Protein AF-0000000083203686 (afdb_homodimer)

pLDDT: mean 88.13, std 9.76, range [31.39, 96.44]

InterPro domains:
  IPR001647 DNA-binding HTH domain, TetR-type [PF00440] (9-52)
  IPR001647 DNA-binding HTH domain, TetR-type [PR00455] (9-22)
  IPR001647 DNA-binding HTH domain, TetR-type [PR00455] (30-53)
  IPR001647 DNA-binding HTH domain, TetR-type [PS50977] (3-63)
  IPR009057 Homedomain-like superfamily [SSF46689] (5-79)
  IPR036271 Tetracyclin repressor-like, C-terminal domain superfamily [SSF48498] (74-187)
  IPR050109 HTH-type, TetR-like transcriptional regulator [PTHR30055] (3-188)

Radius of gyration: 26.85 Å; Cα contacts (8 Å, |Δi|>4): 331; chains: 2; bounding box: 52×84×51 Å

Solvent-accessible surface area (backbone atoms only — not comparable to full-atom values): 22584 Å² total; per-residue (Å²): 131,50,74,69,52,54,51,49,51,33,53,52,47,37,52,44,33,71,74,66,28,68,82,70,58,44,66,65,58,49,18,61,74,72,73,46,54,58,65,57,49,35,71,74,35,53,50,68,64,47,42,50,43,53,20,50,50,49,53,52,49,50,50,52,49,48,44,52,61,71,33,68,76,42,92,45,61,67,54,26,49,54,57,40,51,55,51,49,61,74,42,41,64,62,53,46,52,53,49,51,50,29,47,73,76,37,44,68,52,35,50,52,51,52,53,54,48,49,53,53,49,50,53,53,51,48,52,46,51,51,50,27,33,76,72,51,28,25,55,80,91,63,63,63,67,38,53,51,44,50,52,50,51,49,56,48,39,50,67,78,36,30,87,76,41,53,47,90,94,56,49,70,65,58,51,49,50,52,53,53,49,26,51,53,33,20,47,31,27,75,65,26,37,53,52,49,53,54,50,49,52,52,49,53,31,60,71,67,72,106,133,50,75,67,53,55,50,49,50,34,53,53,48,38,51,45,32,71,73,66,30,67,83,70,57,44,66,64,56,48,18,61,74,71,72,45,54,57,66,57,49,32,71,74,35,54,50,68,65,46,43,48,42,54,19,50,50,49,53,53,50,51,51,51,49,48,44,51,61,70,34,68,77,42,91,44,63,66,54,27,49,53,58,41,51,56,52,49,61,72,42,41,66,62,54,47,52,54,48,50,50,29,47,74,78,38,44,70,53,35,52,53,49,50,53,54,48,49,54,53,48,49,53,53,49,48,53,45,52,52,51,26,32,77,70,52,28,24,55,81,89,64,63,64,66,38,51,51,43,51,52,50,51,50,56,49,40,51,66,79,37,30,87,76,41,51,47,89,94,54,49,70,65,57,52,48,51,51,52,54,51,27,52,54,35,21,45,30,27,74,65,27,37,54,52,50,54,54,50,49,53,52,49,53,33,62,70,64,72,106

Secondary structure (DSSP, 8-state):
--HHHHHHHHHHHHHHHHHH-TTT--HHHHHHHHT--HHHHHHHH-SHHHHHHHHHHHHHHHHHHHHHHHTTT-SSHHHHHHHHHHHHHHHHHHHHHHHHHHHHH-HHHHHHHHHHHHHHHHHHHHHHHHHHHHTTSB-SSS-HHHHHHHHHHHHHHHHHTHHHHS-TT--HHHHHHHHHHHHHHHTB-HHHHHHHHHHHHHHHHHHTT-/--HHHHHHHHHHHHHHHHHH-TTT--HHHHHHHHT--HHHHHHHH-SHHHHHHHHHHHHHHHHHHHHHHHTTT-SSHHHHHHHHHHHHHHHHHHHHHHHHHHHHH-HHHHHHHHHHHHHHHHHHHHHHHHHHHHTTSB-SSS-HHHHHHHHHHHHHHHHHTHHHHS-TT--HHHHHHHHHHHHHHHTB-HHHHHHHHHHHHHHHHHHTT-

Nearest PDB structures (foldseek):
  4w97-assembly1_A  TM=5.399E-01  e=1.340E-07  Mycobacterium tuberculosis H37Rv
  3f0c-assembly1_A-2  TM=7.867E-01  e=8.221E-05  Cytophaga hutchinsonii ATCC 33406
  3ppb-assembly1_B  TM=5.657E-01  e=1.402E-05  Shewanella loihica PV-4
  3ccy-assembly1_A-2  TM=5.221E-01  e=2.377E-04  Bordetella parapertussis 12822
  3knw-assembly1_A  TM=7.027E-01  e=2.557E-03  Acinetobacter baylyi ADP1

Organism: NCBI:txid214856

Foldseek 3Di:
DDPVVLVVLLQVVLVCCLPVNLVPDALVNSCVVSVHDSVVVCVVQNGSLSSVLSSVVVVVVVLVVVLCVQCVPPPALLSSVLSSLVVCLVCVVSVVVNLVSCCVPPVVSSVVCVVVVLVVVLVVQLVSVVRCVVVQFFPDPDDSVVLSVVLVVVLVCCVPVVVPQPDPPDDSSNVNVVSVLVSSCVGTDPVNNVVSVVVVVVVVCVVVVD/DDPVVLVVLLQVVLVCCLPVNLVPDALVNSCVVSVHDSVVVCVVQNGSLSSVLSSVVVVVVVLVVVLCVQCVPPPALLSSVLSSLVVCLVCVVSVVVNLVSCCVPPVVSSVVCVVVVLVVVLVVQLVSVVRCVVVQFFPDPDDSVVLSVVLVVVLVCCVVVVVPQPDPPDDSSNVNVVSVLVSSCVGTDPVNNVVSVVVVVVVVCVVVVD

Structure (mmCIF, N/CA/C/O backbone):
data_AF-0000000083203686-model_v1
#
loop_
_entity.id
_entity.type
_entity.pdbx_description
1 polymer 'TetR family transcriptional regulator'
#
loop_
_atom_site.group_PDB
_atom_site.id
_atom_site.type_symbol
_atom_site.label_atom_id
_atom_site.label_alt_id
_atom_site.label_comp_id
_atom_site.label_asym_id
_atom_site.label_entity_id
_atom_site.label_seq_id
_atom_site.pdbx_PDB_ins_code
_atom_site.Cartn_x
_atom_site.Cartn_y
_atom_site.Cartn_z
_atom_site.occupancy
_atom_site.B_iso_or_equiv
_atom_site.auth_seq_id
_atom_site.auth_comp_id
_atom_site.auth_asym_id
_atom_site.auth_atom_id
_atom_site.pdbx_PDB_model_num
ATOM 1 N N . MET A 1 1 ? 10.328 38.031 25.172 1 58.03 1 MET A N 1
ATOM 2 C CA . MET A 1 1 ? 9.438 37.906 24.016 1 58.03 1 MET A CA 1
ATOM 3 C C . MET A 1 1 ? 8.234 37.031 24.359 1 58.03 1 MET A C 1
ATOM 5 O O . MET A 1 1 ? 8.383 35.969 24.953 1 58.03 1 MET A O 1
ATOM 9 N N . THR A 1 2 ? 7.137 37.5 24.156 1 63.72 2 THR A N 1
ATOM 10 C CA . THR A 1 2 ? 5.902 36.844 24.562 1 63.72 2 THR A CA 1
ATOM 11 C C . THR A 1 2 ? 5.535 35.719 23.578 1 63.72 2 THR A C 1
ATOM 13 O O . THR A 1 2 ? 5.953 35.75 22.422 1 63.72 2 THR A O 1
ATOM 16 N N . PRO A 1 3 ? 4.926 34.719 24.109 1 69.62 3 PRO A N 1
ATOM 17 C CA . PRO A 1 3 ? 4.477 33.625 23.25 1 69.62 3 PRO A CA 1
ATOM 18 C C . PRO A 1 3 ? 3.781 34.094 21.984 1 69.62 3 PRO A C 1
ATOM 20 O O . PRO A 1 3 ? 4.059 33.594 20.891 1 69.62 3 PRO A O 1
ATOM 23 N N . PRO A 1 4 ? 3.197 35.125 22.062 1 72.75 4 PRO A N 1
ATOM 24 C CA . PRO A 1 4 ? 2.568 35.625 20.844 1 72.75 4 PRO A CA 1
ATOM 25 C C . PRO A 1 4 ? 3.58 36.219 19.859 1 72.75 4 PRO A C 1
ATOM 27 O O . PRO A 1 4 ? 3.391 36.094 18.641 1 72.75 4 PRO A O 1
ATOM 30 N N . GLN A 1 5 ? 4.688 36.75 20.375 1 78.88 5 GLN A N 1
ATOM 31 C CA . GLN A 1 5 ? 5.691 37.312 19.5 1 78.88 5 GLN A CA 1
ATOM 32 C C . GLN A 1 5 ? 6.469 36.219 18.766 1 78.88 5 GLN A C 1
ATOM 34 O O . GLN A 1 5 ? 6.754 36.344 17.562 1 78.88 5 GLN A O 1
ATOM 39 N N . LYS A 1 6 ? 6.723 35.219 19.484 1 87.81 6 LYS A N 1
ATOM 40 C CA . LYS A 1 6 ? 7.422 34.062 18.891 1 87.81 6 LYS A CA 1
ATOM 41 C C . LYS A 1 6 ? 6.609 33.469 17.75 1 87.81 6 LYS A C 1
ATOM 43 O O . LYS A 1 6 ? 7.152 33.156 16.688 1 87.81 6 LYS A O 1
ATOM 48 N N . GLU A 1 7 ? 5.355 33.406 18 1 90.44 7 GLU A N 1
ATOM 49 C CA . GLU A 1 7 ? 4.469 32.812 17 1 90.44 7 GLU A CA 1
ATOM 50 C C . GLU A 1 7 ? 4.391 33.719 15.758 1 90.44 7 GLU A C 1
ATOM 52 O O . GLU A 1 7 ? 4.324 33.219 14.633 1 90.44 7 GLU A O 1
ATOM 57 N N . ARG A 1 8 ? 4.438 34.969 16.047 1 88.94 8 ARG A N 1
ATOM 58 C CA . ARG A 1 8 ? 4.406 35.906 14.938 1 88.94 8 ARG A CA 1
ATOM 59 C C . ARG A 1 8 ? 5.652 35.781 14.062 1 88.94 8 ARG A C 1
ATOM 61 O O . ARG A 1 8 ? 5.566 35.844 12.836 1 88.94 8 ARG A O 1
ATOM 68 N N . ILE A 1 9 ? 6.77 35.656 14.703 1 92.06 9 ILE A N 1
ATOM 69 C CA . ILE A 1 9 ? 8.031 35.469 13.984 1 92.06 9 ILE A CA 1
ATOM 70 C C . ILE A 1 9 ? 7.98 34.219 13.141 1 92.06 9 ILE A C 1
ATOM 72 O O . ILE A 1 9 ? 8.352 34.219 11.961 1 92.06 9 ILE A O 1
ATOM 76 N N . ILE A 1 10 ? 7.445 33.188 13.734 1 94.88 10 ILE A N 1
ATOM 77 C CA . ILE A 1 10 ? 7.367 31.891 13.062 1 94.88 10 ILE A CA 1
ATOM 78 C C . ILE A 1 10 ? 6.453 31.984 11.844 1 94.88 10 ILE A C 1
ATOM 80 O O . ILE A 1 10 ? 6.801 31.516 10.758 1 94.88 10 ILE A O 1
ATOM 84 N N . ASP A 1 11 ? 5.363 32.688 11.984 1 93.19 11 ASP A N 1
ATOM 85 C CA . ASP A 1 11 ? 4.398 32.812 10.898 1 93.19 11 ASP A CA 1
ATOM 86 C C . ASP A 1 11 ? 4.98 33.625 9.75 1 93.19 11 ASP A C 1
ATOM 88 O O . ASP A 1 11 ? 4.797 33.281 8.578 1 93.19 11 ASP A O 1
ATOM 92 N N . GLN A 1 12 ? 5.633 34.625 10.086 1 93.06 12 GLN A N 1
ATOM 93 C CA . GLN A 1 12 ? 6.223 35.5 9.062 1 93.06 12 GLN A CA 1
ATOM 94 C C . GLN A 1 12 ? 7.383 34.781 8.367 1 93.06 12 GLN A C 1
ATOM 96 O O . GLN A 1 12 ? 7.559 34.938 7.152 1 93.06 12 GLN A O 1
ATOM 101 N N . ALA A 1 13 ? 8.164 34.125 9.164 1 94.81 13 ALA A N 1
ATOM 102 C CA . ALA A 1 13 ? 9.234 33.344 8.562 1 94.81 13 ALA A CA 1
ATOM 103 C C . ALA A 1 13 ? 8.68 32.312 7.594 1 94.81 13 ALA A C 1
ATOM 105 O O . ALA A 1 13 ? 9.211 32.125 6.496 1 94.81 13 ALA A O 1
ATOM 106 N N . MET A 1 14 ? 7.598 31.641 7.988 1 94.12 14 MET A N 1
ATOM 107 C CA . MET A 1 14 ? 6.965 30.641 7.141 1 94.12 14 MET A CA 1
ATOM 108 C C . MET A 1 14 ? 6.531 31.25 5.809 1 94.12 14 MET A C 1
ATOM 110 O O . MET A 1 14 ? 6.684 30.625 4.758 1 94.12 14 MET A O 1
ATOM 114 N N . GLN A 1 15 ? 5.973 32.406 5.871 1 92.81 15 GLN A N 1
ATOM 115 C CA . GLN A 1 15 ? 5.547 33.094 4.656 1 92.81 15 GLN A CA 1
ATOM 116 C C . GLN A 1 15 ? 6.73 33.344 3.734 1 92.81 15 GLN A C 1
ATOM 118 O O . GLN A 1 15 ? 6.625 33.219 2.516 1 92.81 15 GLN A O 1
ATOM 123 N N . MET A 1 16 ? 7.828 33.75 4.34 1 94.5 16 MET A N 1
ATOM 124 C CA . MET A 1 16 ? 9.031 34.031 3.553 1 94.5 16 MET A CA 1
ATOM 125 C C . MET A 1 16 ? 9.555 32.719 2.922 1 94.5 16 MET A C 1
ATOM 127 O O . MET A 1 16 ? 9.898 32.719 1.738 1 94.5 16 MET A O 1
ATOM 131 N N . PHE A 1 17 ? 9.594 31.672 3.688 1 94.19 17 PHE A N 1
ATOM 132 C CA . PHE A 1 17 ? 10.031 30.391 3.172 1 94.19 17 PHE A CA 1
ATOM 133 C C . PHE A 1 17 ? 9.133 29.938 2.023 1 94.19 17 PHE A C 1
ATOM 135 O O . PHE A 1 17 ? 9.625 29.422 1.013 1 94.19 17 PHE A O 1
ATOM 142 N N . ALA A 1 18 ? 7.871 30.172 2.15 1 89.88 18 ALA A N 1
ATOM 143 C CA . ALA A 1 18 ? 6.898 29.703 1.164 1 89.88 18 ALA A CA 1
ATOM 144 C C . ALA A 1 18 ? 6.996 30.516 -0.124 1 89.88 18 ALA A C 1
ATOM 146 O O . ALA A 1 18 ? 6.84 29.969 -1.221 1 89.88 18 ALA A O 1
ATOM 147 N N . THR A 1 19 ? 7.254 31.75 -0.04 1 91 19 THR A N 1
ATOM 148 C CA . THR A 1 19 ? 7.191 32.625 -1.193 1 91 19 THR A CA 1
ATOM 149 C C . THR A 1 19 ? 8.555 32.75 -1.862 1 91 19 THR A C 1
ATOM 151 O O . THR A 1 19 ? 8.648 32.812 -3.09 1 91 19 THR A O 1
ATOM 154 N N . GLN A 1 20 ? 9.617 32.75 -1.038 1 93.19 20 GLN A N 1
ATOM 155 C CA . GLN A 1 20 ? 10.945 33.031 -1.576 1 93.19 20 GLN A CA 1
ATOM 156 C C . GLN A 1 20 ? 11.773 31.734 -1.668 1 93.19 20 GLN A C 1
ATOM 158 O O . GLN A 1 20 ? 12.797 31.703 -2.346 1 93.19 20 GLN A O 1
ATOM 163 N N . GLY A 1 21 ? 11.305 30.719 -0.931 1 92.75 21 GLY A N 1
ATOM 164 C CA . GLY A 1 21 ? 12.031 29.469 -0.948 1 92.75 21 GLY A CA 1
ATOM 165 C C . GLY A 1 21 ? 12.906 29.266 0.273 1 92.75 21 GLY A C 1
ATOM 166 O O . GLY A 1 21 ? 13.539 30.203 0.752 1 92.75 21 GLY A O 1
ATOM 167 N N . ILE A 1 22 ? 13.047 28.094 0.715 1 93.88 22 ILE A N 1
ATOM 168 C CA . ILE A 1 22 ? 13.719 27.781 1.973 1 93.88 22 ILE A CA 1
ATOM 169 C C . ILE A 1 22 ? 15.227 27.922 1.796 1 93.88 22 ILE A C 1
ATOM 171 O O . ILE A 1 22 ? 15.945 28.219 2.75 1 93.88 22 ILE A O 1
ATOM 175 N N . LYS A 1 23 ? 15.68 27.656 0.635 1 93.06 23 LYS A N 1
ATOM 176 C CA . LYS A 1 23 ? 17.109 27.75 0.382 1 93.06 23 LYS A CA 1
ATOM 177 C C . LYS A 1 23 ? 17.562 29.203 0.307 1 93.06 23 LYS A C 1
ATOM 179 O O . LYS A 1 23 ? 18.625 29.562 0.825 1 93.06 23 LYS A O 1
ATOM 184 N N . SER A 1 24 ? 16.844 30.016 -0.198 1 93.94 24 SER A N 1
ATOM 185 C CA . SER A 1 24 ? 17.219 31.391 -0.52 1 93.94 24 SER A CA 1
ATOM 186 C C . SER A 1 24 ? 17.109 32.312 0.703 1 93.94 24 SER A C 1
ATOM 188 O O . SER A 1 24 ? 17.875 33.25 0.854 1 93.94 24 SER A O 1
ATOM 190 N N . VAL A 1 25 ? 16.141 32.031 1.518 1 95.5 25 VAL A N 1
ATOM 191 C CA . VAL A 1 25 ? 15.891 32.875 2.674 1 95.5 25 VAL A CA 1
ATOM 192 C C . VAL A 1 25 ? 17 32.688 3.705 1 95.5 25 VAL A C 1
ATOM 194 O O . VAL A 1 25 ? 17.328 31.562 4.062 1 95.5 25 VAL A O 1
ATOM 197 N N . ARG A 1 26 ? 17.625 33.781 4.16 1 94.69 26 ARG A N 1
ATOM 198 C CA . ARG A 1 26 ? 18.641 33.75 5.203 1 94.69 26 ARG A CA 1
ATOM 199 C C . ARG A 1 26 ? 18.125 34.312 6.508 1 94.69 26 ARG A C 1
ATOM 201 O O . ARG A 1 26 ? 17.141 35.062 6.508 1 94.69 26 ARG A O 1
ATOM 208 N N . MET A 1 27 ? 18.812 33.969 7.562 1 94.44 27 MET A N 1
ATOM 209 C CA . MET A 1 27 ? 18.438 34.5 8.867 1 94.44 27 MET A CA 1
ATOM 210 C C . MET A 1 27 ? 18.5 36.031 8.883 1 94.44 27 MET A C 1
ATOM 212 O O . MET A 1 27 ? 17.656 36.688 9.5 1 94.44 27 MET A O 1
ATOM 216 N N . ASP A 1 28 ? 19.438 36.5 8.125 1 94.81 28 ASP A N 1
ATOM 217 C CA . ASP A 1 28 ? 19.578 37.969 8.023 1 94.81 28 ASP A CA 1
ATOM 218 C C . ASP A 1 28 ? 18.359 38.594 7.348 1 94.81 28 ASP A C 1
ATOM 220 O O . ASP A 1 28 ? 17.875 39.625 7.766 1 94.81 28 ASP A O 1
ATOM 224 N N . ASP A 1 29 ? 17.875 38 6.344 1 95.5 29 ASP A N 1
ATOM 225 C CA . ASP A 1 29 ? 16.688 38.469 5.633 1 95.5 29 ASP A CA 1
ATOM 226 C C . ASP A 1 29 ? 15.469 38.5 6.551 1 95.5 29 ASP A C 1
ATOM 228 O O . ASP A 1 29 ? 14.68 39.438 6.527 1 95.5 29 ASP A O 1
ATOM 232 N N . ILE A 1 30 ? 15.375 37.469 7.367 1 95 30 ILE A N 1
ATOM 233 C CA . ILE A 1 30 ? 14.242 37.312 8.273 1 95 30 ILE A CA 1
ATOM 234 C C . ILE A 1 30 ? 14.32 38.406 9.359 1 95 30 ILE A C 1
ATOM 236 O O . ILE A 1 30 ? 13.32 39.062 9.672 1 95 30 ILE A O 1
ATOM 240 N N . ALA A 1 31 ? 15.461 38.531 9.891 1 94.75 31 ALA A N 1
ATOM 241 C CA . ALA A 1 31 ? 15.664 39.562 10.93 1 94.75 31 ALA A CA 1
ATOM 242 C C . ALA A 1 31 ? 15.289 40.938 10.422 1 94.75 31 ALA A C 1
ATOM 244 O O . ALA A 1 31 ? 14.57 41.688 11.094 1 94.75 31 ALA A O 1
ATOM 245 N N . GLN A 1 32 ? 15.719 41.25 9.219 1 94.81 32 GLN A N 1
ATOM 246 C CA . GLN A 1 32 ? 15.453 42.531 8.602 1 94.81 32 GLN A CA 1
ATOM 247 C C . GLN A 1 32 ? 13.961 42.719 8.344 1 94.81 32 GLN A C 1
ATOM 249 O O . GLN A 1 32 ? 13.406 43.781 8.648 1 94.81 32 GLN A O 1
ATOM 254 N N . HIS A 1 33 ? 13.352 41.75 7.887 1 93.69 33 HIS A N 1
ATOM 255 C CA . HIS A 1 33 ? 11.938 41.812 7.543 1 93.69 33 HIS A CA 1
ATOM 256 C C . HIS A 1 33 ? 11.078 42 8.781 1 93.69 33 HIS A C 1
ATOM 258 O O . HIS A 1 33 ? 10.07 42.719 8.742 1 93.69 33 HIS A O 1
ATOM 264 N N . LEU A 1 34 ? 11.469 41.406 9.859 1 91.5 34 LEU A N 1
ATOM 265 C CA . LEU A 1 34 ? 10.648 41.406 11.07 1 91.5 34 LEU A CA 1
ATOM 266 C C . LEU A 1 34 ? 11.047 42.531 12.008 1 91.5 34 LEU A C 1
ATOM 268 O O . LEU A 1 34 ? 10.352 42.812 12.984 1 91.5 34 LEU A O 1
ATOM 272 N N . GLY A 1 35 ? 12.195 43.156 11.734 1 91.44 35 GLY A N 1
ATOM 273 C CA . GLY A 1 35 ? 12.664 44.25 12.57 1 91.44 35 GLY A CA 1
ATOM 274 C C . GLY A 1 35 ? 13.227 43.781 13.898 1 91.44 35 GLY A C 1
ATOM 275 O O . GLY A 1 35 ? 13 44.406 14.93 1 91.44 35 GLY A O 1
ATOM 276 N N . VAL A 1 36 ? 13.758 42.625 13.883 1 91.94 36 VAL A N 1
ATOM 277 C CA . VAL A 1 36 ? 14.43 42.094 15.07 1 91.94 36 VAL A CA 1
ATOM 278 C C . VAL A 1 36 ? 15.906 41.875 14.766 1 91.94 36 VAL A C 1
ATOM 280 O O . VAL A 1 36 ? 16.312 41.844 13.602 1 91.94 36 VAL A O 1
ATOM 283 N N . SER A 1 37 ? 16.672 41.781 15.828 1 91.69 37 SER A N 1
ATOM 284 C CA . SER A 1 37 ? 18.094 41.531 15.617 1 91.69 37 SER A CA 1
ATOM 285 C C . SER A 1 37 ? 18.359 40.094 15.258 1 91.69 37 SER A C 1
ATOM 287 O O . SER A 1 37 ? 17.609 39.188 15.648 1 91.69 37 SER A O 1
ATOM 289 N N . LYS A 1 38 ? 19.422 39.906 14.547 1 92.31 38 LYS A N 1
ATOM 290 C CA . LYS A 1 38 ? 19.875 38.562 14.234 1 92.31 38 LYS A CA 1
ATOM 291 C C . LYS A 1 38 ? 20.172 37.781 15.516 1 92.31 38 LYS A C 1
ATOM 293 O O . LYS A 1 38 ? 19.859 36.562 15.602 1 92.31 38 LYS A O 1
ATOM 298 N N . ARG A 1 39 ? 20.688 38.375 16.422 1 93.38 39 ARG A N 1
ATOM 299 C CA . ARG A 1 39 ? 21.016 37.75 17.703 1 93.38 39 ARG A CA 1
ATOM 300 C C . ARG A 1 39 ? 19.75 37.25 18.391 1 93.38 39 ARG A C 1
ATOM 302 O O . ARG A 1 39 ? 19.75 36.125 18.922 1 93.38 39 ARG A O 1
ATOM 309 N N . THR A 1 40 ? 18.75 38.031 18.375 1 90.81 40 THR A N 1
ATOM 310 C CA . THR A 1 40 ? 17.469 37.625 18.969 1 90.81 40 THR A CA 1
ATOM 311 C C . THR A 1 40 ? 16.922 36.375 18.297 1 90.81 40 THR A C 1
ATOM 313 O O . THR A 1 40 ? 16.422 35.469 18.969 1 90.81 40 THR A O 1
ATOM 316 N N . LEU A 1 41 ? 17.016 36.312 16.969 1 93.06 41 LEU A N 1
ATOM 317 C CA . LEU A 1 41 ? 16.531 35.156 16.219 1 93.06 41 LEU A CA 1
ATOM 318 C C . LEU A 1 41 ? 17.297 33.906 16.609 1 93.06 41 LEU A C 1
ATOM 320 O O . LEU A 1 41 ? 16.688 32.844 16.812 1 93.06 41 LEU A O 1
ATOM 324 N N . TYR A 1 42 ? 18.578 34.062 16.781 1 93.44 42 TYR A N 1
ATOM 325 C CA . TYR A 1 42 ? 19.406 32.906 17.125 1 93.44 42 TYR A CA 1
ATOM 326 C C . TYR A 1 42 ? 19.156 32.469 18.562 1 93.44 42 TYR A C 1
ATOM 328 O O . TYR A 1 42 ? 19.234 31.266 18.859 1 93.44 42 TYR A O 1
ATOM 336 N N . GLU A 1 43 ? 18.875 33.375 19.359 1 93 43 GLU A N 1
ATOM 337 C CA . GLU A 1 43 ? 18.578 33.031 20.75 1 93 43 GLU A CA 1
ATOM 338 C C . GLU A 1 43 ? 17.25 32.281 20.859 1 93 43 GLU A C 1
ATOM 340 O O . GLU A 1 43 ? 17.125 31.375 21.688 1 93 43 GLU A O 1
ATOM 345 N N . LEU A 1 44 ? 16.391 32.688 20.016 1 91.75 44 LEU A N 1
ATOM 346 C CA . LEU A 1 44 ? 15.047 32.125 20.109 1 91.75 44 LEU A CA 1
ATOM 347 C C . LEU A 1 44 ? 14.969 30.781 19.391 1 91.75 44 LEU A C 1
ATOM 349 O O . LEU A 1 44 ? 14.258 29.875 19.828 1 91.75 44 LEU A O 1
ATOM 353 N N . PHE A 1 45 ? 15.68 30.656 18.219 1 94.38 45 PHE A N 1
ATOM 354 C CA . PHE A 1 45 ? 15.398 29.531 17.344 1 94.38 45 PHE A CA 1
ATOM 355 C C . PHE A 1 45 ? 16.672 28.75 17.047 1 94.38 45 PHE A C 1
ATOM 357 O O . PHE A 1 45 ? 16.625 27.688 16.406 1 94.38 45 PHE A O 1
ATOM 364 N N . GLY A 1 46 ? 17.781 29.328 17.547 1 92.44 46 GLY A N 1
ATOM 365 C CA . GLY A 1 46 ? 19.047 28.719 17.234 1 92.44 46 GLY A CA 1
ATOM 366 C C . GLY A 1 46 ? 19.531 29.047 15.828 1 92.44 46 GLY A C 1
ATOM 367 O O . GLY A 1 46 ? 19.875 30.188 15.539 1 92.44 46 GLY A O 1
ATOM 368 N N . ASP A 1 47 ? 19.344 28.125 14.906 1 93.38 47 ASP A N 1
ATOM 369 C CA . ASP A 1 47 ? 19.781 28.344 13.531 1 93.38 47 ASP A CA 1
ATOM 370 C C . ASP A 1 47 ? 18.594 28.234 12.562 1 93.38 47 ASP A C 1
ATOM 372 O O . ASP A 1 47 ? 17.438 28.188 12.984 1 93.38 47 ASP A O 1
ATOM 376 N N . LYS A 1 48 ? 18.875 28.328 11.359 1 93.62 48 LYS A N 1
ATOM 377 C CA . LYS A 1 48 ? 17.844 28.297 10.32 1 93.62 48 LYS A CA 1
ATOM 378 C C . LYS A 1 48 ? 17.031 27.016 10.391 1 93.62 48 LYS A C 1
ATOM 380 O O . LYS A 1 48 ? 15.812 27.031 10.211 1 93.62 48 LYS A O 1
ATOM 385 N N . GLU A 1 49 ? 17.656 25.891 10.703 1 95.69 49 GLU A N 1
ATOM 386 C CA . GLU A 1 49 ? 16.969 24.609 10.773 1 95.69 49 GLU A CA 1
ATOM 387 C C . GLU A 1 49 ? 15.953 24.594 11.914 1 95.69 49 GLU A C 1
ATOM 389 O O . GLU A 1 49 ? 14.844 24.062 11.758 1 95.69 49 GLU A O 1
ATOM 394 N N . GLY A 1 50 ? 16.391 25.125 12.961 1 95.5 50 GLY A N 1
ATOM 395 C CA . GLY A 1 50 ? 15.469 25.219 14.078 1 95.5 50 GLY A CA 1
ATOM 396 C C . GLY A 1 50 ? 14.242 26.062 13.766 1 95.5 50 GLY A C 1
ATOM 397 O O . GLY A 1 50 ? 13.117 25.656 14.07 1 95.5 50 GLY A O 1
ATOM 398 N N . LEU A 1 51 ? 14.492 27.234 13.203 1 95.25 51 LEU A N 1
ATOM 399 C CA . LEU A 1 51 ? 13.383 28.094 12.828 1 95.25 51 LEU A CA 1
ATOM 400 C C . LEU A 1 51 ? 12.516 27.438 11.758 1 95.25 51 LEU A C 1
ATOM 402 O O . LEU A 1 51 ? 11.289 27.5 11.82 1 95.25 51 LEU A O 1
ATOM 406 N N . LEU A 1 52 ? 13.156 26.828 10.82 1 95.62 52 LEU A N 1
ATOM 407 C CA . LEU A 1 52 ? 12.453 26.141 9.742 1 95.62 52 LEU A CA 1
ATOM 408 C C . LEU A 1 52 ? 11.539 25.047 10.297 1 95.62 52 LEU A C 1
ATOM 410 O O . LEU A 1 52 ? 10.383 24.922 9.883 1 95.62 52 LEU A O 1
ATOM 414 N N . TYR A 1 53 ? 12.047 24.266 11.18 1 96.38 53 TYR A N 1
ATOM 415 C CA . TYR A 1 53 ? 11.258 23.219 11.805 1 96.38 53 TYR A CA 1
ATOM 416 C C . TYR A 1 53 ? 10.016 23.781 12.484 1 96.38 53 TYR A C 1
ATOM 418 O O . TYR A 1 53 ? 8.906 23.297 12.258 1 96.38 53 TYR A O 1
ATOM 426 N N . LEU A 1 54 ? 10.203 24.781 13.242 1 95.44 54 LEU A N 1
ATOM 427 C CA . LEU A 1 54 ? 9.094 25.359 13.992 1 95.44 54 LEU A CA 1
ATOM 428 C C . LEU A 1 54 ? 8.07 25.984 13.055 1 95.44 54 LEU A C 1
ATOM 430 O O . LEU A 1 54 ? 6.859 25.906 13.305 1 95.44 54 LEU A O 1
ATOM 434 N N . ALA A 1 55 ? 8.586 26.594 12.031 1 94.94 55 ALA A N 1
ATOM 435 C CA . ALA A 1 55 ? 7.699 27.188 11.039 1 94.94 55 ALA A CA 1
ATOM 436 C C . ALA A 1 55 ? 6.859 26.125 10.336 1 94.94 55 ALA A C 1
ATOM 438 O O . ALA A 1 55 ? 5.645 26.281 10.195 1 94.94 55 ALA A O 1
ATOM 439 N N . MET A 1 56 ? 7.473 25.062 9.969 1 94.81 56 MET A N 1
ATOM 440 C CA . MET A 1 56 ? 6.77 23.969 9.297 1 94.81 56 MET A CA 1
ATOM 441 C C . MET A 1 56 ? 5.797 23.281 10.25 1 94.81 56 MET A C 1
ATOM 443 O O . MET A 1 56 ? 4.668 22.969 9.859 1 94.81 56 MET A O 1
ATOM 447 N N . GLU A 1 57 ? 6.254 23.031 11.375 1 94.31 57 GLU A N 1
ATOM 448 C CA . GLU A 1 57 ? 5.395 22.406 12.375 1 94.31 57 GLU A CA 1
ATOM 449 C C . GLU A 1 57 ? 4.137 23.234 12.617 1 94.31 57 GLU A C 1
ATOM 451 O O . GLU A 1 57 ? 3.033 22.688 12.688 1 94.31 57 GLU A O 1
ATOM 456 N N . ARG A 1 58 ? 4.297 24.469 12.742 1 92.12 58 ARG A N 1
ATOM 457 C CA . ARG A 1 58 ? 3.154 25.359 12.953 1 92.12 58 ARG A CA 1
ATOM 458 C C . ARG A 1 58 ? 2.236 25.359 11.734 1 92.12 58 ARG A C 1
ATOM 460 O O . ARG A 1 58 ? 1.012 25.391 11.867 1 92.12 58 ARG A O 1
ATOM 467 N N . TYR A 1 59 ? 2.85 25.375 10.609 1 90.25 59 TYR A N 1
ATOM 468 C CA . TYR A 1 59 ? 2.076 25.281 9.375 1 90.25 59 TYR A CA 1
ATOM 469 C C . TYR A 1 59 ? 1.176 24.062 9.375 1 90.25 59 TYR A C 1
ATOM 471 O O . TYR A 1 59 ? -0.024 24.156 9.109 1 90.25 59 TYR A O 1
ATOM 479 N N . PHE A 1 60 ? 1.684 22.922 9.734 1 90.56 60 PHE A N 1
ATOM 480 C CA . PHE A 1 60 ? 0.914 21.688 9.75 1 90.56 60 PHE A CA 1
ATOM 481 C C . PHE A 1 60 ? -0.094 21.688 10.891 1 90.56 60 PHE A C 1
ATOM 483 O O . PHE A 1 60 ? -1.19 21.141 10.758 1 90.56 60 PHE A O 1
ATOM 490 N N . GLN A 1 61 ? 0.277 22.266 11.977 1 90.62 61 GLN A N 1
ATOM 491 C CA . GLN A 1 61 ? -0.641 22.375 13.109 1 90.62 61 GLN A CA 1
ATOM 492 C C . GLN A 1 61 ? -1.866 23.203 12.75 1 90.62 61 GLN A C 1
ATOM 494 O O . GLN A 1 61 ? -2.982 22.891 13.172 1 90.62 61 GLN A O 1
ATOM 499 N N . ARG A 1 62 ? -1.667 24.219 12.023 1 89.56 62 ARG A N 1
ATOM 500 C CA . ARG A 1 62 ? -2.779 25.047 11.586 1 89.56 62 ARG A CA 1
ATOM 501 C C . ARG A 1 62 ? -3.703 24.297 10.648 1 89.56 62 ARG A C 1
ATOM 503 O O . ARG A 1 62 ? -4.922 24.469 10.688 1 89.56 62 ARG A O 1
ATOM 510 N N . ASP A 1 63 ? -3.125 23.484 9.805 1 88.62 63 ASP A N 1
ATOM 511 C CA . ASP A 1 63 ? -3.938 22.656 8.922 1 88.62 63 ASP A CA 1
ATOM 512 C C . ASP A 1 63 ? -4.809 21.688 9.727 1 88.62 63 ASP A C 1
ATOM 514 O O . ASP A 1 63 ? -5.996 21.531 9.445 1 88.62 63 ASP A O 1
ATOM 518 N N . ARG A 1 64 ? -4.219 21.125 10.68 1 88.44 64 ARG A N 1
ATOM 519 C CA . ARG A 1 64 ? -4.961 20.188 11.516 1 88.44 64 ARG A CA 1
ATOM 520 C C . ARG A 1 64 ? -6.082 20.891 12.273 1 88.44 64 ARG A C 1
ATOM 522 O O . ARG A 1 64 ? -7.18 20.344 12.414 1 88.44 64 ARG A O 1
ATOM 529 N N . GLN A 1 65 ? -5.75 22.062 12.727 1 90.62 65 GLN A N 1
ATOM 530 C CA . GLN A 1 65 ? -6.77 22.844 13.414 1 90.62 65 GLN A CA 1
ATOM 531 C C . GLN A 1 65 ? -7.918 23.203 12.477 1 90.62 65 GLN A C 1
ATOM 533 O O . GLN A 1 65 ? -9.086 23.141 12.867 1 90.62 65 GLN A O 1
ATOM 538 N N . ARG A 1 66 ? -7.57 23.547 11.336 1 89.75 66 ARG A N 1
ATOM 539 C CA . ARG A 1 66 ? -8.586 23.844 10.328 1 89.75 66 ARG A CA 1
ATOM 540 C C . ARG A 1 66 ? -9.453 22.625 10.047 1 89.75 66 ARG A C 1
ATOM 542 O O . ARG A 1 66 ? -10.672 22.734 9.898 1 89.75 66 ARG A O 1
ATOM 549 N N . TRP A 1 67 ? -8.883 21.469 9.984 1 87.88 67 TRP A N 1
ATOM 550 C CA . TRP A 1 67 ? -9.625 20.234 9.758 1 87.88 67 TRP A CA 1
ATOM 551 C C . TRP A 1 67 ? -10.578 19.953 10.914 1 87.88 67 TRP A C 1
ATOM 553 O O . TRP A 1 67 ? -11.719 19.531 10.695 1 87.88 67 TRP A O 1
ATOM 563 N N . THR A 1 68 ? -10.023 20.203 12.094 1 88.56 68 THR A N 1
ATOM 564 C CA . THR A 1 68 ? -10.852 20 13.273 1 88.56 68 THR A CA 1
ATOM 565 C C . THR A 1 68 ? -12.062 20.922 13.25 1 88.56 68 THR A C 1
ATOM 567 O O . THR A 1 68 ? -13.188 20.5 13.531 1 88.56 68 THR A O 1
ATOM 570 N N . GLU A 1 69 ? -11.805 22.141 12.82 1 92.44 69 GLU A N 1
ATOM 571 C CA . GLU A 1 69 ? -12.891 23.109 12.742 1 92.44 69 GLU A CA 1
ATOM 572 C C . GLU A 1 69 ? -13.875 22.734 11.625 1 92.44 69 GLU A C 1
ATOM 574 O O . GLU A 1 69 ? -15.086 22.828 11.812 1 92.44 69 GLU A O 1
ATOM 579 N N . LEU A 1 70 ? -13.367 22.328 10.555 1 89 70 LEU A N 1
ATOM 580 C CA . LEU A 1 70 ? -14.164 21.969 9.391 1 89 70 LEU A CA 1
ATOM 581 C C . LEU A 1 70 ? -15.07 20.781 9.703 1 89 70 LEU A C 1
ATOM 583 O O . LEU A 1 70 ? -16.188 20.688 9.188 1 89 70 LEU A O 1
ATOM 587 N N . THR A 1 71 ? -14.586 19.891 10.547 1 89.44 71 THR A N 1
ATOM 588 C CA . THR A 1 71 ? -15.297 18.641 10.758 1 89.44 71 THR A CA 1
ATOM 589 C C . THR A 1 71 ? -16.125 18.688 12.039 1 89.44 71 THR A C 1
ATOM 591 O O . THR A 1 71 ? -16.75 17.703 12.414 1 89.44 71 THR A O 1
ATOM 594 N N . ALA A 1 72 ? -16.094 19.828 12.695 1 90.12 72 ALA A N 1
ATOM 595 C CA . ALA A 1 72 ? -16.766 19.984 13.977 1 90.12 72 ALA A CA 1
ATOM 596 C C . ALA A 1 72 ? -18.266 19.672 13.859 1 90.12 72 ALA A C 1
ATOM 598 O O . ALA A 1 72 ? -18.875 19.172 14.797 1 90.12 72 ALA A O 1
ATOM 599 N N . ASN A 1 73 ? -18.828 19.844 12.695 1 89.12 73 ASN A N 1
ATOM 600 C CA . ASN A 1 73 ? -20.266 19.641 12.523 1 89.12 73 ASN A CA 1
ATOM 601 C C . ASN A 1 73 ? -20.578 18.453 11.633 1 89.12 73 ASN A C 1
ATOM 603 O O . ASN A 1 73 ? -21.688 18.297 11.141 1 89.12 73 ASN A O 1
ATOM 607 N N . ALA A 1 74 ? -19.562 17.672 11.414 1 89.81 74 ALA A N 1
ATOM 608 C CA . ALA A 1 74 ? -19.797 16.484 10.609 1 89.81 74 ALA A CA 1
ATOM 609 C C . ALA A 1 74 ? -20.766 15.531 11.312 1 89.81 74 ALA A C 1
ATOM 611 O O . ALA A 1 74 ? -20.703 15.352 12.531 1 89.81 74 ALA A O 1
ATOM 612 N N . ARG A 1 75 ? -21.719 14.914 10.586 1 89 75 ARG A N 1
ATOM 613 C CA . ARG A 1 75 ? -22.75 14.039 11.117 1 89 75 ARG A CA 1
ATOM 614 C C . ARG A 1 75 ? -22.172 12.711 11.57 1 89 75 ARG A C 1
ATOM 616 O O . ARG A 1 75 ? -22.734 12.047 12.453 1 89 75 ARG A O 1
ATOM 623 N N . ASN A 1 76 ? -21.125 12.258 10.945 1 87.62 76 ASN A N 1
ATOM 624 C CA . ASN A 1 76 ? -20.422 11.016 11.242 1 87.62 76 ASN A CA 1
ATOM 625 C C . ASN A 1 76 ? -18.969 11.062 10.773 1 87.62 76 ASN A C 1
ATOM 627 O O . ASN A 1 76 ? -18.547 12.023 10.117 1 87.62 76 ASN A O 1
ATOM 631 N N . VAL A 1 77 ? -18.281 10.055 11.125 1 88.38 77 VAL A N 1
ATOM 632 C CA . VAL A 1 77 ? -16.844 10.031 10.898 1 88.38 77 VAL A CA 1
ATOM 633 C C . VAL A 1 77 ? -16.562 10.016 9.398 1 88.38 77 VAL A C 1
ATOM 635 O O . VAL A 1 77 ? -15.562 10.57 8.938 1 88.38 77 VAL A O 1
ATOM 638 N N . LEU A 1 78 ? -17.359 9.43 8.633 1 88.19 78 LEU A N 1
ATOM 639 C CA . LEU A 1 78 ? -17.156 9.328 7.191 1 88.19 78 LEU A CA 1
ATOM 640 C C . LEU A 1 78 ? -17.312 10.695 6.531 1 88.19 78 L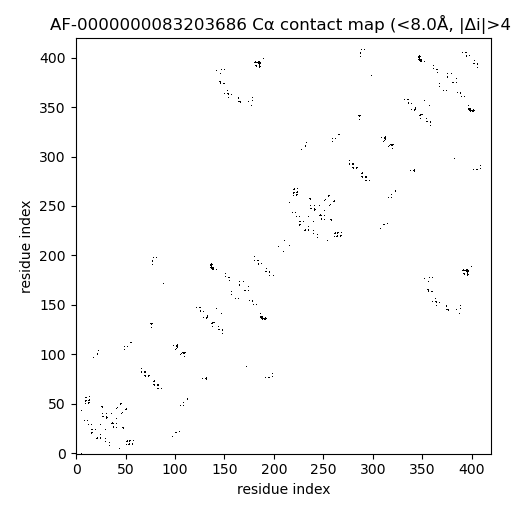EU A C 1
ATOM 642 O O . LEU A 1 78 ? -16.531 11.055 5.648 1 88.19 78 LEU A O 1
ATOM 646 N N . GLU A 1 79 ? -18.297 11.414 6.949 1 87.25 79 GLU A N 1
ATOM 647 C CA . GLU A 1 79 ? -18.453 12.766 6.441 1 87.25 79 GLU A CA 1
ATOM 648 C C . GLU A 1 79 ? -17.25 13.633 6.785 1 87.25 79 GLU A C 1
ATOM 650 O O . GLU A 1 79 ? -16.766 14.391 5.945 1 87.25 79 GLU A O 1
ATOM 655 N N . ALA A 1 80 ? -16.828 13.508 7.969 1 86.81 80 ALA A N 1
ATOM 656 C CA . ALA A 1 80 ? -15.641 14.234 8.406 1 86.81 80 ALA A CA 1
ATOM 657 C C . ALA A 1 80 ? -14.438 13.891 7.531 1 86.81 80 ALA A C 1
ATOM 659 O O . ALA A 1 80 ? -13.68 14.781 7.125 1 86.81 80 ALA A O 1
ATOM 660 N N . MET A 1 81 ? -14.227 12.68 7.238 1 83.81 81 MET A N 1
ATOM 661 C CA . MET A 1 81 ? -13.117 12.211 6.426 1 83.81 81 MET A CA 1
ATOM 662 C C . MET A 1 81 ? -13.156 12.828 5.031 1 83.81 81 MET A C 1
ATOM 664 O O . MET A 1 81 ? -12.133 13.281 4.516 1 83.81 81 MET A O 1
ATOM 668 N N . PHE A 1 82 ? -14.273 12.859 4.457 1 82.5 82 PHE A N 1
ATOM 669 C CA . PHE A 1 82 ? -14.391 13.391 3.105 1 82.5 82 PHE A CA 1
ATOM 670 C C . PHE A 1 82 ? -14.156 14.898 3.098 1 82.5 82 PHE A C 1
ATOM 672 O O . PHE A 1 82 ? -13.609 15.445 2.135 1 82.5 82 PHE A O 1
ATOM 679 N N . MET A 1 83 ? -14.562 15.57 4.164 1 83.56 83 MET A N 1
ATOM 680 C CA . MET A 1 83 ? -14.305 17 4.281 1 83.56 83 MET A CA 1
ATOM 681 C C . MET A 1 83 ? -12.805 17.281 4.352 1 83.56 83 MET A C 1
ATOM 683 O O . MET A 1 83 ? -12.312 18.219 3.732 1 83.56 83 MET A O 1
ATOM 687 N N . VAL A 1 84 ? -12.141 16.406 5.023 1 83.25 84 VAL A N 1
ATOM 688 C CA . VAL A 1 84 ? -10.703 16.562 5.168 1 83.25 84 VAL A CA 1
ATOM 689 C C . VAL A 1 84 ? -10.008 16.219 3.852 1 83.25 84 VAL A C 1
ATOM 691 O O . VAL A 1 84 ? -9.07 16.891 3.441 1 83.25 84 VAL A O 1
ATOM 694 N N . LEU A 1 85 ? -10.445 15.164 3.26 1 78.75 85 LEU A N 1
ATOM 695 C CA . LEU A 1 85 ? -9.875 14.742 1.986 1 78.75 85 LEU A CA 1
ATOM 696 C C . LEU A 1 85 ? -9.906 15.883 0.976 1 78.75 85 LEU A C 1
ATOM 698 O O . LEU A 1 85 ? -8.93 16.109 0.253 1 78.75 85 LEU A O 1
ATOM 702 N N . ALA A 1 86 ? -10.961 16.578 0.911 1 77 86 ALA A N 1
ATOM 703 C CA . ALA A 1 86 ? -11.102 17.703 -0.007 1 77 86 ALA A CA 1
ATOM 704 C C . ALA A 1 86 ? -10.055 18.781 0.274 1 77 86 ALA A C 1
ATOM 706 O O . ALA A 1 86 ? -9.469 19.344 -0.654 1 77 86 ALA A O 1
ATOM 707 N N . GLN A 1 87 ? -9.789 18.984 1.522 1 80.88 87 GLN A N 1
ATOM 708 C CA . GLN A 1 87 ? -8.82 19.984 1.921 1 80.88 87 GLN A CA 1
ATOM 709 C C . GLN A 1 87 ? -7.398 19.547 1.599 1 80.88 87 GLN A C 1
ATOM 711 O O . GLN A 1 87 ? -6.574 20.344 1.152 1 80.88 87 GLN A O 1
ATOM 716 N N . VAL A 1 88 ? -7.148 18.297 1.876 1 80.38 88 VAL A N 1
ATOM 717 C CA . VAL A 1 88 ? -5.824 17.734 1.614 1 80.38 88 VAL A CA 1
ATOM 718 C C . VAL A 1 88 ? -5.504 17.844 0.125 1 80.38 88 VAL A C 1
ATOM 720 O O . VAL A 1 88 ? -4.395 18.219 -0.25 1 80.38 88 VAL A O 1
ATOM 723 N N . MET A 1 89 ? -6.398 17.578 -0.689 1 77.06 89 MET A N 1
ATOM 724 C CA . MET A 1 89 ? -6.203 17.625 -2.137 1 77.06 89 MET A CA 1
ATOM 725 C C . MET A 1 89 ? -5.922 19.047 -2.605 1 77.06 89 MET A C 1
ATOM 727 O O . MET A 1 89 ? -5.082 19.25 -3.482 1 77.06 89 MET A O 1
ATOM 731 N N . ASP A 1 90 ? -6.59 19.969 -1.998 1 75.69 90 ASP A N 1
ATOM 732 C CA . ASP A 1 90 ? -6.445 21.359 -2.396 1 75.69 90 ASP A CA 1
ATOM 733 C C . ASP A 1 90 ? -5.051 21.891 -2.064 1 75.69 90 ASP A C 1
ATOM 735 O O . ASP A 1 90 ? -4.531 22.766 -2.76 1 75.69 90 ASP A O 1
ATOM 739 N N . LYS A 1 91 ? -4.469 21.266 -1.098 1 78.12 91 LYS A N 1
ATOM 740 C CA . LYS A 1 91 ? -3.195 21.781 -0.618 1 78.12 91 LYS A CA 1
ATOM 741 C C . LYS A 1 91 ? -2.039 20.875 -1.005 1 78.12 91 LYS A C 1
ATOM 743 O O . LYS A 1 91 ? -0.887 21.125 -0.652 1 78.12 91 LYS A O 1
ATOM 748 N N . ALA A 1 92 ? -2.34 19.812 -1.643 1 75.88 92 ALA A N 1
ATOM 749 C CA . AL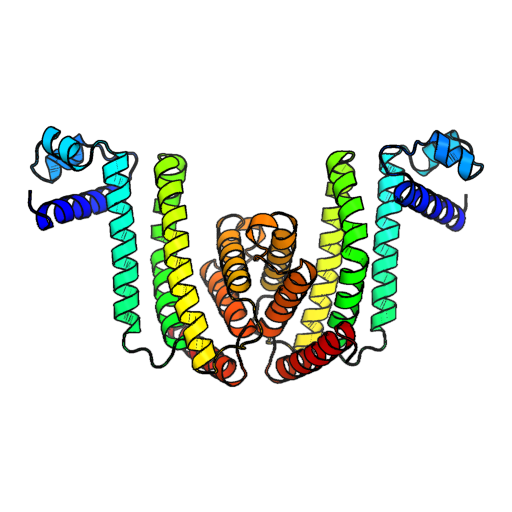A A 1 92 ? -1.379 18.734 -1.895 1 75.88 92 ALA A CA 1
ATOM 750 C C . ALA A 1 92 ? -0.167 19.25 -2.662 1 75.88 92 ALA A C 1
ATOM 752 O O . ALA A 1 92 ? 0.974 18.922 -2.34 1 75.88 92 ALA A O 1
ATOM 753 N N . GLU A 1 93 ? -0.418 20.062 -3.602 1 74.94 93 GLU A N 1
ATOM 754 C CA . GLU A 1 93 ? 0.674 20.531 -4.445 1 74.94 93 GLU A CA 1
ATOM 755 C C . GLU A 1 93 ? 1.651 21.391 -3.654 1 74.94 93 GLU A C 1
ATOM 757 O O . GLU A 1 93 ? 2.867 21.203 -3.746 1 74.94 93 GLU A O 1
ATOM 762 N N . VAL A 1 94 ? 1.115 22.328 -2.938 1 75.12 94 VAL A N 1
ATOM 763 C CA . VAL A 1 94 ? 1.948 23.25 -2.18 1 75.12 94 VAL A CA 1
ATOM 764 C C . VAL A 1 94 ? 2.734 22.5 -1.114 1 75.12 94 VAL A C 1
ATOM 766 O O . VAL A 1 94 ? 3.943 22.688 -0.973 1 75.12 94 VAL A O 1
ATOM 769 N N . SER A 1 95 ? 2.061 21.688 -0.416 1 80.75 95 SER A N 1
ATOM 770 C CA . SER A 1 95 ? 2.688 20.922 0.659 1 80.75 95 SER A CA 1
ATOM 771 C C . SER A 1 95 ? 3.771 20 0.121 1 80.75 95 SER A C 1
ATOM 773 O O . SER A 1 95 ? 4.836 19.859 0.724 1 80.75 95 SER A O 1
ATOM 775 N N . SER A 1 96 ? 3.498 19.438 -1.008 1 80.56 96 SER A N 1
ATOM 776 C CA . SER A 1 96 ? 4.465 18.531 -1.6 1 80.56 96 SER A CA 1
ATOM 777 C C . SER A 1 96 ? 5.734 19.25 -2.021 1 80.56 96 SER A C 1
ATOM 779 O O . SER A 1 96 ? 6.844 18.766 -1.801 1 80.56 96 SER A O 1
ATOM 781 N N . ARG A 1 97 ? 5.551 20.359 -2.602 1 82.81 97 ARG A N 1
ATOM 782 C CA . ARG A 1 97 ? 6.699 21.141 -3.041 1 82.81 97 ARG A CA 1
ATOM 783 C C . ARG A 1 97 ? 7.574 21.531 -1.858 1 82.81 97 ARG A C 1
ATOM 785 O O . ARG A 1 97 ? 8.805 21.453 -1.928 1 82.81 97 ARG A O 1
ATOM 792 N N . MET A 1 98 ? 6.941 21.984 -0.848 1 86.25 98 MET A N 1
ATOM 793 C CA . MET A 1 98 ? 7.684 22.391 0.342 1 86.25 98 MET A CA 1
ATOM 794 C C . MET A 1 98 ? 8.422 21.203 0.954 1 86.25 98 MET A C 1
ATOM 796 O O . MET A 1 98 ? 9.594 21.328 1.33 1 86.25 98 MET A O 1
ATOM 800 N N . MET A 1 99 ? 7.797 20.109 0.978 1 89.06 99 MET A N 1
ATOM 801 C CA . MET A 1 99 ? 8.406 18.922 1.574 1 89.06 99 MET A CA 1
ATOM 802 C C . MET A 1 99 ? 9.539 18.391 0.697 1 89.06 99 MET A C 1
ATOM 804 O O . MET A 1 99 ? 10.547 17.906 1.206 1 89.06 99 MET A O 1
ATOM 808 N N . ASP A 1 100 ? 9.367 18.516 -0.522 1 88.5 100 ASP A N 1
ATOM 809 C CA . ASP A 1 100 ? 10.43 18.109 -1.436 1 88.5 100 ASP A CA 1
ATOM 810 C C . ASP A 1 100 ? 11.68 18.969 -1.238 1 88.5 100 ASP A C 1
ATOM 812 O O . ASP A 1 100 ? 12.797 18.438 -1.218 1 88.5 100 ASP A O 1
ATOM 816 N N . ASN A 1 101 ? 11.43 20.219 -1.154 1 91.19 101 ASN A N 1
ATOM 817 C CA . ASN A 1 101 ? 12.547 21.125 -0.91 1 91.19 101 ASN A CA 1
ATOM 818 C C . ASN A 1 101 ? 13.219 20.828 0.432 1 91.19 101 ASN A C 1
ATOM 820 O O . ASN A 1 101 ? 14.445 20.891 0.542 1 91.19 101 ASN A O 1
ATOM 824 N N . LEU A 1 102 ? 12.43 20.531 1.399 1 94.25 102 LEU A N 1
ATOM 825 C CA . LEU A 1 102 ? 12.969 20.188 2.713 1 94.25 102 LEU A CA 1
ATOM 826 C C . LEU A 1 102 ? 13.812 18.922 2.643 1 94.25 102 LEU A C 1
ATOM 828 O O . LEU A 1 102 ? 14.891 18.844 3.242 1 94.25 102 LEU A O 1
ATOM 832 N N . LYS A 1 103 ? 13.328 18 1.941 1 93.88 103 LYS A N 1
ATOM 833 C CA . LYS A 1 103 ? 14.047 16.734 1.789 1 93.88 103 LYS A CA 1
ATOM 834 C C . LYS A 1 103 ? 15.398 16.953 1.117 1 93.88 103 LYS A C 1
ATOM 836 O O . LYS A 1 103 ? 16.406 16.375 1.522 1 93.88 103 LYS A O 1
ATOM 841 N N . LYS A 1 104 ? 15.453 17.781 0.184 1 94.69 104 LYS A N 1
ATOM 842 C CA . LYS A 1 104 ? 16.641 18.047 -0.621 1 94.69 104 LYS A CA 1
ATOM 843 C C . LYS A 1 104 ? 17.656 18.875 0.156 1 94.69 104 LYS A C 1
ATOM 845 O O . LYS A 1 104 ? 18.859 18.562 0.166 1 94.69 104 LYS A O 1
ATOM 850 N N . PHE A 1 105 ? 17.25 19.906 0.876 1 95.19 105 PHE A N 1
ATOM 851 C CA . PHE A 1 105 ? 18.172 20.906 1.402 1 95.19 105 PHE A CA 1
ATOM 852 C C . PHE A 1 105 ? 18.344 20.75 2.908 1 95.19 105 PHE A C 1
ATOM 854 O O . PHE A 1 105 ? 19.375 21.125 3.465 1 95.19 105 PHE A O 1
ATOM 861 N N . TYR A 1 106 ? 17.297 20.219 3.596 1 96.25 106 TYR A N 1
ATOM 862 C CA . TYR A 1 106 ? 17.328 20.047 5.043 1 96.25 106 TYR A CA 1
ATOM 863 C C . TYR A 1 106 ? 16.766 18.688 5.438 1 96.25 106 TYR A C 1
ATOM 865 O O . TYR A 1 106 ? 15.766 18.609 6.156 1 96.25 106 TYR A O 1
ATOM 873 N N . PRO A 1 107 ? 17.453 17.641 5.129 1 95.94 107 PRO A N 1
ATOM 874 C CA . PRO A 1 107 ? 16.922 16.281 5.309 1 95.94 107 PRO A CA 1
ATOM 875 C C . PRO A 1 107 ? 16.641 15.953 6.77 1 95.94 107 PRO A C 1
ATOM 877 O O . PRO A 1 107 ? 15.695 15.211 7.066 1 95.94 107 PRO A O 1
ATOM 880 N N . ALA A 1 108 ? 17.422 16.484 7.641 1 95.56 108 ALA A N 1
ATOM 881 C CA . ALA A 1 108 ? 17.188 16.203 9.055 1 95.56 108 ALA A CA 1
ATOM 882 C C . ALA A 1 108 ? 15.859 16.797 9.516 1 95.56 108 ALA A C 1
ATOM 884 O O . ALA A 1 108 ? 15.109 16.141 10.258 1 95.56 108 ALA A O 1
ATOM 885 N N . VAL A 1 109 ? 15.555 17.984 9.055 1 96.12 109 VAL A N 1
ATOM 886 C CA . VAL A 1 109 ? 14.289 18.625 9.383 1 96.12 109 VAL A CA 1
AT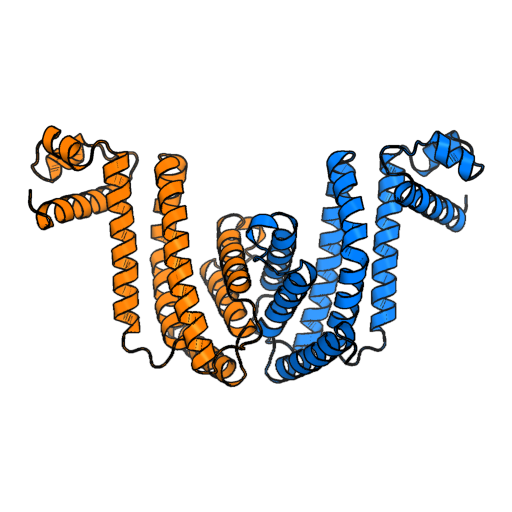OM 887 C C . VAL A 1 109 ? 13.133 17.859 8.742 1 96.12 109 VAL A C 1
ATOM 889 O O . VAL A 1 109 ? 12.102 17.625 9.375 1 96.12 109 VAL A O 1
ATOM 892 N N . HIS A 1 110 ? 13.344 17.484 7.523 1 95.44 110 HIS A N 1
ATOM 893 C CA . HIS A 1 110 ? 12.344 16.688 6.812 1 95.44 110 HIS A CA 1
ATOM 894 C C . HIS A 1 110 ? 12.016 15.406 7.566 1 95.44 110 HIS A C 1
ATOM 896 O O . HIS A 1 110 ? 10.844 15.102 7.797 1 95.44 110 HIS A O 1
ATOM 902 N N . ASP A 1 111 ? 13.023 14.719 7.977 1 94 111 ASP A N 1
ATOM 903 C CA . ASP A 1 111 ? 12.836 13.43 8.633 1 94 111 ASP A CA 1
ATOM 904 C C . ASP A 1 111 ? 12.109 13.594 9.961 1 94 111 ASP A C 1
ATOM 906 O O . ASP A 1 111 ? 11.211 12.805 10.281 1 94 111 ASP A O 1
ATOM 910 N N . LYS A 1 112 ? 12.523 14.547 10.68 1 94.94 112 LYS A N 1
ATOM 911 C CA . LYS A 1 112 ? 11.898 14.805 11.969 1 94.94 112 LYS A CA 1
ATOM 912 C C . LYS A 1 112 ? 10.422 15.156 11.805 1 94.94 112 LYS A C 1
ATOM 914 O O . LYS A 1 112 ? 9.562 14.602 12.492 1 94.94 112 LYS A O 1
ATOM 919 N N . LEU A 1 113 ? 10.148 15.992 10.859 1 94.19 113 LEU A N 1
ATOM 920 C CA . LEU A 1 113 ? 8.773 16.422 10.602 1 94.19 113 LEU A CA 1
ATOM 921 C C . LEU A 1 113 ? 7.926 15.25 10.109 1 94.19 113 LEU A C 1
ATOM 923 O O . LEU A 1 113 ? 6.777 15.094 10.531 1 94.19 113 LEU A O 1
ATOM 927 N N . THR A 1 114 ? 8.453 14.5 9.25 1 89.75 114 THR A N 1
ATOM 928 C CA . THR A 1 114 ? 7.734 13.359 8.695 1 89.75 114 THR A CA 1
ATOM 929 C C . THR A 1 114 ? 7.398 12.344 9.789 1 89.75 114 THR A C 1
ATOM 931 O O . THR A 1 114 ? 6.258 11.891 9.898 1 89.75 114 THR A O 1
ATOM 934 N N . ARG A 1 115 ? 8.328 12.094 10.594 1 89.88 115 ARG A N 1
ATOM 935 C CA . ARG A 1 115 ? 8.133 11.133 11.672 1 89.88 115 ARG A CA 1
ATOM 936 C C . ARG A 1 115 ? 7.078 11.617 12.656 1 89.88 115 ARG A C 1
ATOM 938 O O . ARG A 1 115 ? 6.156 10.883 13.008 1 89.88 115 ARG A O 1
ATOM 945 N N . GLU A 1 116 ? 7.207 12.812 13.102 1 91.38 116 GLU A N 1
ATOM 946 C CA . GLU A 1 116 ? 6.262 13.375 14.062 1 91.38 116 GLU A CA 1
ATOM 947 C C . GLU A 1 116 ? 4.875 13.523 13.453 1 91.38 116 GLU A C 1
ATOM 949 O O . GLU A 1 116 ? 3.865 13.297 14.117 1 91.38 116 GLU A O 1
ATOM 954 N N . GLY A 1 117 ? 4.871 13.906 12.219 1 88.5 117 GLY A N 1
ATOM 955 C CA . GLY A 1 117 ? 3.604 14.016 11.516 1 88.5 117 GLY A CA 1
ATOM 956 C C . GLY A 1 117 ? 2.891 12.688 11.359 1 88.5 117 GLY A C 1
ATOM 957 O O . GLY A 1 117 ? 1.673 12.602 11.531 1 88.5 117 GLY A O 1
ATOM 958 N N . MET A 1 118 ? 3.645 11.766 11.078 1 85.75 118 MET A N 1
ATOM 959 C CA . MET A 1 118 ? 3.076 10.422 10.93 1 85.75 118 MET A CA 1
ATOM 960 C C . MET A 1 118 ? 2.471 9.945 12.25 1 85.75 118 MET A C 1
ATOM 962 O O . MET A 1 118 ? 1.389 9.359 12.258 1 85.75 118 MET A O 1
ATOM 966 N N . GLU A 1 119 ? 3.137 10.18 13.312 1 88.62 119 GLU A N 1
ATOM 967 C CA . GLU A 1 119 ? 2.641 9.766 14.617 1 88.62 119 GLU A CA 1
ATOM 968 C C . GLU A 1 119 ? 1.34 10.477 14.969 1 88.62 119 GLU A C 1
ATOM 970 O O . GLU A 1 119 ? 0.397 9.852 15.461 1 88.62 119 GLU A O 1
ATOM 975 N N . LYS A 1 120 ? 1.306 11.711 14.734 1 89.19 120 LYS A N 1
ATOM 976 C CA . LYS A 1 120 ? 0.105 12.492 15.016 1 89.19 120 LYS A CA 1
ATOM 977 C C . LYS A 1 120 ? -1.061 12.047 14.133 1 89.19 120 LYS A C 1
ATOM 979 O O . LYS A 1 120 ? -2.184 11.891 14.617 1 89.19 120 LYS A O 1
ATOM 984 N N . ASN A 1 121 ? -0.775 11.82 12.898 1 86.44 121 ASN A N 1
ATOM 985 C CA . ASN A 1 121 ? -1.804 11.375 11.961 1 86.44 121 ASN A CA 1
ATOM 986 C C . ASN A 1 121 ? -2.312 9.977 12.32 1 86.44 121 ASN A C 1
ATOM 988 O O . ASN A 1 121 ? -3.512 9.703 12.219 1 86.44 121 ASN A O 1
ATOM 992 N N . ARG A 1 122 ? -1.433 9.203 12.688 1 89.88 122 ARG A N 1
ATOM 993 C CA . ARG A 1 122 ? -1.807 7.848 13.086 1 89.88 122 ARG A CA 1
ATOM 994 C C . ARG A 1 122 ? -2.762 7.867 14.273 1 89.88 122 ARG A C 1
ATOM 996 O O . ARG A 1 122 ? -3.754 7.137 14.289 1 89.88 122 ARG A O 1
ATOM 1003 N N . ARG A 1 123 ? -2.502 8.703 15.25 1 89.88 123 ARG A N 1
ATOM 1004 C CA . ARG A 1 123 ? -3.363 8.812 16.422 1 89.88 123 ARG A CA 1
ATOM 1005 C C . ARG A 1 123 ? -4.754 9.312 16.031 1 89.88 123 ARG A C 1
ATOM 1007 O O . ARG A 1 123 ? -5.762 8.773 16.5 1 89.88 123 ARG A O 1
ATOM 1014 N N . SER A 1 124 ? -4.781 10.266 15.211 1 87.12 124 SER A N 1
ATOM 1015 C CA . SER A 1 124 ? -6.059 10.82 14.758 1 87.12 124 SER A CA 1
ATOM 1016 C C . SER A 1 124 ? -6.855 9.789 13.969 1 87.12 124 SER A C 1
ATOM 1018 O O . SER A 1 124 ? -8.062 9.633 14.172 1 87.12 124 SER A O 1
ATOM 1020 N N . LEU A 1 125 ? -6.184 9.07 13.117 1 89.38 125 LEU A N 1
ATOM 1021 C CA . LEU A 1 125 ? -6.84 8.062 12.297 1 89.38 125 LEU A CA 1
ATOM 1022 C C . LEU A 1 125 ? -7.363 6.91 13.148 1 89.38 125 LEU A C 1
ATOM 1024 O O . LEU A 1 125 ? -8.461 6.398 12.914 1 89.38 125 LEU A O 1
ATOM 1028 N N . ARG A 1 126 ? -6.566 6.598 14.086 1 93.12 126 ARG A N 1
ATOM 1029 C CA . ARG A 1 126 ? -7.004 5.543 14.992 1 93.12 126 ARG A CA 1
ATOM 1030 C C . ARG A 1 126 ? -8.289 5.938 15.719 1 93.12 126 ARG A C 1
ATOM 1032 O O . ARG A 1 126 ? -9.219 5.137 15.828 1 93.12 126 ARG A O 1
ATOM 1039 N N . GLY A 1 127 ? -8.258 7.137 16.234 1 91.31 127 GLY A N 1
ATOM 1040 C CA . GLY A 1 127 ? -9.461 7.625 16.875 1 91.31 127 GLY A CA 1
ATOM 1041 C C . GLY A 1 127 ? -10.68 7.613 15.969 1 91.31 127 GLY A C 1
ATOM 1042 O O . GLY A 1 127 ? -11.773 7.223 16.391 1 91.31 127 GLY A O 1
ATOM 1043 N N . MET A 1 128 ? -10.516 7.953 14.789 1 89.62 128 MET A N 1
ATOM 1044 C CA . MET A 1 128 ? -11.586 7.965 13.797 1 89.62 128 MET A CA 1
ATOM 1045 C C . MET A 1 128 ? -12.086 6.551 13.523 1 89.62 128 MET A C 1
ATOM 1047 O O . MET A 1 128 ? -13.297 6.312 13.469 1 89.62 128 MET A O 1
ATOM 1051 N N . LEU A 1 129 ? -11.188 5.633 13.336 1 94.12 129 LEU A N 1
ATOM 1052 C CA . LEU A 1 129 ? -11.555 4.25 13.047 1 94.12 129 LEU A CA 1
ATOM 1053 C C . LEU A 1 129 ? -12.266 3.617 14.234 1 94.12 129 LEU A C 1
ATOM 1055 O O . LEU A 1 129 ? -13.273 2.918 14.062 1 94.12 129 LEU A O 1
ATOM 1059 N N . ASP A 1 130 ? -11.766 3.965 15.406 1 94.75 130 ASP A N 1
ATOM 1060 C CA . ASP A 1 130 ? -12.414 3.459 16.609 1 94.75 130 ASP A CA 1
ATOM 1061 C C . ASP A 1 130 ? -13.844 3.969 16.719 1 94.75 130 ASP A C 1
ATOM 1063 O O . ASP A 1 130 ? -14.766 3.195 17 1 94.75 130 ASP A O 1
ATOM 1067 N N . GLN A 1 131 ? -14 5.223 16.531 1 93.06 131 GLN A N 1
ATOM 1068 C CA . GLN A 1 131 ? -15.336 5.812 16.594 1 93.06 131 GLN A CA 1
ATOM 1069 C C . GLN A 1 131 ? -16.25 5.215 15.523 1 93.06 131 GLN A C 1
ATOM 1071 O O . GLN A 1 131 ? -17.422 4.973 15.766 1 93.06 131 GLN A O 1
ATOM 1076 N N . GLY A 1 132 ? -15.734 4.992 14.328 1 95 132 GLY A N 1
ATOM 1077 C CA . GLY A 1 132 ? -16.516 4.387 13.25 1 95 132 GLY A CA 1
ATOM 1078 C C . GLY A 1 132 ? -16.969 2.973 13.57 1 95 132 GLY A C 1
ATOM 1079 O O . GLY A 1 132 ? -18.047 2.559 13.156 1 95 132 GLY A O 1
ATOM 1080 N N . ILE A 1 133 ? -16.109 2.264 14.25 1 96.25 133 ILE A N 1
ATOM 1081 C CA . ILE A 1 133 ? -16.469 0.916 14.68 1 96.25 133 ILE A CA 1
ATOM 1082 C C . ILE A 1 133 ? -17.609 0.984 15.703 1 96.25 133 ILE A C 1
ATOM 1084 O O . ILE A 1 133 ? -18.594 0.266 15.586 1 96.25 133 ILE A O 1
ATOM 1088 N N . VAL A 1 134 ? -17.484 1.87 16.656 1 95.12 134 VAL A N 1
ATOM 1089 C CA . VAL A 1 134 ? -18.5 2.051 17.703 1 95.12 134 VAL A CA 1
ATOM 1090 C C . VAL A 1 134 ? -19.812 2.469 17.062 1 95.12 134 VAL A C 1
ATOM 1092 O O . VAL A 1 134 ? -20.891 2.002 17.469 1 95.12 134 VAL A O 1
ATOM 1095 N N . ASP A 1 135 ? -19.766 3.242 16 1 95.44 135 ASP A N 1
ATOM 1096 C CA . ASP A 1 135 ? -20.953 3.768 15.328 1 95.44 135 ASP A CA 1
ATOM 1097 C C . ASP A 1 135 ? -21.531 2.748 14.352 1 95.44 135 ASP A C 1
ATOM 1099 O O . ASP A 1 135 ? -22.562 2.994 13.719 1 95.44 135 ASP A O 1
ATOM 1103 N N . GLY A 1 136 ? -20.844 1.645 14.156 1 95.94 136 GLY A N 1
ATOM 1104 C CA . GLY A 1 136 ? -21.328 0.593 13.273 1 95.94 136 GLY A CA 1
ATOM 1105 C C . GLY A 1 136 ? -21.047 0.869 11.812 1 95.94 136 GLY A C 1
ATOM 1106 O O . GLY A 1 136 ? -21.672 0.274 10.93 1 95.94 136 GLY A O 1
ATOM 1107 N N . LEU A 1 137 ? -20.109 1.775 11.539 1 95.88 137 LEU A N 1
ATOM 1108 C CA . LEU A 1 137 ? -19.781 2.16 10.172 1 95.88 137 LEU A CA 1
ATOM 1109 C C . LEU A 1 137 ? -18.656 1.301 9.609 1 95.88 137 LEU A C 1
ATOM 1111 O O . LEU A 1 137 ? -18.578 1.089 8.398 1 95.88 137 LEU A O 1
ATOM 1115 N N . PHE A 1 138 ? -17.812 0.803 10.461 1 96.38 138 PHE A N 1
ATOM 1116 C CA . PHE A 1 138 ? -16.703 -0.056 10.078 1 96.38 138 PHE A CA 1
ATOM 1117 C C . PHE A 1 138 ? -16.812 -1.422 10.742 1 96.38 138 PHE A C 1
ATOM 1119 O O . PHE A 1 138 ? -17.422 -1.547 11.82 1 96.38 138 PHE A O 1
ATOM 1126 N N . VAL A 1 139 ? -16.25 -2.383 10.07 1 94.06 139 VAL A N 1
ATOM 1127 C CA . VAL A 1 139 ? -16.25 -3.729 10.633 1 94.06 139 VAL A CA 1
ATOM 1128 C C . VAL A 1 139 ? -15.359 -3.766 11.875 1 94.06 139 VAL A C 1
ATOM 1130 O O . VAL A 1 139 ? -14.398 -3 11.977 1 94.06 139 VAL A O 1
ATOM 1133 N N . ASP A 1 140 ? -15.609 -4.703 12.727 1 93.88 140 ASP A N 1
ATOM 1134 C CA . ASP A 1 140 ? -14.891 -4.746 14 1 93.88 140 ASP A CA 1
ATOM 1135 C C . ASP A 1 140 ? -13.883 -5.895 14.023 1 93.88 140 ASP A C 1
ATOM 1137 O O . ASP A 1 140 ? -13.211 -6.121 15.031 1 93.88 140 ASP A O 1
ATOM 1141 N N . ASN A 1 141 ? -13.766 -6.629 12.984 1 90.19 141 ASN A N 1
ATOM 1142 C CA . ASN A 1 141 ? -12.867 -7.777 12.945 1 90.19 141 ASN A CA 1
ATOM 1143 C C . ASN A 1 141 ? -11.602 -7.473 12.133 1 90.19 141 ASN A C 1
ATOM 1145 O O . ASN A 1 141 ? -11.133 -8.32 11.367 1 90.19 141 ASN A O 1
ATOM 1149 N N . ILE A 1 142 ? -11.133 -6.238 12.258 1 92.06 142 ILE A N 1
ATOM 1150 C CA . ILE A 1 142 ? -9.898 -5.887 11.578 1 92.06 142 ILE A CA 1
ATOM 1151 C C . ILE A 1 142 ? -8.867 -5.395 12.594 1 92.06 142 ILE A C 1
ATOM 1153 O O . ILE A 1 142 ? -9.234 -4.883 13.656 1 92.06 142 ILE A O 1
ATOM 1157 N N . ASN A 1 143 ? -7.668 -5.668 12.32 1 95.38 143 ASN A N 1
ATOM 1158 C CA . ASN A 1 143 ? -6.594 -5.02 13.07 1 95.38 143 ASN A CA 1
ATOM 1159 C C . ASN A 1 143 ? -6.379 -3.582 12.609 1 95.38 143 ASN A C 1
ATOM 1161 O O . ASN A 1 143 ? -5.992 -3.346 11.461 1 95.38 143 ASN A O 1
ATOM 1165 N N . ILE A 1 144 ? -6.508 -2.645 13.445 1 94.56 144 ILE A N 1
ATOM 1166 C CA . ILE A 1 144 ? -6.504 -1.222 13.117 1 94.56 144 ILE A CA 1
ATOM 1167 C C . ILE A 1 144 ? -5.094 -0.781 12.742 1 94.56 144 ILE A C 1
ATOM 1169 O O . ILE A 1 144 ? -4.91 0.007 11.812 1 94.56 144 ILE A O 1
ATOM 1173 N N . ASP A 1 145 ? -4.16 -1.27 13.406 1 93.75 145 ASP A N 1
ATOM 1174 C CA . ASP A 1 145 ? -2.781 -0.879 13.125 1 93.75 145 ASP A CA 1
ATOM 1175 C C . ASP A 1 145 ? -2.369 -1.284 11.711 1 93.75 145 ASP A C 1
ATOM 1177 O O . ASP A 1 145 ? -1.74 -0.502 11 1 93.75 145 ASP A O 1
ATOM 1181 N N . LEU A 1 146 ? -2.73 -2.459 11.359 1 95.38 146 LEU A N 1
ATOM 1182 C CA . LEU A 1 146 ? -2.432 -2.9 10 1 95.38 146 LEU A CA 1
ATOM 1183 C C . LEU A 1 146 ? -3.178 -2.055 8.977 1 95.38 146 LEU A C 1
ATOM 1185 O O . LEU A 1 146 ? -2.605 -1.655 7.957 1 95.38 146 LEU A O 1
ATOM 1189 N N . ALA A 1 147 ? -4.43 -1.811 9.266 1 94.94 147 ALA A N 1
ATOM 1190 C CA . ALA A 1 147 ? -5.223 -1 8.344 1 94.94 147 ALA A CA 1
ATOM 1191 C C . ALA A 1 147 ? -4.586 0.37 8.133 1 94.94 147 ALA A C 1
ATOM 1193 O O . ALA A 1 147 ? -4.48 0.841 6.996 1 94.94 147 ALA A O 1
ATOM 1194 N N . ILE A 1 148 ? -4.133 0.948 9.156 1 92.88 148 ILE A N 1
ATOM 1195 C CA . ILE A 1 148 ? -3.514 2.266 9.086 1 92.88 148 ILE A CA 1
ATOM 1196 C C . ILE A 1 148 ? -2.213 2.184 8.289 1 92.88 148 ILE A C 1
ATOM 1198 O O . ILE A 1 148 ? -1.949 3.029 7.434 1 92.88 148 ILE A O 1
ATOM 1202 N N . SER A 1 149 ? -1.438 1.164 8.562 1 91.81 149 SER A N 1
ATOM 1203 C CA . SER A 1 149 ? -0.189 0.978 7.828 1 91.81 149 SER A CA 1
ATOM 1204 C C . SER A 1 149 ? -0.442 0.819 6.332 1 91.81 149 SER A C 1
ATOM 1206 O O . SER A 1 149 ? 0.276 1.393 5.512 1 91.81 149 SER A O 1
ATOM 1208 N N . VAL A 1 150 ? -1.419 0.074 6.004 1 93.5 150 VAL A N 1
ATOM 1209 C CA . VAL A 1 150 ? -1.769 -0.152 4.605 1 93.5 150 VAL A CA 1
ATOM 1210 C C . VAL A 1 150 ? -2.133 1.175 3.943 1 93.5 150 VAL A C 1
ATOM 1212 O O . VAL A 1 150 ? -1.672 1.471 2.838 1 93.5 150 VAL A O 1
ATOM 1215 N N . LEU A 1 151 ? -2.938 1.937 4.594 1 91.44 151 LEU A N 1
ATOM 1216 C CA . LEU A 1 151 ? -3.34 3.23 4.051 1 91.44 151 LEU A CA 1
ATOM 1217 C C . LEU A 1 151 ? -2.127 4.125 3.824 1 91.44 151 LEU A C 1
ATOM 1219 O O . LEU A 1 151 ? -1.979 4.715 2.752 1 91.44 151 LEU A O 1
ATOM 1223 N N . TYR A 1 152 ? -1.271 4.156 4.789 1 85.94 152 TY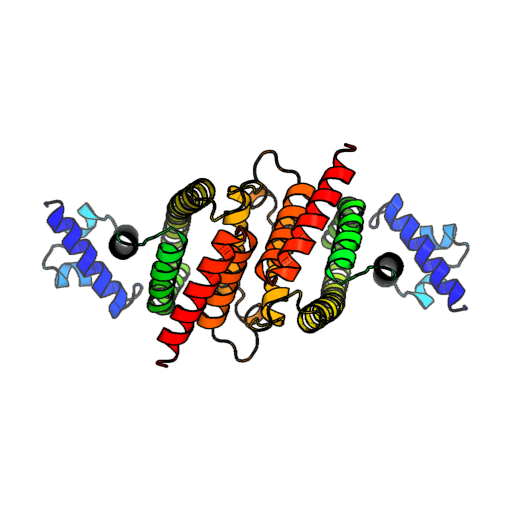R A N 1
ATOM 1224 C CA . TYR A 1 152 ? -0.098 5.016 4.703 1 85.94 152 TYR A CA 1
ATOM 1225 C C . TYR A 1 152 ? 0.842 4.555 3.6 1 85.94 152 TYR A C 1
ATOM 1227 O O . TYR A 1 152 ? 1.348 5.367 2.822 1 85.94 152 TYR A O 1
ATOM 1235 N N . TYR A 1 153 ? 1.034 3.316 3.551 1 86.5 153 TYR A N 1
ATOM 1236 C CA . TYR A 1 153 ? 1.946 2.795 2.541 1 86.5 153 TYR A CA 1
ATOM 1237 C C . TYR A 1 153 ? 1.407 3.043 1.138 1 86.5 153 TYR A C 1
ATOM 1239 O O . TYR A 1 153 ? 2.164 3.396 0.229 1 86.5 153 TYR A O 1
ATOM 1247 N N . THR A 1 154 ? 0.18 2.84 0.969 1 90.19 154 THR A N 1
ATOM 1248 C CA . THR A 1 154 ? -0.421 3.039 -0.346 1 90.19 154 THR A CA 1
ATOM 1249 C C . THR A 1 154 ? -0.383 4.512 -0.739 1 90.19 154 THR A C 1
ATOM 1251 O O . THR A 1 154 ? -0.002 4.852 -1.862 1 90.19 154 THR A O 1
ATOM 1254 N N . ALA A 1 155 ? -0.739 5.348 0.165 1 83.88 155 ALA A N 1
ATOM 1255 C CA . ALA A 1 155 ? -0.709 6.785 -0.104 1 83.88 155 ALA A CA 1
ATOM 1256 C C . ALA A 1 155 ? 0.71 7.258 -0.403 1 83.88 155 ALA A C 1
ATOM 1258 O O . ALA A 1 155 ? 0.923 8.062 -1.312 1 83.88 155 ALA A O 1
ATOM 1259 N N . SER A 1 156 ? 1.638 6.762 0.404 1 81.69 156 SER A N 1
ATOM 1260 C CA . SER A 1 156 ? 3.037 7.117 0.196 1 81.69 156 SER A CA 1
ATOM 1261 C C . SER A 1 156 ? 3.533 6.641 -1.165 1 81.69 156 SER A C 1
ATOM 1263 O O . SER A 1 156 ? 4.277 7.352 -1.845 1 81.69 156 SER A O 1
ATOM 1265 N N . ALA A 1 157 ? 3.088 5.453 -1.534 1 86.31 157 ALA A N 1
ATOM 1266 C CA . ALA A 1 157 ? 3.51 4.898 -2.816 1 86.31 157 ALA A CA 1
ATOM 1267 C C . ALA A 1 157 ? 3.008 5.75 -3.979 1 86.31 157 ALA A C 1
ATOM 1269 O O . ALA A 1 157 ? 3.689 5.887 -4.996 1 86.31 157 ALA A O 1
ATOM 1270 N N . LEU A 1 158 ? 1.854 6.324 -3.852 1 84.81 158 LEU A N 1
ATOM 1271 C CA . LEU A 1 158 ? 1.298 7.184 -4.891 1 84.81 158 LEU A CA 1
ATOM 1272 C C . LEU A 1 158 ? 2.199 8.391 -5.137 1 84.81 158 LEU A C 1
ATOM 1274 O O . LEU A 1 158 ? 2.307 8.867 -6.27 1 84.81 158 LEU A O 1
ATOM 1278 N N . VAL A 1 159 ? 2.861 8.789 -4.129 1 76.44 159 VAL A N 1
ATOM 1279 C CA . VAL A 1 159 ? 3.707 9.977 -4.227 1 76.44 159 VAL A CA 1
ATOM 1280 C C . VAL A 1 159 ? 5.113 9.57 -4.664 1 76.44 159 VAL A C 1
ATOM 1282 O O . VAL A 1 159 ? 5.672 10.164 -5.59 1 76.44 159 VAL A O 1
ATOM 1285 N N . THR A 1 160 ? 5.668 8.555 -4.066 1 77.88 160 THR A N 1
ATOM 1286 C CA . THR A 1 160 ? 7.074 8.203 -4.246 1 77.88 160 THR A CA 1
ATOM 1287 C C . THR A 1 160 ? 7.27 7.363 -5.504 1 77.88 160 THR A C 1
ATOM 1289 O O . THR A 1 160 ? 8.367 7.324 -6.07 1 77.88 160 THR A O 1
ATOM 1292 N N . ARG A 1 161 ? 6.25 6.703 -5.879 1 83.56 161 ARG A N 1
ATOM 1293 C CA . ARG A 1 161 ? 6.309 5.832 -7.051 1 83.56 161 ARG A CA 1
ATOM 1294 C C . ARG A 1 161 ? 5.254 6.23 -8.078 1 83.56 161 ARG A C 1
ATOM 1296 O O . ARG A 1 161 ? 4.609 5.367 -8.68 1 83.56 161 ARG A O 1
ATOM 1303 N N . LYS A 1 162 ? 5.117 7.43 -8.172 1 83 162 LYS A N 1
ATOM 1304 C CA . LYS A 1 162 ? 4.062 8 -9 1 83 162 LYS A CA 1
ATOM 1305 C C . LYS A 1 162 ? 4.102 7.43 -10.414 1 83 162 LYS A C 1
ATOM 1307 O O . LYS A 1 162 ? 3.068 7.027 -10.953 1 83 162 LYS A O 1
ATOM 1312 N N . GLU A 1 163 ? 5.277 7.359 -11 1 84.31 163 GLU A N 1
ATOM 1313 C CA . GLU A 1 163 ? 5.43 6.906 -12.383 1 84.31 163 GLU A CA 1
ATOM 1314 C C . GLU A 1 163 ? 4.961 5.461 -12.539 1 84.31 163 GLU A C 1
ATOM 1316 O O . GLU A 1 163 ? 4.484 5.074 -13.609 1 84.31 163 GLU A O 1
ATOM 1321 N N . LEU A 1 164 ? 5 4.785 -11.453 1 83.06 164 LEU A N 1
ATOM 1322 C CA . LEU A 1 164 ? 4.645 3.369 -11.508 1 83.06 164 LEU A CA 1
ATOM 1323 C C . LEU A 1 164 ? 3.182 3.16 -11.141 1 83.06 164 LEU A C 1
ATOM 1325 O O . LEU A 1 164 ? 2.52 2.27 -11.68 1 83.06 164 LEU A O 1
ATOM 1329 N N . MET A 1 165 ? 2.707 3.984 -10.336 1 86.44 165 MET A N 1
ATOM 1330 C CA . MET A 1 165 ? 1.393 3.736 -9.75 1 86.44 165 MET A CA 1
ATOM 1331 C C . MET A 1 165 ? 0.307 4.48 -10.523 1 86.44 165 MET A C 1
ATOM 1333 O O . MET A 1 165 ? -0.842 4.035 -10.57 1 86.44 165 MET A O 1
ATOM 1337 N N . LEU A 1 166 ? 0.675 5.594 -11.086 1 89.56 166 LEU A N 1
ATOM 1338 C CA . LEU A 1 166 ? -0.335 6.441 -11.711 1 89.56 166 LEU A CA 1
ATOM 1339 C C . LEU A 1 166 ? -0.605 5.992 -13.141 1 89.56 166 LEU A C 1
ATOM 1341 O O . LEU A 1 166 ? 0.254 6.137 -14.016 1 89.56 166 LEU A O 1
ATOM 1345 N N . PRO A 1 167 ? -1.803 5.473 -13.344 1 91.56 167 PRO A N 1
ATOM 1346 C CA . PRO A 1 167 ? -2.133 5.086 -14.719 1 91.56 167 PRO A CA 1
ATOM 1347 C C . PRO A 1 167 ? -2.164 6.273 -15.68 1 91.56 167 PRO A C 1
ATOM 1349 O O . PRO A 1 167 ? -2.41 7.406 -15.258 1 91.56 167 PRO A O 1
ATOM 1352 N N . ALA A 1 168 ? -1.984 5.918 -16.953 1 89.38 168 ALA A N 1
ATOM 1353 C CA . ALA A 1 168 ? -2.049 6.961 -17.984 1 89.38 168 ALA A CA 1
ATOM 1354 C C . ALA A 1 168 ? -3.416 7.637 -18 1 89.38 168 ALA A C 1
ATOM 1356 O O . ALA A 1 168 ? -4.449 6.965 -17.906 1 89.38 168 ALA A O 1
ATOM 1357 N N . GLY A 1 169 ? -3.432 8.992 -18 1 90.5 169 GLY A N 1
ATOM 1358 C CA . GLY A 1 169 ? -4.668 9.75 -18.109 1 90.5 169 GLY A CA 1
ATOM 1359 C C . GLY A 1 169 ? -5.309 10.039 -16.766 1 90.5 169 GLY A C 1
ATOM 1360 O O . GLY A 1 169 ? -6.293 10.773 -16.688 1 90.5 169 GLY A O 1
ATOM 1361 N N . MET A 1 170 ? -4.77 9.531 -15.766 1 91.5 170 MET A N 1
ATOM 1362 C CA . MET A 1 170 ? -5.324 9.758 -14.438 1 91.5 170 MET A CA 1
ATOM 1363 C C . MET A 1 170 ? -4.527 10.828 -13.695 1 91.5 170 MET A C 1
ATOM 1365 O O . MET A 1 170 ? -3.295 10.836 -13.742 1 91.5 170 MET A O 1
ATOM 1369 N N . THR A 1 171 ? -5.223 11.703 -13.07 1 86.56 171 THR A N 1
ATOM 1370 C CA . THR A 1 171 ? -4.555 12.711 -12.25 1 86.56 171 THR A CA 1
ATOM 1371 C C . THR A 1 171 ? -4.199 12.141 -10.883 1 86.56 171 THR A C 1
ATOM 1373 O O . THR A 1 171 ? -4.777 11.148 -10.445 1 86.56 171 THR A O 1
ATOM 1376 N N . GLU A 1 172 ? -3.293 12.75 -10.234 1 84.06 172 GLU A N 1
ATOM 1377 C CA . GLU A 1 172 ? -2.943 12.359 -8.875 1 84.06 172 GLU A CA 1
ATOM 1378 C C . GLU A 1 172 ? -4.148 12.469 -7.941 1 84.06 172 GLU A C 1
ATOM 1380 O O . GLU A 1 172 ? -4.328 11.633 -7.051 1 84.06 172 GLU A O 1
ATOM 1385 N N . ARG A 1 173 ? -4.914 13.469 -8.203 1 83 173 ARG A N 1
ATOM 1386 C CA . ARG A 1 173 ? -6.109 13.68 -7.387 1 83 173 ARG A CA 1
ATOM 1387 C C . ARG A 1 173 ? -7.086 12.523 -7.539 1 83 173 ARG A C 1
ATOM 1389 O O . ARG A 1 173 ? -7.625 12.023 -6.547 1 83 173 ARG A O 1
ATOM 1396 N N . GLU A 1 174 ? -7.305 12.141 -8.758 1 86.94 174 GLU A N 1
ATOM 1397 C CA . GLU A 1 174 ? -8.203 11.023 -9.016 1 86.94 174 GLU A CA 1
ATOM 1398 C C . GLU A 1 174 ? -7.688 9.742 -8.367 1 86.94 174 GLU A C 1
ATOM 1400 O O . GLU A 1 174 ? -8.469 8.977 -7.789 1 86.94 174 GLU A O 1
ATOM 1405 N N . ALA A 1 175 ? -6.41 9.539 -8.508 1 90.12 175 ALA A N 1
ATOM 1406 C CA . ALA A 1 175 ? -5.797 8.352 -7.914 1 90.12 175 ALA A CA 1
ATOM 1407 C C . ALA A 1 175 ? -5.934 8.367 -6.395 1 90.12 175 ALA A C 1
ATOM 1409 O O . ALA A 1 175 ? -6.262 7.344 -5.785 1 90.12 175 ALA A O 1
ATOM 1410 N N . PHE A 1 176 ? -5.77 9.484 -5.863 1 85.81 176 PHE A N 1
ATOM 1411 C CA . PHE A 1 176 ? -5.871 9.633 -4.414 1 85.81 176 PHE A CA 1
ATOM 1412 C C . PHE A 1 176 ? -7.289 9.352 -3.939 1 85.81 176 PHE A C 1
ATOM 1414 O O . PHE A 1 176 ? -7.488 8.633 -2.955 1 85.81 176 PHE A O 1
ATOM 1421 N N . VAL A 1 177 ? -8.234 9.859 -4.59 1 86.12 177 VAL A N 1
ATOM 1422 C CA . VAL A 1 177 ? -9.633 9.656 -4.23 1 86.12 177 VAL A CA 1
ATOM 1423 C C . VAL A 1 177 ? -9.977 8.172 -4.312 1 86.12 177 VAL A C 1
ATOM 1425 O O . VAL A 1 177 ? -10.633 7.629 -3.416 1 86.12 177 VAL A O 1
ATOM 1428 N N . GLN A 1 178 ? -9.555 7.578 -5.336 1 90.75 178 GLN A N 1
ATOM 1429 C CA . GLN A 1 178 ? -9.852 6.156 -5.477 1 90.75 178 GLN A CA 1
ATOM 1430 C C . GLN A 1 178 ? -9.188 5.344 -4.367 1 90.75 178 GLN A C 1
ATOM 1432 O O . GLN A 1 178 ? -9.805 4.441 -3.797 1 90.75 178 GLN A O 1
ATOM 1437 N N . ILE A 1 179 ? -7.922 5.648 -4.105 1 92.06 179 ILE A N 1
ATOM 1438 C CA . ILE A 1 179 ? -7.18 4.914 -3.084 1 92.06 179 ILE A CA 1
ATOM 1439 C C . ILE A 1 179 ? -7.875 5.07 -1.733 1 92.06 179 ILE A C 1
ATOM 1441 O O . ILE A 1 179 ? -8.141 4.082 -1.047 1 92.06 179 ILE A O 1
ATOM 1445 N N . ILE A 1 180 ? -8.242 6.262 -1.363 1 89.31 180 ILE A N 1
ATOM 1446 C CA . ILE A 1 180 ? -8.836 6.543 -0.063 1 89.31 180 ILE A CA 1
ATOM 1447 C C . ILE A 1 180 ? -10.234 5.926 0.007 1 89.31 180 ILE A C 1
ATOM 1449 O O . ILE A 1 180 ? -10.594 5.301 1.007 1 89.31 180 ILE A O 1
ATOM 1453 N N . SER A 1 181 ? -11.016 6.094 -1.047 1 89.94 181 SER A N 1
ATOM 1454 C CA . SER A 1 181 ? -12.367 5.539 -1.051 1 89.94 181 SER A CA 1
ATOM 1455 C C . SER A 1 181 ? -12.344 4.02 -0.963 1 89.94 181 SER A C 1
ATOM 1457 O O . SER A 1 181 ? -13.117 3.42 -0.216 1 89.94 181 SER A O 1
ATOM 1459 N N . ASN A 1 182 ? -11.43 3.436 -1.729 1 91.81 182 ASN A N 1
ATOM 1460 C CA . ASN A 1 182 ? -11.328 1.98 -1.683 1 91.81 182 ASN A CA 1
ATOM 1461 C C . ASN A 1 182 ? -10.914 1.489 -0.299 1 91.81 182 ASN A C 1
ATOM 1463 O O . ASN A 1 182 ? -11.391 0.45 0.163 1 91.81 182 ASN A O 1
ATOM 1467 N N . PHE A 1 183 ? -10.07 2.189 0.289 1 93 183 PHE A N 1
ATOM 1468 C CA . PHE A 1 183 ? -9.641 1.828 1.635 1 93 183 PHE A CA 1
ATOM 1469 C C . PHE A 1 183 ? -10.82 1.829 2.598 1 93 183 PHE A C 1
ATOM 1471 O O . PHE A 1 183 ? -11.07 0.833 3.279 1 93 183 PHE A O 1
ATOM 1478 N N . PHE A 1 184 ? -11.547 2.854 2.635 1 92.69 184 PHE A N 1
ATOM 1479 C CA . PHE A 1 184 ? -12.625 2.977 3.607 1 92.69 184 PHE A CA 1
ATOM 1480 C C . PHE A 1 184 ? -13.781 2.041 3.26 1 92.69 184 PHE A C 1
ATOM 1482 O O . PHE A 1 184 ? -14.43 1.497 4.152 1 92.69 184 PHE A O 1
ATOM 1489 N N . ARG A 1 185 ? -14.016 1.893 1.992 1 93.31 185 ARG A N 1
ATOM 1490 C CA . ARG A 1 185 ? -15.008 0.897 1.6 1 93.31 185 ARG A CA 1
ATOM 1491 C C . ARG A 1 185 ? -14.617 -0.49 2.098 1 93.31 185 ARG A C 1
ATOM 1493 O O . ARG A 1 185 ? -15.469 -1.252 2.559 1 93.31 185 ARG A O 1
ATOM 1500 N N . GLY A 1 186 ? -13.359 -0.774 1.996 1 95.06 186 GLY A N 1
ATOM 1501 C CA . GLY A 1 186 ? -12.859 -2.1 2.324 1 95.06 186 GLY A CA 1
ATOM 1502 C C . GLY A 1 186 ? -13.047 -2.465 3.783 1 95.06 186 GLY A C 1
ATOM 1503 O O . GLY A 1 186 ? -13.102 -3.646 4.133 1 95.06 186 GLY A O 1
ATOM 1504 N N . ILE A 1 187 ? -13.18 -1.511 4.621 1 95.44 187 ILE A N 1
ATOM 1505 C CA . ILE A 1 187 ? -13.312 -1.801 6.043 1 95.44 187 ILE A CA 1
ATOM 1506 C C . ILE A 1 187 ? -14.719 -1.439 6.52 1 95.44 187 ILE A C 1
ATOM 1508 O O . ILE A 1 187 ? -15 -1.462 7.719 1 95.44 187 ILE A O 1
ATOM 1512 N N . SER A 1 188 ? -15.594 -1.12 5.652 1 94.88 188 SER A N 1
ATOM 1513 C CA . SER A 1 188 ? -16.922 -0.608 6.004 1 94.88 188 SER A CA 1
ATOM 1514 C C . SER A 1 188 ? -17.922 -1.742 6.184 1 94.88 188 SER A C 1
ATOM 1516 O O . SER A 1 188 ? -17.812 -2.777 5.52 1 94.88 188 SER A O 1
ATOM 1518 N N . THR A 1 189 ? -18.891 -1.499 7.047 1 93.75 189 THR A N 1
ATOM 1519 C CA . THR A 1 189 ? -20.125 -2.289 7.078 1 93.75 189 THR A CA 1
ATOM 1520 C C . THR A 1 189 ? -21.047 -1.891 5.934 1 93.75 189 THR A C 1
ATOM 1522 O O . THR A 1 189 ? -20.734 -0.987 5.156 1 93.75 189 THR A O 1
ATOM 1525 N N . ALA A 1 190 ? -22.172 -2.609 5.863 1 90.62 190 ALA A N 1
ATOM 1526 C CA . ALA A 1 190 ? -23.156 -2.229 4.852 1 90.62 190 ALA A CA 1
ATOM 1527 C C . ALA A 1 190 ? -23.641 -0.797 5.066 1 90.62 190 ALA A C 1
ATOM 1529 O O . ALA A 1 190 ? -23.812 -0.042 4.105 1 90.62 190 ALA A O 1
ATOM 1530 N N . LYS A 1 191 ? -23.859 -0.464 6.309 1 93 191 LYS A N 1
ATOM 1531 C CA . LYS A 1 191 ? -24.266 0.895 6.656 1 93 191 LYS A CA 1
ATOM 1532 C C . LYS A 1 191 ? -23.203 1.909 6.246 1 93 191 LYS A C 1
ATOM 1534 O O . LYS A 1 191 ? -23.516 2.936 5.641 1 93 191 LYS A O 1
ATOM 1539 N N . GLY A 1 192 ? -21.953 1.631 6.562 1 93.94 192 GLY A N 1
ATOM 1540 C CA . GLY A 1 192 ? -20.844 2.498 6.184 1 93.94 192 GLY A CA 1
ATOM 1541 C C . GLY A 1 192 ? -20.688 2.639 4.684 1 93.94 192 GLY A C 1
ATOM 1542 O O . GLY A 1 192 ? -20.406 3.732 4.184 1 93.94 192 GLY A O 1
ATOM 1543 N N . LEU A 1 193 ? -20.828 1.558 4.051 1 92.62 193 LEU A N 1
ATOM 1544 C CA . LEU A 1 193 ? -20.672 1.544 2.6 1 92.62 193 LEU A CA 1
ATOM 1545 C C . LEU A 1 193 ? -21.688 2.465 1.933 1 92.62 193 LEU A C 1
ATOM 1547 O O . LEU A 1 193 ? -21.359 3.203 1.005 1 92.62 193 LEU A O 1
ATOM 1551 N N . ARG A 1 194 ? -22.922 2.434 2.336 1 91.06 194 ARG A N 1
ATOM 1552 C CA . ARG A 1 194 ? -23.953 3.299 1.793 1 91.06 194 ARG A CA 1
ATOM 1553 C C . ARG A 1 194 ? -23.609 4.77 1.985 1 91.06 194 ARG A C 1
ATOM 1555 O O . ARG A 1 194 ? -23.766 5.578 1.068 1 91.06 194 ARG A O 1
ATOM 1562 N N . LEU A 1 195 ? -23.094 5.078 3.113 1 90.56 195 LEU A N 1
ATOM 1563 C CA . LEU A 1 195 ? -22.75 6.461 3.416 1 90.56 195 LEU A CA 1
ATOM 1564 C C . LEU A 1 195 ? -21.562 6.918 2.578 1 90.56 195 LEU A C 1
ATOM 1566 O O . LEU A 1 195 ? -21.516 8.055 2.113 1 90.56 195 LEU A O 1
ATOM 1570 N N . ILE A 1 196 ? -20.625 6.008 2.418 1 89.69 196 ILE A N 1
ATOM 1571 C CA . ILE A 1 196 ? -19.453 6.332 1.597 1 89.69 196 ILE A CA 1
ATOM 1572 C C . ILE A 1 196 ? -19.906 6.613 0.163 1 89.69 196 ILE A C 1
ATOM 1574 O O . ILE A 1 196 ? -19.484 7.602 -0.442 1 89.69 196 ILE A O 1
ATOM 1578 N N . ASP A 1 197 ? -20.75 5.758 -0.326 1 87.12 197 ASP A N 1
ATOM 1579 C CA . ASP A 1 197 ? -21.188 5.914 -1.708 1 87.12 197 ASP A CA 1
ATOM 1580 C C . ASP A 1 197 ? -22 7.195 -1.884 1 87.12 197 ASP A C 1
ATOM 1582 O O . ASP A 1 197 ? -21.859 7.887 -2.895 1 87.12 197 ASP A O 1
ATOM 1586 N N . ASP A 1 198 ? -22.766 7.516 -0.92 1 86.62 198 ASP A N 1
ATOM 1587 C CA . ASP A 1 198 ? -23.516 8.766 -0.941 1 86.62 198 ASP A CA 1
ATOM 1588 C C . ASP A 1 198 ? -22.594 9.977 -0.929 1 86.62 198 ASP A C 1
ATOM 1590 O O . ASP A 1 198 ? -22.797 10.93 -1.679 1 86.62 198 ASP A O 1
ATOM 1594 N N . ASN A 1 199 ? -21.578 9.906 -0.109 1 83.06 199 ASN A N 1
ATOM 1595 C CA . ASN A 1 199 ? -20.625 11.016 0.002 1 83.06 199 ASN A CA 1
ATOM 1596 C C . ASN A 1 199 ? -19.781 11.148 -1.259 1 83.06 199 ASN A C 1
ATOM 1598 O O . ASN A 1 199 ? -19.422 12.266 -1.658 1 83.06 199 ASN A O 1
ATOM 1602 N N . LEU A 1 200 ? -19.438 10.047 -1.828 1 82.5 200 LEU A N 1
ATOM 1603 C CA . LEU A 1 200 ? -18.641 10.07 -3.059 1 82.5 200 LEU A CA 1
ATOM 1604 C C . LEU A 1 200 ? -19.438 10.703 -4.195 1 82.5 200 LEU A C 1
ATOM 1606 O O . LEU A 1 200 ? -18.891 11.461 -5 1 82.5 200 LEU A O 1
ATOM 1610 N N . LYS A 1 201 ? -20.625 10.422 -4.246 1 80.81 201 LYS A N 1
ATOM 1611 C CA . LYS A 1 201 ? -21.5 11.031 -5.25 1 80.81 201 LYS A CA 1
ATOM 1612 C C . LYS A 1 201 ? -21.547 12.547 -5.082 1 80.81 201 LYS A C 1
ATOM 1614 O O . LYS A 1 201 ? -21.484 13.289 -6.062 1 80.81 201 LYS A O 1
ATOM 1619 N N . ARG A 1 202 ? -21.625 12.969 -3.926 1 75.94 202 ARG A N 1
ATOM 1620 C CA . ARG A 1 202 ? -21.672 14.398 -3.633 1 75.94 202 ARG A CA 1
ATOM 1621 C C . ARG A 1 202 ? -20.344 15.07 -3.967 1 75.94 202 ARG A C 1
ATOM 1623 O O . ARG A 1 202 ? -20.312 16.188 -4.48 1 75.94 202 ARG A O 1
ATOM 1630 N N . TYR A 1 203 ? -19.344 14.328 -3.672 1 71.69 203 TYR A N 1
ATOM 1631 C CA . TYR A 1 203 ? -18 14.844 -3.932 1 71.69 203 TYR A CA 1
ATOM 1632 C C . TYR A 1 203 ? -17.766 14.992 -5.43 1 71.69 203 TYR A C 1
ATOM 1634 O O . TYR A 1 203 ? -17.188 15.984 -5.871 1 71.69 203 TYR A O 1
ATOM 1642 N N . GLU A 1 204 ? -18.062 13.992 -6.18 1 67.38 204 GLU A N 1
ATOM 1643 C CA . GLU A 1 204 ? -17.906 14.039 -7.629 1 67.38 204 GLU A CA 1
ATOM 1644 C C . GLU A 1 204 ? -18.766 15.141 -8.242 1 67.38 204 GLU A C 1
ATOM 1646 O O . GLU A 1 204 ? -18.359 15.789 -9.211 1 67.38 204 GLU A O 1
ATOM 1651 N N . LEU A 1 205 ? -19.859 15.281 -7.664 1 51.69 205 LEU A N 1
ATOM 1652 C CA . LEU A 1 205 ? -20.75 16.328 -8.133 1 51.69 205 LEU A CA 1
ATOM 1653 C C . LEU A 1 205 ? -20.172 17.703 -7.852 1 51.69 205 LEU A C 1
ATOM 1655 O O . LEU A 1 205 ? -20.359 18.641 -8.641 1 51.69 205 LEU A O 1
ATOM 1659 N N . THR A 1 206 ? -19.609 17.828 -6.801 1 53 206 THR A N 1
ATOM 1660 C CA . THR A 1 206 ? -19.031 19.125 -6.465 1 53 206 THR A CA 1
ATOM 1661 C C . THR A 1 206 ? -17.781 19.391 -7.312 1 53 206 THR A C 1
ATOM 1663 O O . THR A 1 206 ? -17.484 20.547 -7.625 1 53 206 THR A O 1
ATOM 1666 N N . LYS A 1 207 ? -17.125 18.5 -7.562 1 54.88 207 LYS A N 1
ATOM 1667 C CA . LYS A 1 207 ? -15.914 18.656 -8.359 1 54.88 207 LYS A CA 1
ATOM 1668 C C . LYS A 1 207 ? -16.25 18.984 -9.812 1 54.88 207 LYS A C 1
ATOM 1670 O O . LYS A 1 207 ? -15.562 19.781 -10.445 1 54.88 207 LYS A O 1
ATOM 1675 N N . TYR A 1 208 ? -17.281 18.219 -10.305 1 46.31 208 TYR A N 1
ATOM 1676 C CA . TYR A 1 208 ? -17.609 18.484 -11.703 1 46.31 208 TYR A CA 1
ATOM 1677 C C . TYR A 1 208 ? -18.75 19.484 -11.82 1 46.31 208 TYR A C 1
ATOM 1679 O O . TYR A 1 208 ? -19.219 19.766 -12.922 1 46.31 208 TYR A O 1
ATOM 1687 N N . GLY A 1 209 ? -18.984 20.469 -10.828 1 35.69 209 GLY A N 1
ATOM 1688 C CA . GLY A 1 209 ? -20 21.484 -11.016 1 35.69 209 GLY A CA 1
ATOM 1689 C C . GLY A 1 209 ? -21.328 20.938 -11.477 1 35.69 209 GLY A C 1
ATOM 1690 O O . GLY A 1 209 ? -22.109 21.625 -12.141 1 35.69 209 GLY A O 1
ATOM 1691 N N . LYS A 1 210 ? -21.906 19.859 -11.438 1 31.92 210 LYS A N 1
ATOM 1692 C CA . LYS A 1 210 ? -23.219 19.531 -11.969 1 31.92 210 LYS A CA 1
ATOM 1693 C C . LYS A 1 210 ? -24.297 19.641 -10.891 1 31.92 210 LYS A C 1
ATOM 1695 O O . LYS A 1 210 ? -24.047 19.281 -9.734 1 31.92 210 LYS A O 1
ATOM 1700 N N . MET B 1 1 ? 16.875 -34.625 -27.688 1 59.12 1 MET B N 1
ATOM 1701 C CA . MET B 1 1 ? 16.141 -34.75 -26.422 1 59.12 1 MET B CA 1
ATOM 1702 C C . MET B 1 1 ? 14.703 -34.25 -26.578 1 59.12 1 MET B C 1
ATOM 1704 O O . MET B 1 1 ? 14.484 -33.188 -27.172 1 59.12 1 MET B O 1
ATOM 1708 N N . THR B 1 2 ? 13.82 -34.969 -26.25 1 64.56 2 THR B N 1
ATOM 1709 C CA . THR B 1 2 ? 12.414 -34.688 -26.469 1 64.56 2 THR B CA 1
ATOM 1710 C C . THR B 1 2 ? 11.891 -33.719 -25.422 1 64.56 2 THR B C 1
ATOM 1712 O O . THR B 1 2 ? 12.445 -33.594 -24.328 1 64.56 2 THR B O 1
ATOM 1715 N N . PRO B 1 3 ? 10.953 -32.906 -25.859 1 70.38 3 PRO B N 1
ATOM 1716 C CA . PRO B 1 3 ? 10.344 -31.953 -24.922 1 70.38 3 PRO B CA 1
ATOM 1717 C C . PRO B 1 3 ? 9.977 -32.594 -23.578 1 70.38 3 PRO B C 1
ATOM 1719 O O . PRO B 1 3 ? 10.25 -32.031 -22.516 1 70.38 3 PRO B O 1
ATOM 1722 N N . PRO B 1 4 ? 9.68 -33.719 -23.609 1 73.06 4 PRO B N 1
ATOM 1723 C CA . PRO B 1 4 ? 9.375 -34.375 -22.312 1 73.06 4 PRO B CA 1
ATOM 1724 C C . PRO B 1 4 ? 10.625 -34.625 -21.484 1 73.06 4 PRO B C 1
ATOM 1726 O O . PRO B 1 4 ? 10.578 -34.531 -20.25 1 73.06 4 PRO B O 1
ATOM 1729 N N . GLN B 1 5 ? 11.75 -34.875 -22.156 1 79 5 GLN B N 1
ATOM 1730 C CA . GLN B 1 5 ? 12.984 -35.125 -21.422 1 79 5 GLN B CA 1
ATOM 1731 C C . GLN B 1 5 ? 13.531 -33.875 -20.781 1 79 5 GLN B C 1
ATOM 1733 O O . GLN B 1 5 ? 14 -33.875 -19.641 1 79 5 GLN B O 1
ATOM 1738 N N . LYS B 1 6 ? 13.414 -32.812 -21.516 1 87.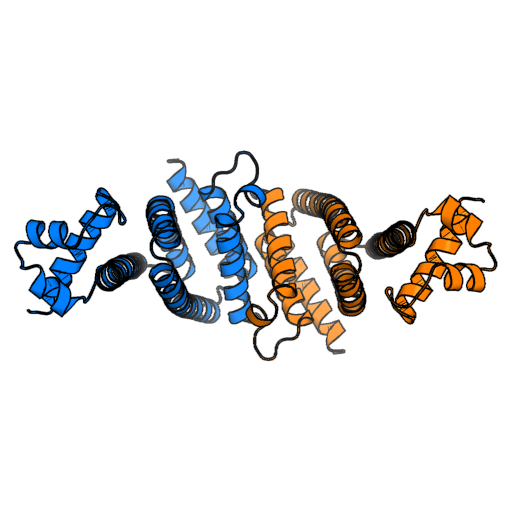88 6 LYS B N 1
ATOM 1739 C CA . LYS B 1 6 ? 13.852 -31.531 -20.984 1 87.88 6 LYS B CA 1
ATOM 1740 C C . LYS B 1 6 ? 13.062 -31.141 -19.75 1 87.88 6 LYS B C 1
ATOM 1742 O O . LYS B 1 6 ? 13.633 -30.672 -18.75 1 87.88 6 LYS B O 1
ATOM 1747 N N . GLU B 1 7 ? 11.812 -31.422 -19.828 1 90.62 7 GLU B N 1
ATOM 1748 C CA . GLU B 1 7 ? 10.938 -31.094 -18.703 1 90.62 7 GLU B CA 1
ATOM 1749 C C . GLU B 1 7 ? 11.266 -31.953 -17.484 1 90.62 7 GLU B C 1
ATOM 1751 O O . GLU B 1 7 ? 11.219 -31.469 -16.344 1 90.62 7 GLU B O 1
ATOM 1756 N N . ARG B 1 8 ? 11.609 -33.125 -17.781 1 89 8 ARG B N 1
ATOM 1757 C CA . ARG B 1 8 ? 11.984 -34.031 -16.688 1 89 8 ARG B CA 1
ATOM 1758 C C . ARG B 1 8 ? 13.25 -33.562 -15.992 1 89 8 ARG B C 1
ATOM 1760 O O . ARG B 1 8 ? 13.344 -33.625 -14.758 1 89 8 ARG B O 1
ATOM 1767 N N . ILE B 1 9 ? 14.195 -33.125 -16.766 1 92.06 9 ILE B N 1
ATOM 1768 C CA . ILE B 1 9 ? 15.445 -32.625 -16.219 1 92.06 9 ILE B CA 1
ATOM 1769 C C . ILE B 1 9 ? 15.164 -31.391 -15.352 1 92.06 9 ILE B C 1
ATOM 1771 O O . ILE B 1 9 ? 15.672 -31.281 -14.242 1 92.06 9 ILE B O 1
ATOM 1775 N N . ILE B 1 10 ? 14.297 -30.562 -15.852 1 94.94 10 ILE B N 1
ATOM 1776 C CA . ILE B 1 10 ? 13.961 -29.328 -15.164 1 94.94 10 ILE B CA 1
ATOM 1777 C C . ILE B 1 10 ? 13.273 -29.641 -13.836 1 94.94 10 ILE B C 1
ATOM 1779 O O . ILE B 1 10 ? 13.617 -29.078 -12.797 1 94.94 10 ILE B O 1
ATOM 1783 N N . ASP B 1 11 ? 12.398 -30.594 -13.836 1 93.25 11 ASP B N 1
ATOM 1784 C CA . ASP B 1 11 ? 11.648 -30.969 -12.641 1 93.25 11 ASP B CA 1
ATOM 1785 C C . ASP B 1 11 ? 12.578 -31.578 -11.586 1 93.25 11 ASP B C 1
ATOM 1787 O O . ASP B 1 11 ? 12.461 -31.266 -10.398 1 93.25 11 ASP B O 1
ATOM 1791 N N . GLN B 1 12 ? 13.438 -32.375 -12.023 1 93.19 12 GLN B N 1
ATOM 1792 C CA . GLN B 1 12 ? 14.359 -33.031 -11.094 1 93.19 12 GLN B CA 1
ATOM 1793 C C . GLN B 1 12 ? 15.375 -32.031 -10.547 1 93.19 12 GLN B C 1
ATOM 1795 O O . GLN B 1 12 ? 15.734 -32.062 -9.367 1 93.19 12 GLN B O 1
ATOM 1800 N N . ALA B 1 13 ? 15.836 -31.188 -11.43 1 94.81 13 ALA B N 1
ATOM 1801 C CA . ALA B 1 13 ? 16.719 -30.125 -10.961 1 94.81 13 ALA B CA 1
ATOM 1802 C C . ALA B 1 13 ? 16.031 -29.25 -9.906 1 94.81 13 ALA B C 1
ATOM 1804 O O . ALA B 1 13 ? 16.641 -28.906 -8.891 1 94.81 13 ALA B O 1
ATOM 1805 N N . MET B 1 14 ? 14.773 -28.938 -10.148 1 94.19 14 MET B N 1
ATOM 1806 C CA . MET B 1 14 ? 14.008 -28.125 -9.203 1 94.19 14 MET B CA 1
ATOM 1807 C C . MET B 1 14 ? 13.938 -28.797 -7.84 1 94.19 14 MET B C 1
ATOM 1809 O O . MET B 1 14 ? 14.055 -28.141 -6.805 1 94.19 14 MET B O 1
ATOM 1813 N N . GLN B 1 15 ? 13.719 -30.047 -7.844 1 93 15 GLN B N 1
ATOM 1814 C CA . GLN B 1 15 ? 13.656 -30.812 -6.598 1 93 15 GLN B CA 1
ATOM 1815 C C . GLN B 1 15 ? 14.984 -30.734 -5.844 1 93 15 GLN B C 1
ATOM 1817 O O . GLN B 1 15 ? 15 -30.594 -4.621 1 93 15 GLN B O 1
ATOM 1822 N N . MET B 1 16 ? 16.047 -30.828 -6.598 1 94.56 16 MET B N 1
ATOM 1823 C CA . MET B 1 16 ? 17.375 -30.734 -5.98 1 94.56 16 MET B CA 1
ATOM 1824 C C . MET B 1 16 ? 17.609 -29.344 -5.402 1 94.56 16 MET B C 1
ATOM 1826 O O . MET B 1 16 ? 18.094 -29.203 -4.277 1 94.56 16 MET B O 1
ATOM 1830 N N . PHE B 1 17 ? 17.25 -28.328 -6.152 1 94.19 17 PHE B N 1
ATOM 1831 C CA . PHE B 1 17 ? 17.375 -26.953 -5.672 1 94.19 17 PHE B CA 1
ATOM 1832 C C . PHE B 1 17 ? 16.547 -26.75 -4.41 1 94.19 17 PHE B C 1
ATOM 1834 O O . PHE B 1 17 ? 17.016 -26.109 -3.461 1 94.19 17 PHE B O 1
ATOM 1841 N N . ALA B 1 18 ? 15.398 -27.328 -4.371 1 89.94 18 ALA B N 1
ATOM 1842 C CA . ALA B 1 18 ? 14.469 -27.125 -3.256 1 89.94 18 ALA B CA 1
ATOM 1843 C C . ALA B 1 18 ? 14.953 -27.859 -2.008 1 89.94 18 ALA B C 1
ATOM 1845 O O . ALA B 1 18 ? 14.805 -27.359 -0.889 1 89.94 18 ALA B O 1
ATOM 1846 N N . THR B 1 19 ? 15.531 -28.969 -2.154 1 91.06 19 THR B N 1
ATOM 1847 C CA . THR B 1 19 ? 15.867 -29.828 -1.021 1 91.06 19 THR B CA 1
ATOM 1848 C C . THR B 1 19 ? 17.297 -29.547 -0.54 1 91.06 19 THR B C 1
ATOM 1850 O O . THR B 1 19 ? 17.562 -29.578 0.663 1 91.06 19 THR B O 1
ATOM 1853 N N . GLN B 1 20 ? 18.188 -29.266 -1.498 1 93.19 20 GLN B N 1
ATOM 1854 C CA . GLN B 1 20 ? 19.594 -29.156 -1.143 1 93.19 20 GLN B CA 1
ATOM 1855 C C . GLN B 1 20 ? 20.047 -27.703 -1.135 1 93.19 20 GLN B C 1
ATOM 1857 O O . GLN B 1 20 ? 21.109 -27.375 -0.602 1 93.19 20 GLN B O 1
ATOM 1862 N N . GLY B 1 21 ? 19.219 -26.859 -1.778 1 92.81 21 GLY B N 1
ATOM 1863 C CA . GLY B 1 21 ? 19.578 -25.453 -1.832 1 92.81 21 GLY B CA 1
ATOM 1864 C C . GLY B 1 21 ? 20.188 -25.047 -3.154 1 92.81 21 GLY B C 1
ATOM 1865 O O . GLY B 1 21 ? 21 -25.781 -3.729 1 92.81 21 GLY B O 1
ATOM 1866 N N . ILE B 1 22 ? 19.953 -23.891 -3.586 1 93.81 22 ILE B N 1
ATOM 1867 C CA . ILE B 1 22 ? 20.344 -23.422 -4.914 1 93.81 22 ILE B CA 1
ATOM 1868 C C . ILE B 1 22 ? 21.844 -23.141 -4.938 1 93.81 22 ILE B C 1
ATOM 1870 O O . ILE B 1 22 ? 22.484 -23.266 -5.98 1 93.81 22 ILE B O 1
ATOM 1874 N N . LYS B 1 23 ? 22.344 -22.734 -3.838 1 93.06 23 LYS B N 1
ATOM 1875 C CA . LYS B 1 23 ? 23.781 -22.438 -3.773 1 93.06 23 LYS B CA 1
ATOM 1876 C C . LYS B 1 23 ? 24.609 -23.719 -3.787 1 93.06 23 LYS B C 1
ATOM 1878 O O . LYS B 1 23 ? 25.656 -23.766 -4.449 1 93.06 23 LYS B O 1
ATOM 1883 N N . SER B 1 24 ? 24.219 -24.688 -3.207 1 93.94 24 SER B N 1
ATOM 1884 C CA . SER B 1 24 ? 24.984 -25.906 -2.965 1 93.94 24 SER B CA 1
ATOM 1885 C C . SER B 1 24 ? 24.969 -26.828 -4.18 1 93.94 24 SER B C 1
ATOM 1887 O O . SER B 1 24 ? 25.953 -27.516 -4.457 1 93.94 24 SER B O 1
ATOM 1889 N N . VAL B 1 25 ? 23.875 -26.844 -4.863 1 95.5 25 VAL B N 1
ATOM 1890 C CA . VAL B 1 25 ? 23.719 -27.75 -5.996 1 95.5 25 VAL B CA 1
ATOM 1891 C C . VAL B 1 25 ? 24.578 -27.281 -7.156 1 95.5 25 VAL B C 1
ATOM 1893 O O . VAL B 1 25 ? 24.547 -26.109 -7.531 1 95.5 25 VAL B O 1
ATOM 1896 N N . ARG B 1 26 ? 25.391 -28.172 -7.711 1 94.69 26 ARG B N 1
ATOM 1897 C CA . ARG B 1 26 ? 26.219 -27.875 -8.875 1 94.69 26 ARG B CA 1
ATOM 1898 C C . ARG B 1 26 ? 25.703 -28.594 -10.117 1 94.69 26 ARG B C 1
ATOM 1900 O O . ARG B 1 26 ? 24.969 -29.578 -10 1 94.69 26 ARG B O 1
ATOM 1907 N N . MET B 1 27 ? 26.156 -28.094 -11.25 1 94.56 27 MET B N 1
ATOM 1908 C CA . MET B 1 27 ? 25.766 -28.719 -12.508 1 94.56 27 MET B CA 1
ATOM 1909 C C . MET B 1 27 ? 26.234 -30.172 -12.562 1 94.56 27 MET B C 1
ATOM 1911 O O . MET B 1 27 ? 25.531 -31.047 -13.07 1 94.56 27 MET B O 1
ATOM 1915 N N . ASP B 1 28 ? 27.375 -30.359 -11.938 1 94.94 28 ASP B N 1
ATOM 1916 C CA . ASP B 1 28 ? 27.922 -31.719 -11.883 1 94.94 28 ASP B CA 1
ATOM 1917 C C . ASP B 1 28 ? 27.016 -32.625 -11.062 1 94.94 28 ASP B C 1
ATOM 1919 O O . ASP B 1 28 ? 26.797 -33.781 -11.43 1 94.94 28 ASP B O 1
ATOM 1923 N N . ASP B 1 29 ? 26.516 -32.219 -10 1 95.5 29 ASP B N 1
ATOM 1924 C CA . ASP B 1 29 ? 25.609 -32.969 -9.148 1 95.5 29 ASP B CA 1
ATOM 1925 C C . ASP B 1 29 ? 24.344 -33.344 -9.898 1 95.5 29 ASP B C 1
ATOM 1927 O O . ASP B 1 29 ? 23.859 -34.469 -9.789 1 95.5 29 ASP B O 1
ATOM 1931 N N . ILE B 1 30 ? 23.859 -32.375 -10.664 1 95 30 ILE B N 1
ATOM 1932 C CA . ILE B 1 30 ? 22.625 -32.594 -11.414 1 95 30 ILE B CA 1
ATOM 1933 C C . ILE B 1 30 ? 22.844 -33.625 -12.516 1 95 30 ILE B C 1
ATOM 1935 O O . ILE B 1 30 ? 22.031 -34.531 -12.703 1 95 30 ILE B O 1
ATOM 1939 N N . ALA B 1 31 ? 23.906 -33.469 -13.203 1 94.75 31 ALA B N 1
ATOM 1940 C CA . ALA B 1 31 ? 24.25 -34.406 -14.273 1 94.75 31 ALA B CA 1
ATOM 1941 C C . ALA B 1 31 ? 24.344 -35.812 -13.742 1 94.75 31 ALA B C 1
ATOM 1943 O O . ALA B 1 31 ? 23.766 -36.75 -14.328 1 94.75 31 ALA B O 1
ATOM 1944 N N . GLN B 1 32 ? 24.984 -35.969 -12.617 1 94.88 32 GLN B N 1
ATOM 1945 C CA . GLN B 1 32 ? 25.172 -37.25 -11.992 1 94.88 32 GLN B CA 1
ATOM 1946 C C . GLN B 1 32 ? 23.828 -37.844 -11.547 1 94.88 32 GLN B C 1
ATOM 1948 O O . GLN B 1 32 ? 23.562 -39.031 -11.797 1 94.88 32 GLN B O 1
ATOM 1953 N N . HIS B 1 33 ? 23.047 -37.062 -10.984 1 93.75 33 HIS B N 1
ATOM 1954 C CA . HIS B 1 33 ? 21.766 -37.531 -10.453 1 93.75 33 HIS B CA 1
ATOM 1955 C C . HIS B 1 33 ? 20.828 -37.969 -11.578 1 93.75 33 HIS B C 1
ATOM 1957 O O . HIS B 1 33 ? 20.094 -38.938 -11.414 1 93.75 33 HIS B O 1
ATOM 1963 N N . LEU B 1 34 ? 20.891 -37.312 -12.688 1 91.5 34 LEU B N 1
ATOM 1964 C CA . LEU B 1 34 ? 19.953 -37.531 -13.773 1 91.5 34 LEU B CA 1
ATOM 1965 C C . LEU B 1 34 ? 20.516 -38.531 -14.773 1 91.5 34 LEU B C 1
ATOM 1967 O O . LEU B 1 34 ? 19.797 -39 -15.664 1 91.5 34 LEU B O 1
ATOM 1971 N N . GLY B 1 35 ? 21.797 -38.812 -14.672 1 91.5 35 GLY B N 1
ATOM 1972 C CA . GLY B 1 35 ? 22.438 -39.75 -15.586 1 91.5 35 GLY B CA 1
ATOM 1973 C C . GLY B 1 35 ? 22.672 -39.156 -16.969 1 91.5 35 GLY B C 1
ATOM 1974 O O . GLY B 1 35 ? 22.469 -39.844 -17.969 1 91.5 35 GLY B O 1
ATOM 1975 N N . VAL B 1 36 ? 22.859 -37.906 -17 1 92 36 VAL B N 1
ATOM 1976 C CA . VAL B 1 36 ? 23.203 -37.25 -18.25 1 92 36 VAL B CA 1
ATOM 1977 C C . VAL B 1 36 ? 24.594 -36.625 -18.156 1 92 36 VAL B C 1
ATOM 1979 O O . VAL B 1 36 ? 25.125 -36.469 -17.062 1 92 36 VAL B O 1
ATOM 1982 N N . SER B 1 37 ? 25.156 -36.344 -19.312 1 91.75 37 SER B N 1
ATOM 1983 C CA . SER B 1 37 ? 26.484 -35.719 -19.281 1 91.75 37 SER B CA 1
ATOM 1984 C C . SER B 1 37 ? 26.375 -34.25 -18.922 1 91.75 37 SER B C 1
ATOM 1986 O O . SER B 1 37 ? 25.359 -33.594 -19.188 1 91.75 37 SER B O 1
ATOM 1988 N N . LYS B 1 38 ? 27.438 -33.781 -18.359 1 92.38 38 LYS B N 1
ATOM 1989 C CA . LYS B 1 38 ? 27.547 -32.344 -18.094 1 92.38 38 LYS B CA 1
ATOM 1990 C C . LYS B 1 38 ? 27.438 -31.531 -19.375 1 92.38 38 LYS B C 1
ATOM 1992 O O . LYS B 1 38 ? 26.812 -30.469 -19.406 1 92.38 38 LYS B O 1
ATOM 1997 N N . ARG B 1 39 ? 27.984 -31.984 -20.359 1 93.56 39 ARG B N 1
ATOM 1998 C CA . ARG B 1 39 ? 27.953 -31.344 -21.672 1 93.56 39 ARG B CA 1
ATOM 1999 C C . ARG B 1 39 ? 26.516 -31.203 -22.172 1 93.56 39 ARG B C 1
ATOM 2001 O O . ARG B 1 39 ? 26.141 -30.141 -22.688 1 93.56 39 ARG B O 1
ATOM 2008 N N . THR B 1 40 ? 25.766 -32.219 -22.047 1 90.81 40 THR B N 1
ATOM 2009 C CA . THR B 1 40 ? 24.375 -32.188 -22.453 1 90.81 40 THR B CA 1
ATOM 2010 C C . THR B 1 40 ? 23.594 -31.141 -21.688 1 90.81 40 THR B C 1
ATOM 2012 O O . THR B 1 40 ? 22.797 -30.406 -22.281 1 90.81 40 THR B O 1
ATOM 2015 N N . LEU B 1 41 ? 23.844 -31.016 -20.375 1 93.12 41 LEU B N 1
ATOM 2016 C CA . LEU B 1 41 ? 23.172 -30.031 -19.547 1 93.12 41 LEU B CA 1
ATOM 2017 C C . LEU B 1 41 ? 23.5 -28.609 -20.016 1 93.12 41 LEU B C 1
ATOM 2019 O O . LEU B 1 41 ? 22.609 -27.766 -20.109 1 93.12 41 LEU B O 1
ATOM 2023 N N . TYR B 1 42 ? 24.734 -28.422 -20.344 1 93.5 42 TYR B N 1
ATOM 2024 C CA . TYR B 1 42 ? 25.172 -27.094 -20.766 1 93.5 42 TYR B CA 1
ATOM 2025 C C . TYR B 1 42 ? 24.625 -26.75 -22.156 1 93.5 42 TYR B C 1
ATOM 2027 O O . TYR B 1 42 ? 24.328 -25.594 -22.438 1 93.5 42 TYR B O 1
ATOM 2035 N N . GLU B 1 43 ? 24.5 -27.719 -22.922 1 93.06 43 GLU B N 1
ATOM 2036 C CA . GLU B 1 43 ? 23.938 -27.5 -24.25 1 93.06 43 GLU B CA 1
ATOM 2037 C C . GLU B 1 43 ? 22.453 -27.156 -24.188 1 93.06 43 GLU B C 1
ATOM 2039 O O . GLU B 1 43 ? 21.969 -26.328 -24.969 1 93.06 43 GLU B O 1
ATOM 2044 N N . LEU B 1 44 ? 21.859 -27.781 -23.25 1 91.81 44 LEU B N 1
ATOM 2045 C CA . LEU B 1 44 ? 20.406 -27.609 -23.156 1 91.81 44 LEU B CA 1
ATOM 2046 C C . LEU B 1 44 ? 20.062 -26.328 -22.406 1 91.81 44 LEU B C 1
ATOM 2048 O O . LEU B 1 44 ? 19.094 -25.656 -22.734 1 91.81 44 LEU B O 1
ATOM 2052 N N . PHE B 1 45 ? 20.859 -25.984 -21.328 1 94.38 45 PHE B N 1
ATOM 2053 C CA . PHE B 1 45 ? 20.391 -24.953 -20.406 1 94.38 45 PHE B CA 1
ATOM 2054 C C . PHE B 1 45 ? 21.422 -23.844 -20.266 1 94.38 45 PHE B C 1
ATOM 2056 O O . PHE B 1 45 ? 21.172 -22.828 -19.609 1 94.38 45 PHE B O 1
ATOM 2063 N N . GLY B 1 46 ? 22.562 -24.109 -20.922 1 92.56 46 GLY B N 1
ATOM 2064 C CA . GLY B 1 46 ? 23.656 -23.156 -20.75 1 92.56 46 GLY B CA 1
ATOM 2065 C C . GLY B 1 46 ? 24.391 -23.312 -19.438 1 92.56 46 GLY B C 1
ATOM 2066 O O . GLY B 1 46 ? 25.047 -24.328 -19.203 1 92.56 46 GLY B O 1
ATOM 2067 N N . ASP B 1 47 ? 24.078 -22.469 -18.484 1 93.38 47 ASP B N 1
ATOM 2068 C CA . ASP B 1 47 ? 24.734 -22.516 -17.172 1 93.38 47 ASP B CA 1
ATOM 2069 C C . ASP B 1 47 ? 23.719 -22.734 -16.062 1 93.38 47 ASP B C 1
ATOM 2071 O O . ASP B 1 47 ? 22.547 -23 -16.328 1 93.38 47 ASP B O 1
ATOM 2075 N N . LYS B 1 48 ? 24.156 -22.719 -14.914 1 93.81 48 LYS B N 1
ATOM 2076 C CA . LYS B 1 48 ? 23.312 -22.953 -13.742 1 93.81 48 LYS B CA 1
ATOM 2077 C C . LYS B 1 48 ? 22.172 -21.938 -13.68 1 93.81 48 LYS B C 1
ATOM 2079 O O . LYS B 1 48 ? 21.047 -22.281 -13.336 1 93.81 48 LYS B O 1
ATOM 2084 N N . GLU B 1 49 ? 22.438 -20.688 -14.055 1 95.69 49 GLU B N 1
ATOM 2085 C CA . GLU B 1 49 ? 21.406 -19.641 -14.016 1 95.69 49 GLU B CA 1
ATOM 2086 C C . GLU B 1 49 ? 20.281 -19.922 -15.008 1 95.69 49 GLU B C 1
ATOM 2088 O O . GLU B 1 49 ? 19.109 -19.734 -14.695 1 95.69 49 GLU B O 1
ATOM 2093 N N . GLY B 1 50 ? 20.703 -20.344 -16.109 1 95.56 50 GLY B N 1
ATOM 2094 C CA . GLY B 1 50 ? 19.703 -20.703 -17.094 1 95.56 50 GLY B CA 1
ATOM 2095 C C . GLY B 1 50 ? 18.812 -21.844 -16.641 1 95.56 50 GLY B C 1
ATOM 2096 O O . GLY B 1 50 ? 17.594 -21.766 -16.797 1 95.56 50 GLY B O 1
ATOM 2097 N N . LEU B 1 51 ? 19.438 -22.891 -16.141 1 95.31 51 LEU B N 1
ATOM 2098 C CA . LEU B 1 51 ? 18.672 -24.031 -15.641 1 95.31 51 LEU B CA 1
ATOM 2099 C C . LEU B 1 51 ? 17.812 -23.609 -14.453 1 95.31 51 LEU B C 1
ATOM 2101 O O . LEU B 1 51 ? 16.656 -24.016 -14.352 1 95.31 51 LEU B O 1
ATOM 2105 N N . LEU B 1 52 ? 18.375 -22.812 -13.602 1 95.69 52 LEU B N 1
ATOM 2106 C CA . LEU B 1 52 ? 17.656 -22.328 -12.43 1 95.69 52 LEU B CA 1
ATOM 2107 C C . LEU B 1 52 ? 16.422 -21.531 -12.836 1 95.69 52 LEU B C 1
ATOM 2109 O O . LEU B 1 52 ? 15.336 -21.734 -12.273 1 95.69 52 LEU B O 1
ATOM 2113 N N . TYR B 1 53 ? 16.562 -20.688 -13.773 1 96.44 53 TYR B N 1
ATOM 2114 C CA . TYR B 1 53 ? 15.445 -19.891 -14.266 1 96.44 53 TYR B CA 1
ATOM 2115 C C . TYR B 1 53 ? 14.336 -20.781 -14.781 1 96.44 53 TYR B C 1
ATOM 2117 O O . TYR B 1 53 ? 13.172 -20.625 -14.406 1 96.44 53 TYR B O 1
ATOM 2125 N N . LEU B 1 54 ? 14.688 -21.719 -15.57 1 95.56 54 LEU B N 1
ATOM 2126 C CA . LEU B 1 54 ? 13.688 -22.594 -16.188 1 95.56 54 LEU B CA 1
ATOM 2127 C C . LEU B 1 54 ? 13.008 -23.453 -15.133 1 95.56 54 LEU B C 1
ATOM 2129 O O . LEU B 1 54 ? 11.805 -23.719 -15.219 1 95.56 54 LEU B O 1
ATOM 2133 N N . ALA B 1 55 ? 13.797 -23.875 -14.195 1 95.06 55 ALA B N 1
ATOM 2134 C CA . ALA B 1 55 ? 13.25 -24.672 -13.109 1 95.06 55 ALA B CA 1
ATOM 2135 C C . ALA B 1 55 ? 12.242 -23.875 -12.281 1 95.06 55 ALA B C 1
ATOM 2137 O O . ALA B 1 55 ? 11.148 -24.344 -11.992 1 95.06 55 ALA B O 1
ATOM 2138 N N . MET B 1 56 ? 12.578 -22.672 -11.984 1 94.94 56 MET B N 1
ATOM 2139 C CA . MET B 1 56 ? 11.703 -21.812 -11.203 1 94.94 56 MET B CA 1
ATOM 2140 C C . MET B 1 56 ? 10.461 -21.422 -12.008 1 94.94 56 MET B C 1
ATOM 2142 O O . MET B 1 56 ? 9.352 -21.422 -11.477 1 94.94 56 MET B O 1
ATOM 2146 N N . GLU B 1 57 ? 10.688 -21.078 -13.18 1 94.44 57 GLU B N 1
ATOM 2147 C CA . GLU B 1 57 ? 9.562 -20.734 -14.047 1 94.44 57 GLU B CA 1
ATOM 2148 C C . GLU B 1 57 ? 8.562 -21.875 -14.141 1 94.44 57 GLU B C 1
ATOM 2150 O O . GLU B 1 57 ? 7.352 -21.656 -14.055 1 94.44 57 GLU B O 1
ATOM 2155 N N . ARG B 1 58 ? 9.039 -23.031 -14.305 1 92.38 58 ARG B N 1
ATOM 2156 C CA . ARG B 1 58 ? 8.164 -24.203 -14.383 1 92.38 58 ARG B CA 1
ATOM 2157 C C . ARG B 1 58 ? 7.453 -24.438 -13.055 1 92.38 58 ARG B C 1
ATOM 2159 O O . ARG B 1 58 ? 6.273 -24.797 -13.031 1 92.38 58 ARG B O 1
ATOM 2166 N N . TYR B 1 59 ? 8.18 -24.25 -12.023 1 90.44 59 TYR B N 1
ATOM 2167 C CA . TYR B 1 59 ? 7.582 -24.375 -10.695 1 90.44 59 TYR B CA 1
ATOM 2168 C C . TYR B 1 59 ? 6.387 -23.438 -10.555 1 90.44 59 TYR B C 1
ATOM 2170 O O . TYR B 1 59 ? 5.305 -23.859 -10.141 1 90.44 59 TYR B O 1
ATOM 2178 N N . PHE B 1 60 ? 6.508 -22.203 -10.953 1 90.62 60 PHE B N 1
ATOM 2179 C CA . PHE B 1 60 ? 5.43 -21.234 -10.852 1 90.62 60 PHE B CA 1
ATOM 2180 C C . PHE B 1 60 ? 4.32 -21.531 -11.844 1 90.62 60 PHE B C 1
ATOM 2182 O O . PHE B 1 60 ? 3.143 -21.312 -11.562 1 90.62 60 PHE B O 1
ATOM 2189 N N . GLN B 1 61 ? 4.691 -22 -12.977 1 90.81 61 GLN B N 1
ATOM 2190 C CA . GLN B 1 61 ? 3.695 -22.375 -13.977 1 90.81 61 GLN B CA 1
ATOM 2191 C C . GLN B 1 61 ? 2.805 -23.516 -13.477 1 90.81 61 GLN B C 1
ATOM 2193 O O . GLN B 1 61 ? 1.602 -23.516 -13.742 1 90.81 61 GLN B O 1
ATOM 2198 N N . ARG B 1 62 ? 3.373 -24.406 -12.805 1 89.75 62 ARG B N 1
ATOM 2199 C CA . ARG B 1 62 ? 2.602 -25.516 -12.242 1 89.75 62 ARG B CA 1
ATOM 2200 C C . ARG B 1 62 ? 1.636 -25.016 -11.172 1 89.75 62 ARG B C 1
ATOM 2202 O O . ARG B 1 62 ? 0.515 -25.516 -11.062 1 89.75 62 ARG B O 1
ATOM 2209 N N . ASP B 1 63 ? 2.084 -24.078 -10.391 1 88.81 63 ASP B N 1
ATOM 2210 C CA . ASP B 1 63 ? 1.196 -23.484 -9.398 1 88.81 63 ASP B CA 1
ATOM 2211 C C . ASP B 1 63 ? -0 -22.812 -10.07 1 88.81 63 ASP B C 1
ATOM 2213 O O . ASP B 1 63 ? -1.14 -22.984 -9.625 1 88.81 63 ASP B O 1
ATOM 2217 N N . ARG B 1 64 ? 0.276 -22.109 -11.086 1 88.75 64 ARG B N 1
ATOM 2218 C CA . ARG B 1 64 ? -0.796 -21.422 -11.797 1 88.75 64 ARG B CA 1
ATOM 2219 C C . ARG B 1 64 ? -1.772 -22.422 -12.414 1 88.75 64 ARG B C 1
ATOM 2221 O O . ARG B 1 64 ? -2.986 -22.203 -12.398 1 88.75 64 ARG B O 1
ATOM 2228 N N . GLN B 1 65 ? -1.199 -23.469 -12.922 1 90.88 65 GLN B N 1
ATOM 2229 C CA . GLN B 1 65 ? -2.049 -24.516 -13.492 1 90.88 65 GLN B CA 1
ATOM 2230 C C . GLN B 1 65 ? -2.922 -25.156 -12.414 1 90.88 65 GLN B C 1
ATOM 2232 O O . GLN B 1 65 ? -4.102 -25.438 -12.648 1 90.88 65 GLN B O 1
ATOM 2237 N N . ARG B 1 66 ? -2.344 -25.375 -11.336 1 90.06 66 ARG B N 1
ATOM 2238 C CA . ARG B 1 66 ? -3.098 -25.922 -10.211 1 90.06 66 ARG B CA 1
ATOM 2239 C C . ARG B 1 66 ? -4.219 -24.984 -9.789 1 90.06 66 ARG B C 1
ATOM 2241 O O . ARG B 1 66 ? -5.328 -25.438 -9.492 1 90.06 66 ARG B O 1
ATOM 2248 N N . TRP B 1 67 ? -3.977 -23.719 -9.773 1 88.19 67 TRP B N 1
ATOM 2249 C CA . TRP B 1 67 ? -4.992 -22.734 -9.422 1 88.19 67 TRP B CA 1
ATOM 2250 C C . TRP B 1 67 ? -6.133 -22.75 -10.438 1 88.19 67 TRP B C 1
ATOM 2252 O O . TRP B 1 67 ? -7.305 -22.641 -10.062 1 88.19 67 TRP B O 1
ATOM 2262 N N . THR B 1 68 ? -5.691 -22.844 -11.68 1 88.75 68 THR B N 1
ATOM 2263 C CA . THR B 1 68 ? -6.695 -22.906 -12.742 1 88.75 68 THR B CA 1
ATOM 2264 C C . THR B 1 68 ? -7.598 -24.125 -12.57 1 88.75 68 THR B C 1
ATOM 2266 O O . THR B 1 68 ? -8.82 -24.016 -12.688 1 88.75 68 THR B O 1
ATOM 2269 N N . GLU B 1 69 ? -6.961 -25.203 -12.227 1 92.56 69 GLU B N 1
ATOM 2270 C CA . GLU B 1 69 ? -7.719 -26.438 -12.023 1 92.56 69 GLU B CA 1
ATOM 2271 C C . GLU B 1 69 ? -8.602 -26.328 -10.781 1 92.56 69 GLU B C 1
ATOM 2273 O O . GLU B 1 69 ? -9.758 -26.766 -10.797 1 92.56 69 GLU B O 1
ATOM 2278 N N . LEU B 1 70 ? -8.094 -25.781 -9.766 1 89.25 70 LEU B N 1
ATOM 2279 C CA . LEU B 1 70 ? -8.797 -25.641 -8.5 1 89.25 70 LEU B CA 1
ATOM 2280 C C . LEU B 1 70 ? -10.023 -24.75 -8.656 1 89.25 70 LEU B C 1
ATOM 2282 O O . LEU B 1 70 ? -11.039 -24.969 -7.996 1 89.25 70 LEU B O 1
ATOM 2286 N N . THR B 1 71 ? -9.922 -23.781 -9.539 1 89.69 71 THR B N 1
ATOM 2287 C CA . THR B 1 71 ? -10.969 -22.766 -9.625 1 89.69 71 THR B CA 1
ATOM 2288 C C . THR B 1 71 ? -11.914 -23.062 -10.789 1 89.69 71 THR B C 1
ATOM 2290 O O . THR B 1 71 ? -12.828 -22.297 -11.062 1 89.69 71 THR B O 1
ATOM 2293 N N . ALA B 1 72 ? -11.656 -24.172 -11.461 1 90.31 72 ALA B N 1
ATOM 2294 C CA . ALA B 1 72 ? -12.438 -24.531 -12.641 1 90.31 72 ALA B CA 1
ATOM 2295 C C . ALA B 1 72 ? -13.922 -24.641 -12.312 1 90.31 72 ALA B C 1
ATOM 2297 O O . ALA B 1 72 ? -14.773 -24.344 -13.156 1 90.31 72 ALA B O 1
ATOM 2298 N N . ASN B 1 73 ? -14.266 -24.938 -11.078 1 89.31 73 ASN B N 1
ATOM 2299 C CA . ASN B 1 73 ? -15.664 -25.141 -10.711 1 89.31 73 ASN B CA 1
ATOM 2300 C C . ASN B 1 73 ? -16.156 -24.047 -9.766 1 89.31 73 ASN B C 1
ATOM 2302 O O . ASN B 1 73 ? -17.203 -24.203 -9.125 1 89.31 73 ASN B O 1
ATOM 2306 N N . ALA B 1 74 ? -15.375 -23.031 -9.664 1 90.12 74 ALA B N 1
ATOM 2307 C CA . ALA B 1 74 ? -15.812 -21.938 -8.812 1 90.12 74 ALA B CA 1
ATOM 2308 C C . ALA B 1 74 ? -17.094 -21.297 -9.352 1 90.12 74 ALA B C 1
ATOM 2310 O O . ALA B 1 74 ? -17.234 -21.125 -10.57 1 90.12 74 ALA B O 1
ATOM 2311 N N . ARG B 1 75 ? -18.062 -20.938 -8.508 1 89.25 75 ARG B N 1
ATOM 2312 C CA . ARG B 1 75 ? -19.375 -20.391 -8.883 1 89.25 75 ARG B CA 1
ATOM 2313 C C . ARG B 1 75 ? -19.25 -18.953 -9.383 1 89.25 75 ARG B C 1
ATOM 2315 O O . ARG B 1 75 ? -20.078 -18.484 -10.164 1 89.25 75 ARG B O 1
ATOM 2322 N N . ASN B 1 76 ? -18.281 -18.234 -8.883 1 87.94 76 ASN B N 1
ATOM 2323 C CA . ASN B 1 76 ? -17.984 -16.844 -9.25 1 87.94 76 ASN B CA 1
ATOM 2324 C C . ASN B 1 76 ? -16.531 -16.484 -8.984 1 87.94 76 ASN B C 1
ATOM 2326 O O . ASN B 1 76 ? -15.789 -17.281 -8.398 1 87.94 76 ASN B O 1
ATOM 2330 N N . VAL B 1 77 ? -16.203 -15.344 -9.398 1 88.62 77 VAL B N 1
ATOM 2331 C CA . VAL B 1 77 ? -14.805 -14.922 -9.367 1 88.62 77 VAL B CA 1
ATOM 2332 C C . VAL B 1 77 ? -14.344 -14.797 -7.918 1 88.62 77 VAL B C 1
ATOM 2334 O O . VAL B 1 77 ? -13.172 -15.055 -7.605 1 88.62 77 VAL B O 1
ATOM 2337 N N . LEU B 1 78 ? -15.156 -14.43 -7.043 1 88.5 78 LEU B N 1
ATOM 2338 C CA . LEU B 1 78 ? -14.797 -14.258 -5.637 1 88.5 78 LEU B CA 1
ATOM 2339 C C . LEU B 1 78 ? -14.484 -15.602 -4.988 1 88.5 78 LEU B C 1
ATOM 2341 O O . LEU B 1 78 ? -13.516 -15.719 -4.23 1 88.5 78 LEU B O 1
ATOM 2345 N N . GLU B 1 79 ? -15.289 -16.562 -5.297 1 87.5 79 GLU B N 1
ATOM 2346 C CA . GLU B 1 79 ? -15 -17.906 -4.797 1 87.5 79 GLU B CA 1
ATOM 2347 C C . GLU B 1 79 ? -13.656 -18.422 -5.32 1 87.5 79 GLU B C 1
ATOM 2349 O O . GLU B 1 79 ? -12.867 -19 -4.57 1 87.5 79 GLU B O 1
ATOM 2354 N N . ALA B 1 80 ? -13.445 -18.203 -6.547 1 87.06 80 ALA B N 1
ATOM 2355 C CA . ALA B 1 80 ? -12.172 -18.578 -7.156 1 87.06 80 ALA B CA 1
ATOM 2356 C C . ALA B 1 80 ? -11.008 -17.906 -6.445 1 87.06 80 ALA B C 1
ATOM 2358 O O . ALA B 1 80 ? -9.992 -18.547 -6.164 1 87.06 80 ALA B O 1
ATOM 2359 N N . MET B 1 81 ? -11.102 -16.672 -6.16 1 83.94 81 MET B N 1
ATOM 2360 C CA . MET B 1 81 ? -10.055 -15.898 -5.496 1 83.94 81 MET B CA 1
ATOM 2361 C C . MET B 1 81 ? -9.742 -16.484 -4.121 1 83.94 81 MET B C 1
ATOM 2363 O O . MET B 1 81 ? -8.57 -16.625 -3.758 1 83.94 81 MET B O 1
ATOM 2367 N N . PHE B 1 82 ? -10.719 -16.812 -3.406 1 82.75 82 PHE B N 1
ATOM 2368 C CA . PHE B 1 82 ? -10.5 -17.328 -2.061 1 82.75 82 PHE B CA 1
ATOM 2369 C C . PHE B 1 82 ? -9.867 -18.719 -2.113 1 82.75 82 PHE B C 1
ATOM 2371 O O . PHE B 1 82 ? -9.07 -19.062 -1.242 1 82.75 82 PHE B O 1
ATOM 2378 N N . MET B 1 83 ? -10.219 -19.5 -3.127 1 83.75 83 MET B N 1
ATOM 2379 C CA . MET B 1 83 ? -9.594 -20.797 -3.307 1 83.75 83 MET B CA 1
ATOM 2380 C C . MET B 1 83 ? -8.102 -20.656 -3.586 1 83.75 83 MET B C 1
ATOM 2382 O O . MET B 1 83 ? -7.293 -21.422 -3.051 1 83.75 83 MET B O 1
ATOM 2386 N N . VAL B 1 84 ? -7.801 -19.656 -4.324 1 83.38 84 VAL B N 1
ATOM 2387 C CA . VAL B 1 84 ? -6.406 -19.406 -4.668 1 83.38 84 VAL B CA 1
ATOM 2388 C C . VAL B 1 84 ? -5.664 -18.859 -3.447 1 83.38 84 VAL B C 1
ATOM 2390 O O . VAL B 1 84 ? -4.523 -19.25 -3.18 1 83.38 84 VAL B O 1
ATOM 2393 N N . LEU B 1 85 ? -6.293 -17.938 -2.775 1 79.06 85 LEU B N 1
ATOM 2394 C CA . LEU B 1 85 ? -5.688 -17.359 -1.582 1 79.06 85 LEU B CA 1
ATOM 2395 C C . LEU B 1 85 ? -5.27 -18.453 -0.6 1 79.06 85 LEU B C 1
ATOM 2397 O O . LEU B 1 85 ? -4.18 -18.391 -0.023 1 79.06 85 LEU B O 1
ATOM 2401 N N . ALA B 1 86 ? -6.078 -19.422 -0.409 1 77.06 86 ALA B N 1
ATOM 2402 C CA . ALA B 1 86 ? -5.785 -20.531 0.496 1 77.06 86 ALA B CA 1
ATOM 2403 C C . ALA B 1 86 ? -4.535 -21.281 0.055 1 77.06 86 ALA B C 1
ATOM 2405 O O . ALA B 1 86 ? -3.701 -21.656 0.884 1 77.06 86 ALA B O 1
ATOM 2406 N N . GLN B 1 87 ? -4.41 -21.422 -1.225 1 81.12 87 GLN B N 1
ATOM 2407 C CA . GLN B 1 87 ? -3.262 -22.141 -1.77 1 81.12 87 GLN B CA 1
ATOM 2408 C C . GLN B 1 87 ? -1.984 -21.312 -1.632 1 81.12 87 GLN B C 1
ATOM 2410 O O . GLN B 1 87 ? -0.923 -21.859 -1.315 1 81.12 87 GLN B O 1
ATOM 2415 N N . VAL B 1 88 ? -2.127 -20.062 -1.915 1 80.44 88 VAL B N 1
ATOM 2416 C CA . VAL B 1 88 ? -0.984 -19.156 -1.819 1 80.44 88 VAL B CA 1
ATOM 2417 C C . VAL B 1 88 ? -0.45 -19.141 -0.389 1 80.44 88 VAL B C 1
ATOM 2419 O O . VAL B 1 88 ? 0.763 -19.203 -0.172 1 80.44 88 VAL B O 1
ATOM 2422 N N . MET B 1 89 ? -1.268 -19.125 0.544 1 77 89 MET B N 1
ATOM 2423 C CA . MET B 1 89 ? -0.883 -19.078 1.952 1 77 89 MET B CA 1
ATOM 2424 C C . MET B 1 89 ? -0.163 -20.375 2.35 1 77 89 MET B C 1
ATOM 2426 O O . MET B 1 89 ? 0.811 -20.328 3.104 1 77 89 MET B O 1
ATOM 2430 N N . ASP B 1 90 ? -0.63 -21.453 1.801 1 75.88 90 ASP B N 1
ATOM 2431 C CA . ASP B 1 90 ? -0.06 -22.75 2.146 1 75.88 90 ASP B CA 1
ATOM 2432 C C . ASP B 1 90 ? 1.369 -22.891 1.624 1 75.88 90 ASP B C 1
ATOM 2434 O O . ASP B 1 90 ? 2.195 -23.578 2.223 1 75.88 90 ASP B O 1
ATOM 2438 N N . LYS B 1 91 ? 1.638 -22.141 0.618 1 78.44 91 LYS B N 1
ATOM 2439 C CA . LYS B 1 91 ? 2.932 -22.297 -0.036 1 78.44 91 LYS B CA 1
ATOM 2440 C C . LYS B 1 91 ? 3.834 -21.094 0.222 1 78.44 91 LYS B C 1
ATOM 2442 O O . LYS B 1 91 ? 4.957 -21.031 -0.287 1 78.44 91 LYS B O 1
ATOM 2447 N N . ALA B 1 92 ? 3.344 -20.156 0.923 1 76 92 ALA B N 1
ATOM 2448 C CA . ALA B 1 92 ? 4 -18.859 1.075 1 76 92 ALA B CA 1
ATOM 2449 C C . ALA B 1 92 ? 5.398 -19.016 1.665 1 76 92 ALA B C 1
ATOM 2451 O O . ALA B 1 92 ? 6.348 -18.375 1.205 1 76 92 ALA B O 1
ATOM 2452 N N . GLU B 1 93 ? 5.508 -19.828 2.604 1 75.06 93 GLU B N 1
ATOM 2453 C CA . GLU B 1 93 ? 6.789 -19.969 3.289 1 75.06 93 GLU B CA 1
ATOM 2454 C C . GLU B 1 93 ? 7.852 -20.547 2.355 1 75.06 93 GLU B C 1
ATOM 2456 O O . GLU B 1 93 ? 8.969 -20.031 2.289 1 75.06 93 GLU B O 1
ATOM 2461 N N . VAL B 1 94 ? 7.492 -21.594 1.695 1 75.12 94 VAL B N 1
ATOM 2462 C CA . VAL B 1 94 ? 8.445 -22.266 0.815 1 75.12 94 VAL B CA 1
ATOM 2463 C C . VAL B 1 94 ? 8.844 -21.344 -0.327 1 75.12 94 VAL B C 1
ATOM 2465 O O . VAL B 1 94 ? 10.031 -21.188 -0.629 1 75.12 94 VAL B O 1
ATOM 2468 N N . SER B 1 95 ? 7.887 -20.766 -0.911 1 80.88 95 SER B N 1
ATOM 2469 C CA . SER B 1 95 ? 8.133 -19.875 -2.041 1 80.88 95 SER B CA 1
ATOM 2470 C C . SER B 1 95 ? 8.977 -18.672 -1.628 1 80.88 95 SER B C 1
ATOM 2472 O O . SER B 1 95 ? 9.875 -18.25 -2.363 1 80.88 95 SER B O 1
ATOM 2474 N N . SER B 1 96 ? 8.711 -18.203 -0.467 1 80.62 96 SER B N 1
ATOM 2475 C CA . SER B 1 96 ? 9.453 -17.031 0.014 1 80.62 96 SER B CA 1
ATOM 2476 C C . SER B 1 96 ? 10.922 -17.375 0.248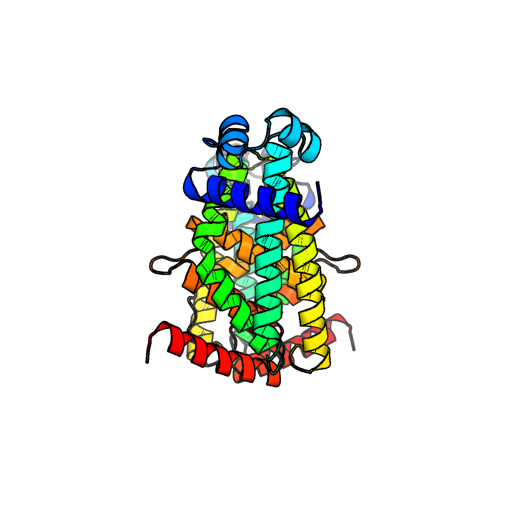 1 80.62 96 SER B C 1
ATOM 2478 O O . SER B 1 96 ? 11.812 -16.594 -0.107 1 80.62 96 SER B O 1
ATOM 2480 N N . ARG B 1 97 ? 11.133 -18.469 0.823 1 82.81 97 ARG B N 1
ATOM 2481 C CA . ARG B 1 97 ? 12.508 -18.90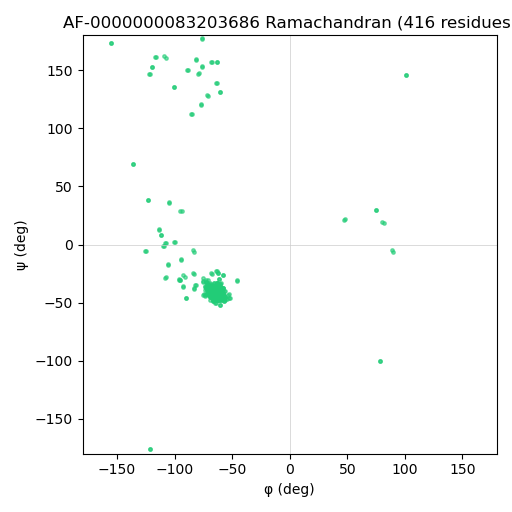6 1.093 1 82.81 97 ARG B CA 1
ATOM 2482 C C . ARG B 1 97 ? 13.289 -19.062 -0.202 1 82.81 97 ARG B C 1
ATOM 2484 O O . ARG B 1 97 ? 14.445 -18.641 -0.291 1 82.81 97 ARG B O 1
ATOM 2491 N N . MET B 1 98 ? 12.68 -19.672 -1.133 1 86.31 98 MET B N 1
ATOM 2492 C CA . MET B 1 98 ? 13.344 -19.875 -2.418 1 86.31 98 MET B CA 1
ATOM 2493 C C . MET B 1 98 ? 13.641 -18.547 -3.098 1 86.31 98 MET B C 1
ATOM 2495 O O . MET B 1 98 ? 14.734 -18.344 -3.627 1 86.31 98 MET B O 1
ATOM 2499 N N . MET B 1 99 ? 12.727 -17.656 -3.016 1 89 99 MET B N 1
ATOM 2500 C CA . MET B 1 99 ? 12.898 -16.359 -3.662 1 89 99 MET B CA 1
ATOM 2501 C C . MET B 1 99 ? 13.945 -15.523 -2.926 1 89 99 MET B C 1
ATOM 2503 O O . MET B 1 99 ? 14.703 -14.789 -3.551 1 89 99 MET B O 1
ATOM 2507 N N . ASP B 1 100 ? 13.977 -15.672 -1.697 1 88.38 100 ASP B N 1
ATOM 2508 C CA . ASP B 1 100 ? 15 -14.977 -0.923 1 88.38 100 ASP B CA 1
ATOM 2509 C C . ASP B 1 100 ? 16.391 -15.453 -1.298 1 88.38 100 ASP B C 1
ATOM 2511 O O . ASP B 1 100 ? 17.312 -14.641 -1.453 1 88.38 100 ASP B O 1
ATOM 2515 N N . ASN B 1 101 ? 16.484 -16.719 -1.383 1 91.19 101 ASN B N 1
ATOM 2516 C CA . ASN B 1 101 ? 17.781 -17.281 -1.786 1 91.19 101 ASN B CA 1
ATOM 2517 C C . ASN B 1 101 ? 18.156 -16.844 -3.197 1 91.19 101 ASN B C 1
ATOM 2519 O O . ASN B 1 101 ? 19.328 -16.562 -3.465 1 91.19 101 ASN B O 1
ATOM 2523 N N . LEU B 1 102 ? 17.203 -16.797 -4.043 1 94.25 102 LEU B N 1
ATOM 2524 C CA . LEU B 1 102 ? 17.453 -16.344 -5.406 1 94.25 102 LEU B CA 1
ATOM 2525 C C . LEU B 1 102 ? 17.906 -14.883 -5.422 1 94.25 102 LEU B C 1
ATOM 2527 O O . LEU B 1 102 ? 18.828 -14.531 -6.152 1 94.25 102 LEU B O 1
ATOM 2531 N N . LYS B 1 103 ? 17.281 -14.133 -4.641 1 93.81 103 LYS B N 1
ATOM 2532 C CA . LYS B 1 103 ? 17.641 -12.719 -4.559 1 93.81 103 LYS B CA 1
ATOM 2533 C C . LYS B 1 103 ? 19.078 -12.547 -4.078 1 93.81 103 LYS B C 1
ATOM 2535 O O . LYS B 1 103 ? 19.812 -11.711 -4.598 1 93.81 103 LYS B O 1
ATOM 2540 N N . LYS B 1 104 ? 19.484 -13.312 -3.168 1 94.62 104 LYS B N 1
ATOM 2541 C CA . LYS B 1 104 ? 20.797 -13.227 -2.531 1 94.62 104 LYS B CA 1
ATOM 2542 C C . LYS B 1 104 ? 21.891 -13.758 -3.451 1 94.62 104 LYS B C 1
ATOM 2544 O O . LYS B 1 104 ? 22.938 -13.125 -3.607 1 94.62 104 LYS B O 1
ATOM 2549 N N . PHE B 1 105 ? 21.688 -14.867 -4.145 1 95.12 105 PHE B N 1
ATOM 2550 C CA . PHE B 1 105 ? 22.781 -15.578 -4.805 1 95.12 105 PHE B CA 1
ATOM 2551 C C . PHE B 1 105 ? 22.703 -15.406 -6.316 1 95.12 105 PHE B C 1
ATOM 2553 O O . PHE B 1 105 ? 23.703 -15.5 -7.012 1 95.12 105 PHE B O 1
ATOM 2560 N N . TYR B 1 106 ? 21.453 -15.211 -6.848 1 96.25 106 TYR B N 1
ATOM 2561 C CA . TYR B 1 106 ? 21.25 -15.062 -8.281 1 96.25 106 TYR B CA 1
ATOM 2562 C C . TYR B 1 106 ? 20.281 -13.922 -8.578 1 96.25 106 TYR B C 1
ATOM 2564 O O . TYR B 1 106 ? 19.219 -14.133 -9.156 1 96.25 106 TYR B O 1
ATOM 2572 N N . PRO B 1 107 ? 20.703 -12.711 -8.336 1 95.88 107 PRO B N 1
ATOM 2573 C CA . PRO B 1 107 ? 19.797 -11.562 -8.422 1 95.88 107 PRO B CA 1
ATOM 2574 C C . PRO B 1 107 ? 19.234 -11.344 -9.828 1 95.88 107 PRO B C 1
ATOM 2576 O O . PRO B 1 107 ? 18.109 -10.891 -9.977 1 95.88 107 PRO B O 1
ATOM 2579 N N . ALA B 1 108 ? 20.016 -11.656 -10.797 1 95.56 108 ALA B N 1
ATOM 2580 C CA . ALA B 1 108 ? 19.531 -11.477 -12.164 1 95.56 108 ALA B CA 1
ATOM 2581 C C . ALA B 1 108 ? 18.359 -12.406 -12.453 1 95.56 108 ALA B C 1
ATOM 2583 O O . ALA B 1 108 ? 17.375 -12.008 -13.078 1 95.56 108 ALA B O 1
ATOM 2584 N N . VAL B 1 109 ? 18.469 -13.633 -11.984 1 96.19 109 VAL B N 1
ATOM 2585 C CA . VAL B 1 109 ? 17.391 -14.609 -12.156 1 96.19 109 VAL B CA 1
ATOM 2586 C C . VAL B 1 109 ? 16.172 -14.18 -11.359 1 96.19 109 VAL B C 1
ATOM 2588 O O . VAL B 1 109 ? 15.039 -14.242 -11.852 1 96.19 109 VAL B O 1
ATOM 2591 N N . HIS B 1 110 ? 16.422 -13.727 -10.172 1 95.44 110 HIS B N 1
ATOM 2592 C CA . HIS B 1 110 ? 15.352 -13.227 -9.32 1 95.44 110 HIS B CA 1
ATOM 2593 C C . HIS B 1 110 ? 14.586 -12.102 -10 1 95.44 110 HIS B C 1
ATOM 2595 O O . HIS B 1 110 ? 13.359 -12.133 -10.07 1 95.44 110 HIS B O 1
ATOM 2601 N N . ASP B 1 111 ? 15.297 -11.172 -10.523 1 93.94 111 ASP B N 1
ATOM 2602 C CA . ASP B 1 111 ? 14.68 -9.992 -11.125 1 93.94 111 ASP B CA 1
ATOM 2603 C C . ASP B 1 111 ? 13.852 -10.375 -12.352 1 93.94 111 ASP B C 1
ATOM 2605 O O . ASP B 1 111 ? 12.742 -9.875 -12.539 1 93.94 111 ASP B O 1
ATOM 2609 N N . LYS B 1 112 ? 14.422 -11.203 -13.133 1 95 112 LYS B N 1
ATOM 2610 C CA . LYS B 1 112 ? 13.727 -11.641 -14.336 1 95 112 LYS B CA 1
ATOM 2611 C C . LYS B 1 112 ? 12.445 -12.383 -13.992 1 95 112 LYS B C 1
ATOM 2613 O O . LYS B 1 112 ? 11.383 -12.094 -14.547 1 95 112 LYS B O 1
ATOM 2618 N N . LEU B 1 113 ? 12.531 -13.25 -13.031 1 94.19 113 LEU B N 1
ATOM 2619 C CA . LEU B 1 113 ? 11.375 -14.031 -12.609 1 94.19 113 LEU B CA 1
ATOM 2620 C C . LEU B 1 113 ? 10.312 -13.133 -11.992 1 94.19 113 LEU B C 1
ATOM 2622 O O . LEU B 1 113 ? 9.117 -13.305 -12.258 1 94.19 113 LEU B O 1
ATOM 2626 N N . THR B 1 114 ? 10.719 -12.242 -11.195 1 89.75 114 THR B N 1
ATOM 2627 C CA . THR B 1 114 ? 9.789 -11.336 -10.531 1 89.75 114 THR B CA 1
ATOM 2628 C C . THR B 1 114 ? 9.047 -10.477 -11.555 1 89.75 114 THR B C 1
ATOM 2630 O O . THR B 1 114 ? 7.82 -10.352 -11.5 1 89.75 114 THR B O 1
ATOM 2633 N N . ARG B 1 115 ? 9.758 -9.992 -12.461 1 89.88 115 ARG B N 1
ATOM 2634 C CA . ARG B 1 115 ? 9.164 -9.141 -13.484 1 89.88 115 ARG B CA 1
ATOM 2635 C C . ARG B 1 115 ? 8.164 -9.914 -14.336 1 89.88 115 ARG B C 1
ATOM 2637 O O . ARG B 1 115 ? 7.035 -9.469 -14.539 1 89.88 115 ARG B O 1
ATOM 2644 N N . GLU B 1 116 ? 8.562 -11.023 -14.812 1 91.5 116 GLU B N 1
ATOM 2645 C CA . GLU B 1 116 ? 7.688 -11.844 -15.656 1 91.5 116 GLU B CA 1
ATOM 2646 C C . GLU B 1 116 ? 6.488 -12.359 -14.867 1 91.5 116 GLU B C 1
ATOM 2648 O O . GLU B 1 116 ? 5.375 -12.422 -15.398 1 91.5 116 GLU B O 1
ATOM 2653 N N . GLY B 1 117 ? 6.75 -12.711 -13.656 1 88.69 117 GLY B N 1
ATOM 2654 C CA . GLY B 1 117 ? 5.664 -13.148 -12.797 1 88.69 117 GLY B CA 1
ATOM 2655 C C . GLY B 1 117 ? 4.641 -12.062 -12.523 1 88.69 117 GLY B C 1
ATOM 2656 O O . GLY B 1 117 ? 3.436 -12.32 -12.531 1 88.69 117 GLY B O 1
ATOM 2657 N N . MET B 1 118 ? 5.145 -10.961 -12.32 1 85.94 118 MET B N 1
ATOM 2658 C CA . MET B 1 118 ? 4.258 -9.828 -12.078 1 85.94 118 MET B CA 1
ATOM 2659 C C . MET B 1 118 ? 3.377 -9.562 -13.289 1 85.94 118 MET B C 1
ATOM 2661 O O . MET B 1 118 ? 2.184 -9.289 -13.148 1 85.94 118 MET B O 1
ATOM 2665 N N . GLU B 1 119 ? 3.926 -9.641 -14.438 1 88.81 119 GLU B N 1
ATOM 2666 C CA . GLU B 1 119 ? 3.166 -9.391 -15.656 1 88.81 119 GLU B CA 1
ATOM 2667 C C . GLU B 1 119 ? 2.076 -10.445 -15.852 1 88.81 119 GLU B C 1
ATOM 2669 O O . GLU B 1 119 ? 0.942 -10.109 -16.203 1 88.81 119 GLU B O 1
ATOM 2674 N N . LYS B 1 120 ? 2.42 -11.633 -15.625 1 89.38 120 LYS B N 1
ATOM 2675 C CA . LYS B 1 120 ? 1.452 -12.719 -15.758 1 89.38 120 LYS B CA 1
ATOM 2676 C C . LYS B 1 120 ? 0.334 -12.586 -14.727 1 89.38 120 LYS B C 1
ATOM 2678 O O . LYS B 1 120 ? -0.842 -12.758 -15.055 1 89.38 120 LYS B O 1
ATOM 2683 N N . ASN B 1 121 ? 0.705 -12.273 -13.539 1 86.75 121 ASN B N 1
ATOM 2684 C CA . ASN B 1 121 ? -0.275 -12.102 -12.469 1 86.75 121 ASN B CA 1
ATOM 2685 C C . ASN B 1 121 ? -1.19 -10.906 -12.734 1 86.75 121 ASN B C 1
ATOM 2687 O O . ASN B 1 121 ? -2.393 -10.977 -12.469 1 86.75 121 ASN B O 1
ATOM 2691 N N . ARG B 1 122 ? -0.609 -9.914 -13.211 1 90.06 122 ARG B N 1
ATOM 2692 C CA . ARG B 1 122 ? -1.391 -8.727 -13.531 1 90.06 122 ARG B CA 1
ATOM 2693 C C . ARG B 1 122 ? -2.455 -9.039 -14.578 1 90.06 122 ARG B C 1
ATOM 2695 O O . ARG B 1 122 ? -3.602 -8.602 -14.453 1 90.06 122 ARG B O 1
ATOM 2702 N N . ARG B 1 123 ? -2.115 -9.797 -15.586 1 90.06 123 ARG B N 1
ATOM 2703 C CA . ARG B 1 123 ? -3.061 -10.164 -16.641 1 90.06 123 ARG B CA 1
ATOM 2704 C C . ARG B 1 123 ? -4.195 -11.016 -16.078 1 90.06 123 ARG B C 1
ATOM 2706 O O . ARG B 1 123 ? -5.363 -10.789 -16.391 1 90.06 123 ARG B O 1
ATOM 2713 N N . SER B 1 124 ? -3.842 -11.914 -15.266 1 87.25 124 SER B N 1
ATOM 2714 C CA . SER B 1 124 ? -4.844 -12.789 -14.664 1 87.25 124 SER B CA 1
ATOM 2715 C C . SER B 1 124 ? -5.777 -12 -13.75 1 87.25 124 SER B C 1
ATOM 2717 O O . SER B 1 124 ? -6.996 -12.188 -13.789 1 87.25 124 SER B O 1
ATOM 2719 N N . LEU B 1 125 ? -5.227 -11.117 -12.984 1 89.5 125 LEU B N 1
ATOM 2720 C CA . LEU B 1 125 ? -6.02 -10.312 -12.062 1 89.5 125 LEU B CA 1
ATOM 2721 C C . LEU B 1 125 ? -6.945 -9.367 -12.82 1 89.5 125 LEU B C 1
ATOM 2723 O O . LEU B 1 125 ? -8.102 -9.172 -12.422 1 89.5 125 LEU B O 1
ATOM 2727 N N . ARG B 1 126 ? -6.406 -8.859 -13.844 1 93.19 126 ARG B N 1
ATOM 2728 C CA . ARG B 1 126 ? -7.238 -7.984 -14.664 1 93.19 126 ARG B CA 1
ATOM 2729 C C . ARG B 1 126 ? -8.445 -8.734 -15.211 1 93.19 126 ARG B C 1
ATOM 2731 O O . ARG B 1 126 ? -9.57 -8.219 -15.18 1 93.19 126 ARG B O 1
ATOM 2738 N N . GLY B 1 127 ? -8.164 -9.891 -15.75 1 91.44 127 GLY B N 1
ATOM 2739 C CA . GLY B 1 127 ? -9.266 -10.703 -16.234 1 91.44 127 GLY B CA 1
ATOM 2740 C C . GLY B 1 127 ? -10.297 -11.008 -15.172 1 91.44 127 GLY B C 1
ATOM 2741 O O . GLY B 1 127 ? -11.5 -10.93 -15.43 1 91.44 127 GLY B O 1
ATOM 2742 N N . MET B 1 128 ? -9.883 -11.266 -14.031 1 89.62 128 MET B N 1
ATOM 2743 C CA . MET B 1 128 ? -10.766 -11.555 -12.898 1 89.62 128 MET B CA 1
ATOM 2744 C C . MET B 1 128 ? -11.586 -10.32 -12.531 1 89.62 128 MET B C 1
ATOM 2746 O O . MET B 1 128 ? -12.797 -10.422 -12.305 1 89.62 128 MET B O 1
ATOM 2750 N N . LEU B 1 129 ? -10.969 -9.188 -12.453 1 94.06 129 LEU B N 1
ATOM 2751 C CA . LEU B 1 129 ? -11.648 -7.949 -12.094 1 94.06 129 LEU B CA 1
ATOM 2752 C C . LEU B 1 129 ? -12.664 -7.555 -13.156 1 94.06 129 LEU B C 1
ATOM 2754 O O . LEU B 1 129 ? -13.789 -7.156 -12.836 1 94.06 129 LEU B O 1
ATOM 2758 N N . ASP B 1 130 ? -12.258 -7.777 -14.391 1 94.75 130 ASP B N 1
ATOM 2759 C CA . ASP B 1 130 ? -13.172 -7.488 -15.484 1 94.75 130 ASP B CA 1
ATOM 2760 C C . ASP B 1 130 ? -14.414 -8.375 -15.414 1 94.75 130 ASP B C 1
ATOM 2762 O O . ASP B 1 130 ? -15.539 -7.891 -15.539 1 94.75 130 ASP B O 1
ATOM 2766 N N . GLN B 1 131 ? -14.195 -9.625 -15.227 1 93.19 131 GLN B N 1
ATOM 2767 C CA . GLN B 1 131 ? -15.312 -10.555 -15.109 1 93.19 131 GLN B CA 1
ATOM 2768 C C . GLN B 1 131 ? -16.188 -10.211 -13.914 1 93.19 131 GLN B C 1
ATOM 2770 O O . GLN B 1 131 ? -17.422 -10.305 -13.992 1 93.19 131 GLN B O 1
ATOM 2775 N N . GLY B 1 132 ? -15.609 -9.828 -12.797 1 95.06 132 GLY B N 1
ATOM 2776 C CA . GLY B 1 132 ? -16.359 -9.438 -11.617 1 95.06 132 GLY B CA 1
ATOM 2777 C C . GLY B 1 132 ? -17.219 -8.211 -11.844 1 95.06 132 GLY B C 1
ATOM 2778 O O . GLY B 1 132 ? -18.312 -8.102 -11.273 1 95.06 132 GLY B O 1
ATOM 2779 N N . ILE B 1 133 ? -16.703 -7.312 -12.617 1 96.25 133 ILE B N 1
ATOM 2780 C CA . ILE B 1 133 ? -17.469 -6.125 -12.961 1 96.25 133 ILE B CA 1
ATOM 2781 C C . ILE B 1 133 ? -18.672 -6.52 -13.82 1 96.25 133 ILE B C 1
ATOM 2783 O O . ILE B 1 133 ? -19.797 -6.098 -13.555 1 96.25 133 ILE B O 1
ATOM 2787 N N . VAL B 1 134 ? -18.438 -7.355 -14.805 1 95.19 134 VAL B N 1
ATOM 2788 C CA . VAL B 1 134 ? -19.5 -7.828 -15.695 1 95.19 134 VAL B CA 1
ATOM 2789 C C . VAL B 1 134 ? -20.562 -8.578 -14.891 1 95.19 134 VAL B C 1
ATOM 2791 O O . VAL B 1 134 ? -21.766 -8.43 -15.141 1 95.19 134 VAL B O 1
ATOM 2794 N N . ASP B 1 135 ? -20.156 -9.281 -13.852 1 95.5 135 ASP B N 1
ATOM 2795 C CA . ASP B 1 135 ? -21.047 -10.102 -13.039 1 95.5 135 ASP B CA 1
ATOM 2796 C C . ASP B 1 135 ? -21.734 -9.258 -11.969 1 95.5 135 ASP B C 1
ATOM 2798 O O . ASP B 1 135 ? -22.562 -9.766 -11.203 1 95.5 135 ASP B O 1
ATOM 2802 N N . GLY B 1 136 ? -21.375 -8.008 -11.859 1 96 136 GLY B N 1
ATOM 2803 C CA . GLY B 1 136 ? -21.984 -7.109 -10.898 1 96 136 GLY B CA 1
ATOM 2804 C C . GLY B 1 136 ? -21.438 -7.273 -9.492 1 96 136 GLY B C 1
ATOM 2805 O O . GLY B 1 136 ? -22.078 -6.855 -8.523 1 96 136 GLY B O 1
ATOM 2806 N N . LEU B 1 137 ? -20.25 -7.879 -9.375 1 95.94 137 LEU B N 1
ATOM 2807 C CA . LEU B 1 137 ? -19.656 -8.141 -8.07 1 95.94 137 LEU B CA 1
ATOM 2808 C C . LEU B 1 137 ? -18.734 -6.996 -7.652 1 95.94 137 LEU B C 1
ATOM 2810 O O . LEU B 1 137 ? -18.547 -6.75 -6.461 1 95.94 137 LEU B O 1
ATOM 2814 N N . PHE B 1 138 ? -18.203 -6.312 -8.602 1 96.38 138 PHE B N 1
ATOM 2815 C CA . PHE B 1 138 ? -17.312 -5.172 -8.359 1 96.38 138 PHE B CA 1
ATOM 2816 C C . PHE B 1 138 ? -17.906 -3.904 -8.977 1 96.38 138 PHE B C 1
ATOM 2818 O O . PHE B 1 138 ? -18.656 -3.971 -9.953 1 96.38 138 PHE B O 1
ATOM 2825 N N . VAL B 1 139 ? -17.531 -2.799 -8.367 1 94 139 VAL B N 1
ATOM 2826 C CA . VAL B 1 139 ? -17.984 -1.518 -8.898 1 94 139 VAL B CA 1
ATOM 2827 C C . VAL B 1 139 ? -17.312 -1.26 -10.25 1 94 139 VAL B C 1
ATOM 2829 O O . VAL B 1 139 ? -16.203 -1.74 -10.5 1 94 139 VAL B O 1
ATOM 2832 N N . ASP B 1 140 ? -17.906 -0.448 -11.039 1 93.88 140 ASP B N 1
ATOM 2833 C CA . ASP B 1 140 ? -17.422 -0.234 -12.398 1 93.88 140 ASP B CA 1
ATOM 2834 C C . ASP B 1 140 ? -16.781 1.146 -12.531 1 93.88 140 ASP B C 1
ATOM 2836 O O . ASP B 1 140 ? -16.344 1.531 -13.625 1 93.88 140 ASP B O 1
ATOM 2840 N N . ASN B 1 141 ? -16.719 1.911 -11.508 1 90.19 141 ASN B N 1
ATOM 2841 C CA . ASN B 1 141 ? -16.172 3.264 -11.57 1 90.19 141 ASN B CA 1
ATOM 2842 C C . ASN B 1 141 ? -14.781 3.336 -10.953 1 90.19 141 ASN B C 1
ATOM 2844 O O . ASN B 1 141 ? -14.469 4.289 -10.242 1 90.19 141 ASN B O 1
ATOM 2848 N N . ILE B 1 142 ? -14.023 2.273 -11.156 1 92.06 142 ILE B N 1
ATOM 2849 C CA . ILE B 1 142 ? -12.648 2.287 -10.664 1 92.06 142 ILE B CA 1
ATOM 2850 C C . ILE B 1 142 ? -11.68 2.074 -11.828 1 92.06 142 ILE B C 1
ATOM 2852 O O . ILE B 1 142 ? -12.039 1.458 -12.836 1 92.06 142 ILE B O 1
ATOM 2856 N N . ASN B 1 143 ? -10.57 2.682 -11.711 1 95.38 143 ASN B N 1
ATOM 2857 C CA . ASN B 1 143 ? -9.477 2.338 -12.609 1 95.38 143 ASN B CA 1
ATOM 2858 C C . ASN B 1 143 ? -8.812 1.024 -12.211 1 95.38 143 ASN B C 1
ATOM 2860 O O . ASN B 1 143 ? -8.211 0.927 -11.141 1 95.38 143 ASN B O 1
ATOM 2864 N N . ILE B 1 144 ? -8.797 0.059 -13.047 1 94.62 144 ILE B N 1
ATOM 2865 C CA . ILE B 1 144 ? -8.359 -1.302 -12.75 1 94.62 144 ILE B CA 1
ATOM 2866 C C . ILE B 1 144 ? -6.84 -1.331 -12.586 1 94.62 144 ILE B C 1
ATOM 2868 O O . ILE B 1 144 ? -6.32 -2.016 -11.703 1 94.62 144 ILE B O 1
ATOM 2872 N N . ASP B 1 145 ? -6.176 -0.607 -13.359 1 93.81 145 ASP B N 1
ATOM 2873 C CA . ASP B 1 145 ? -4.719 -0.598 -13.289 1 93.81 145 ASP B CA 1
ATOM 2874 C C . ASP B 1 145 ? -4.242 -0.064 -11.938 1 93.81 145 ASP B C 1
ATOM 2876 O O . ASP B 1 145 ? -3.324 -0.625 -11.336 1 93.81 145 ASP B O 1
ATOM 2880 N N . LEU B 1 146 ? -4.867 0.968 -11.516 1 95.44 146 LEU B N 1
ATOM 2881 C CA . LEU B 1 146 ? -4.512 1.504 -10.211 1 95.44 146 LEU B CA 1
ATOM 2882 C C . LEU B 1 146 ? -4.844 0.504 -9.102 1 95.44 146 LEU B C 1
ATOM 2884 O O . LEU B 1 146 ? -4.051 0.301 -8.188 1 95.44 146 LEU B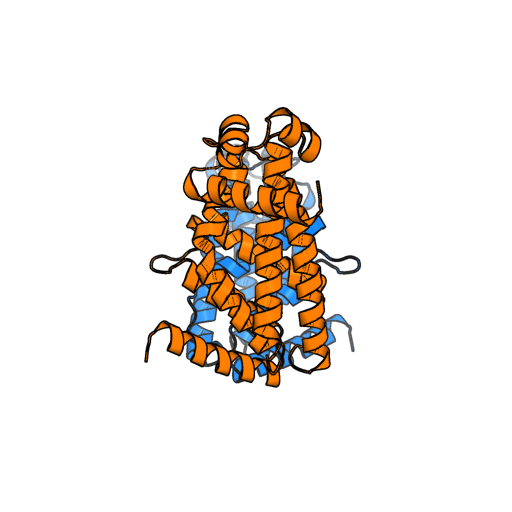 O 1
ATOM 2888 N N . ALA B 1 147 ? -6 -0.08 -9.219 1 95 147 ALA B N 1
ATOM 2889 C CA . ALA B 1 147 ? -6.406 -1.06 -8.219 1 95 147 ALA B CA 1
ATOM 2890 C C . ALA B 1 147 ? -5.391 -2.195 -8.117 1 95 147 ALA B C 1
ATOM 2892 O O . ALA B 1 147 ? -5 -2.596 -7.02 1 95 147 ALA B O 1
ATOM 2893 N N . ILE B 1 148 ? -4.949 -2.641 -9.203 1 93.06 148 ILE B N 1
ATOM 2894 C CA . ILE B 1 148 ? -3.986 -3.734 -9.25 1 93.06 148 ILE B CA 1
ATOM 2895 C C . ILE B 1 148 ? -2.66 -3.281 -8.641 1 93.06 148 ILE B C 1
ATOM 2897 O O . ILE B 1 148 ? -2.057 -4 -7.844 1 93.06 148 ILE B O 1
ATOM 2901 N N . SER B 1 149 ? -2.238 -2.094 -8.992 1 91.88 149 SER B N 1
ATOM 2902 C CA . SER B 1 149 ? -1 -1.554 -8.438 1 91.88 149 SER B CA 1
ATOM 2903 C C . SER B 1 149 ? -1.078 -1.441 -6.918 1 91.88 149 SER B C 1
ATOM 2905 O O . SER B 1 149 ? -0.124 -1.781 -6.215 1 91.88 149 SER B O 1
ATOM 2907 N N . VAL B 1 150 ? -2.172 -0.994 -6.445 1 93.62 150 VAL B N 1
ATOM 2908 C CA . VAL B 1 150 ? -2.373 -0.845 -5.008 1 93.62 150 VAL B CA 1
ATOM 2909 C C . VAL B 1 150 ? -2.26 -2.207 -4.324 1 93.62 150 VAL B C 1
ATOM 2911 O O . VAL B 1 150 ? -1.591 -2.342 -3.297 1 93.62 150 VAL B O 1
ATOM 2914 N N . LEU B 1 151 ? -2.896 -3.164 -4.867 1 91.56 151 LEU B N 1
ATOM 2915 C CA . LEU B 1 151 ? -2.85 -4.508 -4.301 1 91.56 151 LEU B CA 1
ATOM 2916 C C . LEU B 1 151 ? -1.417 -5.031 -4.262 1 91.56 151 LEU B C 1
ATOM 2918 O O . LEU B 1 151 ? -0.964 -5.535 -3.23 1 91.56 151 LEU B O 1
ATOM 2922 N N . TYR B 1 152 ? -0.724 -4.844 -5.336 1 86.25 152 TYR B N 1
ATOM 2923 C CA . TYR B 1 152 ? 0.644 -5.344 -5.43 1 86.25 152 TYR B CA 1
ATOM 2924 C C . TYR B 1 152 ? 1.56 -4.613 -4.453 1 86.25 152 TYR B C 1
ATOM 2926 O O . TYR B 1 152 ? 2.375 -5.242 -3.771 1 86.25 152 TYR B O 1
ATOM 2934 N N . TYR B 1 153 ? 1.407 -3.373 -4.414 1 86.62 153 TYR B N 1
ATOM 2935 C CA . TYR B 1 153 ? 2.268 -2.598 -3.529 1 86.62 153 TYR B CA 1
ATOM 2936 C C . TYR B 1 153 ? 2.018 -2.961 -2.07 1 86.62 153 TYR B C 1
ATOM 2938 O O . TYR B 1 153 ? 2.959 -3.074 -1.282 1 86.62 153 TYR B O 1
ATOM 2946 N N . THR B 1 154 ? 0.812 -3.107 -1.731 1 90.19 154 THR B N 1
ATOM 2947 C CA . THR B 1 154 ? 0.479 -3.439 -0.35 1 90.19 154 THR B CA 1
ATOM 2948 C C . THR B 1 154 ? 0.974 -4.84 0.004 1 90.19 154 THR B C 1
ATOM 2950 O O . THR B 1 154 ? 1.584 -5.039 1.056 1 90.19 154 THR B O 1
ATOM 2953 N N . ALA B 1 155 ? 0.745 -5.742 -0.864 1 83.94 155 ALA B N 1
ATOM 2954 C CA . ALA B 1 155 ? 1.205 -7.109 -0.633 1 83.94 155 ALA B CA 1
ATOM 2955 C C . ALA B 1 155 ? 2.727 -7.168 -0.542 1 83.94 155 ALA B C 1
ATOM 2957 O O . ALA B 1 155 ? 3.277 -7.863 0.315 1 83.94 155 ALA B O 1
ATOM 2958 N N . SER B 1 156 ? 3.371 -6.465 -1.461 1 81.75 156 SER B N 1
ATOM 2959 C CA . SER B 1 156 ? 4.832 -6.418 -1.457 1 81.75 156 SER B CA 1
ATOM 2960 C C . SER B 1 156 ? 5.359 -5.793 -0.171 1 81.75 156 SER B C 1
ATOM 2962 O O . SER B 1 156 ? 6.359 -6.254 0.384 1 81.75 156 SER B O 1
ATOM 2964 N N . ALA B 1 157 ? 4.652 -4.77 0.281 1 86.31 157 ALA B N 1
ATOM 2965 C CA . ALA B 1 157 ? 5.082 -4.086 1.5 1 86.31 157 ALA B CA 1
ATOM 2966 C C . ALA B 1 157 ? 5.008 -5.02 2.705 1 86.31 157 ALA B C 1
ATOM 2968 O O . ALA B 1 157 ? 5.836 -4.938 3.615 1 86.31 157 ALA B O 1
ATOM 2969 N N . LEU B 1 158 ? 4.055 -5.895 2.74 1 84.94 158 LEU B N 1
ATOM 2970 C CA . LEU B 1 158 ? 3.916 -6.852 3.832 1 84.94 158 LEU B CA 1
ATOM 2971 C C . LEU B 1 158 ? 5.145 -7.754 3.926 1 84.94 158 LEU B C 1
ATOM 2973 O O . LEU B 1 158 ? 5.547 -8.148 5.02 1 84.94 158 LEU B O 1
ATOM 2977 N N . VAL B 1 159 ? 5.754 -7.973 2.812 1 76.5 159 VAL B N 1
ATOM 2978 C CA . VAL B 1 159 ? 6.902 -8.875 2.768 1 76.5 159 VAL B CA 1
ATOM 2979 C C . VAL B 1 159 ? 8.188 -8.086 3.008 1 76.5 159 VAL B C 1
ATOM 2981 O O . VAL B 1 159 ? 9.016 -8.477 3.832 1 76.5 159 VAL B O 1
ATOM 2984 N N . THR B 1 160 ? 8.336 -6.965 2.357 1 77.81 160 THR B N 1
ATOM 2985 C CA . THR B 1 160 ? 9.602 -6.234 2.34 1 77.81 160 THR B CA 1
ATOM 2986 C C . THR B 1 160 ? 9.727 -5.348 3.574 1 77.81 160 THR B C 1
ATOM 2988 O O . THR B 1 160 ? 10.836 -4.996 3.98 1 77.81 160 THR B O 1
ATOM 2991 N N . ARG B 1 161 ? 8.625 -4.992 4.117 1 83.31 161 ARG B N 1
ATOM 2992 C CA . ARG B 1 161 ? 8.602 -4.121 5.285 1 83.31 161 ARG B CA 1
ATOM 2993 C C . ARG B 1 161 ? 7.855 -4.773 6.441 1 83.31 161 ARG B C 1
ATOM 2995 O O . ARG B 1 161 ? 7.086 -4.113 7.141 1 83.31 161 ARG B O 1
ATOM 3002 N N . LYS B 1 162 ? 8.07 -5.965 6.523 1 82.88 162 LYS B N 1
ATOM 3003 C CA . LYS B 1 162 ? 7.352 -6.793 7.484 1 82.88 162 LYS B CA 1
ATOM 3004 C C . LYS B 1 162 ? 7.43 -6.203 8.891 1 82.88 162 LYS B C 1
ATOM 3006 O O . LYS B 1 162 ? 6.41 -6.09 9.578 1 82.88 162 LYS B O 1
ATOM 3011 N N . GLU B 1 163 ? 8.609 -5.797 9.305 1 84.06 163 GLU B N 1
ATOM 3012 C CA . GLU B 1 163 ? 8.82 -5.289 10.656 1 84.06 163 GLU B CA 1
ATOM 3013 C C . GLU B 1 163 ? 7.996 -4.031 10.906 1 84.06 163 GLU B C 1
ATOM 3015 O O . GLU B 1 163 ? 7.582 -3.771 12.039 1 84.06 163 GLU B O 1
ATOM 3020 N N . LEU B 1 164 ? 7.695 -3.396 9.836 1 82.56 164 LEU B N 1
ATOM 3021 C CA . LEU B 1 164 ? 6.973 -2.135 9.969 1 82.56 164 LEU B CA 1
ATOM 3022 C C . LEU B 1 164 ? 5.473 -2.35 9.812 1 82.56 164 LEU B C 1
ATOM 3024 O O . LEU B 1 164 ? 4.672 -1.672 10.461 1 82.56 164 LEU B O 1
ATOM 3028 N N . MET B 1 165 ? 5.137 -3.283 9.062 1 86.44 165 MET B N 1
ATOM 3029 C CA . MET B 1 165 ? 3.734 -3.422 8.672 1 86.44 165 MET B CA 1
ATOM 3030 C C . MET B 1 165 ? 3.016 -4.422 9.57 1 86.44 165 MET B C 1
ATOM 3032 O O . MET B 1 165 ? 1.808 -4.312 9.781 1 86.44 165 MET B O 1
ATOM 3036 N N . LEU B 1 166 ? 3.75 -5.371 10.062 1 89.5 166 LEU B N 1
ATOM 3037 C CA . LEU B 1 166 ? 3.111 -6.453 10.805 1 89.5 166 LEU B CA 1
ATOM 3038 C C . LEU B 1 166 ? 2.934 -6.07 12.273 1 89.5 166 LEU B C 1
ATOM 3040 O O . LEU B 1 166 ? 3.912 -5.953 13.016 1 89.5 166 LEU B O 1
ATOM 3044 N N . PRO B 1 167 ? 1.677 -5.898 12.656 1 91.56 167 PRO B N 1
ATOM 3045 C CA . PRO B 1 167 ? 1.448 -5.594 14.07 1 91.56 167 PRO B CA 1
ATOM 3046 C C . PRO B 1 167 ? 1.886 -6.727 15 1 91.56 167 PRO B C 1
ATOM 3048 O O . PRO B 1 167 ? 1.905 -7.891 14.586 1 91.56 167 PRO B O 1
ATOM 3051 N N . ALA B 1 168 ? 2.141 -6.301 16.25 1 89.31 168 ALA B N 1
ATOM 3052 C CA . ALA B 1 168 ? 2.514 -7.301 17.25 1 89.31 168 ALA B CA 1
ATOM 3053 C C . ALA B 1 168 ? 1.401 -8.328 17.438 1 89.31 168 ALA B C 1
ATOM 3055 O O . ALA B 1 168 ? 0.224 -7.969 17.516 1 89.31 168 ALA B O 1
ATOM 3056 N N . GLY B 1 169 ? 1.756 -9.641 17.406 1 90.44 169 GLY B N 1
ATOM 3057 C CA . GLY B 1 169 ? 0.804 -10.703 17.672 1 90.44 169 GLY B CA 1
ATOM 3058 C C . GLY B 1 169 ? 0.091 -11.195 16.422 1 90.44 169 GLY B C 1
ATOM 3059 O O . GLY B 1 169 ? -0.652 -12.172 16.469 1 90.44 169 GLY B O 1
ATOM 3060 N N . MET B 1 170 ? 0.316 -10.562 15.383 1 91.56 170 MET B N 1
ATOM 3061 C CA . MET B 1 170 ? -0.333 -10.969 14.141 1 91.56 170 MET B CA 1
ATOM 3062 C C . MET B 1 170 ? 0.618 -11.781 13.273 1 91.56 170 MET B C 1
ATOM 3064 O O . MET B 1 170 ? 1.795 -11.445 13.141 1 91.56 170 MET B O 1
ATOM 3068 N N . THR B 1 171 ? 0.113 -12.836 12.734 1 86.5 171 THR B N 1
ATOM 3069 C CA . THR B 1 171 ? 0.912 -13.633 11.812 1 86.5 171 THR B CA 1
ATOM 3070 C C . THR B 1 171 ? 0.898 -13.023 10.414 1 86.5 171 THR B C 1
ATOM 3072 O O . THR B 1 171 ? 0.006 -12.234 10.078 1 86.5 171 THR B O 1
ATOM 3075 N N . GLU B 1 172 ? 1.842 -13.344 9.633 1 84.06 172 GLU B N 1
ATOM 3076 C CA . GLU B 1 172 ? 1.871 -12.906 8.242 1 84.06 172 GLU B CA 1
ATOM 3077 C C . GLU B 1 172 ? 0.625 -13.359 7.492 1 84.06 172 GLU B C 1
ATOM 3079 O O . GLU B 1 172 ? 0.095 -12.633 6.652 1 84.06 172 GLU B O 1
ATOM 3084 N N . ARG B 1 173 ? 0.216 -14.531 7.832 1 82.94 173 ARG B N 1
ATOM 3085 C CA . ARG B 1 173 ? -0.974 -15.086 7.195 1 82.94 173 ARG B CA 1
ATOM 3086 C C . ARG B 1 173 ? -2.205 -14.242 7.504 1 82.94 173 ARG B C 1
ATOM 3088 O O . ARG B 1 173 ? -2.998 -13.938 6.613 1 82.94 173 ARG B O 1
ATOM 3095 N N . GLU B 1 174 ? -2.35 -13.922 8.75 1 86.88 174 GLU B N 1
ATOM 3096 C CA . GLU B 1 174 ? -3.48 -13.086 9.156 1 86.88 174 GLU B CA 1
ATOM 3097 C C . GLU B 1 174 ? -3.441 -11.727 8.461 1 86.88 174 GLU B C 1
ATOM 3099 O O . GLU B 1 174 ? -4.473 -11.219 8.016 1 86.88 174 GLU B O 1
ATOM 3104 N N . ALA B 1 175 ? -2.262 -11.18 8.422 1 90.06 175 ALA B N 1
ATOM 3105 C CA . ALA B 1 175 ? -2.09 -9.883 7.77 1 90.06 175 ALA B CA 1
ATOM 3106 C C . ALA B 1 175 ? -2.432 -9.961 6.285 1 90.06 175 ALA B C 1
ATOM 3108 O O . ALA B 1 175 ? -3.113 -9.086 5.75 1 90.06 175 ALA B O 1
ATOM 3109 N N . PHE B 1 176 ? -2.043 -11.008 5.707 1 85.75 176 PHE B N 1
ATOM 3110 C CA . PHE B 1 176 ? -2.301 -11.211 4.285 1 85.75 176 PHE B CA 1
ATOM 3111 C C . PHE B 1 176 ? -3.797 -11.336 4.023 1 85.75 176 PHE B C 1
ATOM 3113 O O . PHE B 1 176 ? -4.324 -10.727 3.09 1 85.75 176 PHE B O 1
ATOM 3120 N N . VAL B 1 177 ? -4.453 -12.062 4.797 1 86.06 177 VAL B N 1
ATOM 3121 C CA . VAL B 1 177 ? -5.891 -12.266 4.645 1 86.06 177 VAL B CA 1
ATOM 3122 C C . VAL B 1 177 ? -6.617 -10.93 4.801 1 86.06 177 VAL B C 1
ATOM 3124 O O . VAL B 1 177 ? -7.512 -10.609 4.016 1 86.06 177 VAL B O 1
ATOM 3127 N N . GLN B 1 178 ? -6.234 -10.227 5.77 1 90.75 178 GLN B N 1
ATOM 3128 C CA . GLN B 1 178 ? -6.887 -8.938 5.98 1 90.75 178 GLN B CA 1
ATOM 3129 C C . GLN B 1 178 ? -6.641 -8 4.801 1 90.75 178 GLN B C 1
ATOM 3131 O O . GLN B 1 178 ? -7.559 -7.312 4.344 1 90.75 178 GLN B O 1
ATOM 3136 N N . ILE B 1 179 ? -5.398 -7.945 4.355 1 92.06 179 ILE B N 1
ATOM 3137 C CA . ILE B 1 179 ? -5.047 -7.055 3.254 1 92.06 179 ILE B CA 1
ATOM 3138 C C . ILE B 1 179 ? -5.855 -7.426 2.014 1 92.06 179 ILE B C 1
ATOM 3140 O O . ILE B 1 179 ? -6.48 -6.562 1.393 1 92.06 179 ILE B O 1
ATOM 3144 N N . ILE B 1 180 ? -5.91 -8.672 1.675 1 89.31 180 ILE B N 1
ATOM 3145 C CA . ILE B 1 180 ? -6.59 -9.141 0.468 1 89.31 180 ILE B CA 1
ATOM 3146 C C . ILE B 1 180 ? -8.094 -8.93 0.61 1 89.31 180 ILE B C 1
ATOM 3148 O O . ILE B 1 180 ? -8.75 -8.453 -0.316 1 89.31 180 ILE B O 1
ATOM 3152 N N . SER B 1 181 ? -8.648 -9.289 1.752 1 89.88 181 SER B N 1
ATOM 3153 C CA . SER B 1 181 ? -10.086 -9.125 1.964 1 89.88 181 SER B CA 1
ATOM 3154 C C . SER B 1 181 ? -10.492 -7.66 1.901 1 89.88 181 SER B C 1
ATOM 3156 O O . SER B 1 181 ? -11.5 -7.316 1.284 1 89.88 181 SER B O 1
ATOM 3158 N N . ASN B 1 182 ? -9.68 -6.832 2.547 1 91.88 182 ASN B N 1
ATOM 3159 C CA . ASN B 1 182 ? -9.992 -5.406 2.516 1 91.88 182 ASN B CA 1
ATOM 3160 C C . ASN B 1 182 ? -9.93 -4.848 1.097 1 91.88 182 ASN B C 1
ATOM 3162 O O . ASN B 1 182 ? -10.734 -3.99 0.726 1 91.88 182 ASN B O 1
ATOM 3166 N N . PHE B 1 183 ? -9.016 -5.305 0.378 1 93.06 183 PHE B N 1
ATOM 3167 C CA . PHE B 1 183 ? -8.898 -4.863 -1.007 1 93.06 183 PHE B CA 1
ATOM 3168 C C . PHE B 1 183 ? -10.156 -5.211 -1.795 1 93.06 183 PHE B C 1
ATOM 3170 O O . PHE B 1 183 ? -10.766 -4.34 -2.416 1 93.06 183 PHE B O 1
ATOM 3177 N N . PHE B 1 184 ? -10.562 -6.395 -1.751 1 92.75 184 PHE B N 1
ATOM 3178 C CA . PHE B 1 184 ? -11.695 -6.832 -2.564 1 92.75 184 PHE B CA 1
ATOM 3179 C C . PHE B 1 184 ? -13 -6.242 -2.041 1 92.75 184 PHE B C 1
ATOM 3181 O O . PHE B 1 184 ? -13.898 -5.922 -2.82 1 92.75 184 PHE B O 1
ATOM 3188 N N . ARG B 1 185 ? -13.086 -6.133 -0.753 1 93.38 185 ARG B N 1
ATOM 3189 C CA . ARG B 1 185 ? -14.25 -5.441 -0.206 1 93.38 185 ARG B CA 1
ATOM 3190 C C . ARG B 1 185 ? -14.328 -4.012 -0.73 1 93.38 185 ARG B C 1
ATOM 3192 O O . ARG B 1 185 ? -15.414 -3.521 -1.05 1 93.38 185 ARG B O 1
ATOM 3199 N N . GLY B 1 186 ? -13.195 -3.385 -0.804 1 95.06 186 GLY B N 1
ATOM 3200 C CA . GLY B 1 186 ? -13.125 -1.981 -1.176 1 95.06 186 GLY B CA 1
ATOM 3201 C C . GLY B 1 186 ? -13.617 -1.714 -2.588 1 95.06 186 GLY B C 1
ATOM 3202 O O . GLY B 1 186 ? -14.039 -0.601 -2.902 1 95.06 186 GLY B O 1
ATOM 3203 N N . ILE B 1 187 ? -13.594 -2.693 -3.406 1 95.44 187 ILE B N 1
ATOM 3204 C CA . ILE B 1 187 ? -14 -2.48 -4.793 1 95.44 187 ILE B CA 1
ATOM 3205 C C . ILE B 1 187 ? -15.305 -3.223 -5.074 1 95.44 187 ILE B C 1
ATOM 3207 O O . ILE B 1 187 ? -15.742 -3.301 -6.223 1 95.44 187 ILE B O 1
ATOM 3211 N N . SER B 1 188 ? -15.93 -3.76 -4.102 1 94.88 188 SER B N 1
ATOM 3212 C CA . SER B 1 188 ? -17.094 -4.621 -4.273 1 94.88 188 SER B CA 1
ATOM 3213 C C . SER B 1 188 ? -18.391 -3.805 -4.289 1 94.88 188 SER B C 1
ATOM 3215 O O . SER B 1 188 ? -18.484 -2.77 -3.629 1 94.88 188 SER B O 1
ATOM 3217 N N . THR B 1 189 ? -19.359 -4.328 -5.023 1 93.75 189 THR B N 1
ATOM 3218 C CA . THR B 1 189 ? -20.75 -3.902 -4.867 1 93.75 189 THR B CA 1
ATOM 3219 C C . THR B 1 189 ? -21.375 -4.508 -3.613 1 93.75 189 THR B C 1
ATOM 3221 O O . THR B 1 189 ? -20.719 -5.281 -2.904 1 93.75 189 THR B O 1
ATOM 3224 N N . ALA B 1 190 ? -22.625 -4.117 -3.371 1 90.69 190 ALA B N 1
ATOM 3225 C CA . ALA B 1 190 ? -23.312 -4.727 -2.24 1 90.69 190 ALA B CA 1
ATOM 3226 C C . ALA B 1 190 ? -23.422 -6.238 -2.41 1 90.69 190 ALA B C 1
ATOM 3228 O O . ALA B 1 190 ? -23.25 -6.992 -1.449 1 90.69 190 ALA B O 1
ATOM 3229 N N . LYS B 1 191 ? -23.703 -6.645 -3.615 1 93.06 191 LYS B N 1
ATOM 3230 C CA . LYS B 1 191 ? -23.781 -8.07 -3.928 1 93.06 191 LYS B CA 1
ATOM 3231 C C . LYS B 1 191 ? -22.438 -8.75 -3.689 1 93.06 191 LYS B C 1
ATOM 3233 O O . LYS B 1 191 ? -22.375 -9.812 -3.064 1 93.06 191 LYS B O 1
ATOM 3238 N N . GLY B 1 192 ? -21.359 -8.156 -4.172 1 94.06 192 GLY B N 1
ATOM 3239 C CA . GLY B 1 192 ? -20.016 -8.68 -3.969 1 94.06 192 GLY B CA 1
ATOM 3240 C C . GLY B 1 192 ? -19.609 -8.742 -2.508 1 94.06 192 GLY B C 1
ATOM 3241 O O . GLY B 1 192 ? -18.984 -9.711 -2.068 1 94.06 192 GLY B O 1
ATOM 3242 N N . LEU B 1 193 ? -19.969 -7.719 -1.833 1 92.62 193 LEU B N 1
ATOM 3243 C CA . LEU B 1 193 ? -19.609 -7.633 -0.42 1 92.62 193 LEU B CA 1
ATOM 3244 C C . LEU B 1 193 ? -20.234 -8.781 0.368 1 92.62 193 LEU B C 1
ATOM 3246 O O . LEU B 1 193 ? -19.578 -9.383 1.223 1 92.62 193 LEU B O 1
ATOM 3250 N N . ARG B 1 194 ? -21.469 -9.086 0.124 1 91.06 194 ARG B N 1
ATOM 3251 C CA . ARG B 1 194 ? -22.141 -10.195 0.796 1 91.06 194 ARG B CA 1
ATOM 3252 C C . ARG B 1 194 ? -21.438 -11.516 0.531 1 91.06 194 ARG B C 1
ATOM 3254 O O . ARG B 1 194 ? -21.234 -12.312 1.448 1 91.06 194 ARG B O 1
ATOM 3261 N N . LEU B 1 195 ? -21.031 -11.703 -0.66 1 90.69 195 LEU B N 1
ATOM 3262 C CA . LEU B 1 195 ? -20.359 -12.945 -1.035 1 90.69 195 LEU B CA 1
ATOM 3263 C C . LEU B 1 195 ? -18.984 -13.039 -0.38 1 90.69 195 LEU B C 1
ATOM 3265 O O . LEU B 1 195 ? -18.578 -14.117 0.055 1 90.69 195 LEU B O 1
ATOM 3269 N N . ILE B 1 196 ? -18.312 -11.906 -0.331 1 89.75 196 ILE B N 1
ATOM 3270 C CA . ILE B 1 196 ? -17.016 -11.883 0.311 1 89.75 196 ILE B CA 1
ATOM 3271 C C . ILE B 1 196 ? -17.156 -12.242 1.789 1 89.75 196 ILE B C 1
ATOM 3273 O O . ILE B 1 196 ? -16.391 -13.07 2.311 1 89.75 196 ILE B O 1
ATOM 3277 N N . ASP B 1 197 ? -18.109 -11.641 2.416 1 87.06 197 ASP B N 1
ATOM 3278 C CA . ASP B 1 197 ? -18.297 -11.875 3.844 1 87.06 197 ASP B CA 1
ATOM 3279 C C . ASP B 1 197 ? -18.688 -13.328 4.113 1 87.06 197 ASP B C 1
ATOM 3281 O O . ASP B 1 197 ? -18.234 -13.93 5.082 1 87.06 197 ASP B O 1
ATOM 3285 N N . ASP B 1 198 ? -19.453 -13.867 3.244 1 86.56 198 ASP B N 1
ATOM 3286 C CA . ASP B 1 198 ? -19.844 -15.273 3.352 1 86.56 198 ASP B CA 1
ATOM 3287 C C . ASP B 1 198 ? -18.625 -16.188 3.188 1 86.56 198 ASP B C 1
ATOM 3289 O O . ASP B 1 198 ? -18.453 -17.141 3.947 1 86.56 198 ASP B O 1
ATOM 3293 N N . ASN B 1 199 ? -17.797 -15.859 2.242 1 83.19 199 ASN B N 1
ATOM 3294 C CA . ASN B 1 199 ? -16.609 -16.672 1.977 1 83.19 199 ASN B CA 1
ATOM 3295 C C . ASN B 1 199 ? -15.594 -16.547 3.1 1 83.19 199 ASN B C 1
ATOM 3297 O O . ASN B 1 199 ? -14.898 -17.516 3.424 1 83.19 199 ASN B O 1
ATOM 3301 N N . LEU B 1 200 ? -15.484 -15.375 3.633 1 82.44 200 LEU B N 1
ATOM 3302 C CA . LEU B 1 200 ? -14.555 -15.164 4.734 1 82.44 200 LEU B CA 1
ATOM 3303 C C . LEU B 1 200 ? -14.977 -15.961 5.965 1 82.44 200 LEU B C 1
ATOM 3305 O O . LEU B 1 200 ? -14.133 -16.516 6.668 1 82.44 200 LEU B O 1
ATOM 3309 N N . LYS B 1 201 ? -16.172 -16 6.188 1 80.75 201 LYS B N 1
ATOM 3310 C CA . LYS B 1 201 ? -16.688 -16.797 7.297 1 80.75 201 LYS B CA 1
ATOM 3311 C C . LYS B 1 201 ? -16.344 -18.281 7.109 1 80.75 201 LYS B C 1
ATOM 3313 O O . LYS B 1 201 ? -15.953 -18.953 8.062 1 80.75 201 LYS B O 1
ATOM 3318 N N . ARG B 1 202 ? -16.469 -18.734 5.965 1 76 202 ARG B N 1
ATOM 3319 C CA . ARG B 1 202 ? -16.172 -20.125 5.656 1 76 202 ARG B CA 1
ATOM 3320 C C . ARG B 1 202 ? -14.68 -20.406 5.781 1 76 202 ARG B C 1
ATOM 3322 O O . ARG B 1 202 ? -14.281 -21.469 6.262 1 76 202 ARG B O 1
ATOM 3329 N N . TYR B 1 203 ? -13.977 -19.438 5.359 1 71.94 203 TYR B N 1
ATOM 3330 C CA . TYR B 1 203 ? -12.523 -19.562 5.41 1 71.94 203 TYR B CA 1
ATOM 3331 C C . TYR B 1 203 ? -12.031 -19.594 6.852 1 71.94 203 TYR B C 1
ATOM 3333 O O . TYR B 1 203 ? -11.148 -20.391 7.191 1 71.94 203 TYR B O 1
ATOM 3341 N N . GLU B 1 204 ? -12.469 -18.719 7.656 1 67.44 204 GLU B N 1
ATOM 3342 C CA . GLU B 1 204 ? -12.102 -18.672 9.07 1 67.44 204 GLU B CA 1
ATOM 3343 C C . GLU B 1 204 ? -12.531 -19.953 9.789 1 67.44 204 GLU B C 1
ATOM 3345 O O . GLU B 1 204 ? -11.828 -20.438 10.672 1 67.44 204 GLU B O 1
ATOM 3350 N N . LEU B 1 205 ? -13.609 -20.391 9.375 1 51.44 205 LEU B N 1
ATOM 3351 C CA . LEU B 1 205 ? -14.125 -21.625 9.953 1 51.44 205 LEU B CA 1
ATOM 3352 C C . LEU B 1 205 ? -13.242 -22.812 9.562 1 51.44 205 LEU B C 1
ATOM 3354 O O . LEU B 1 205 ? -13.047 -23.734 10.352 1 51.44 205 LEU B O 1
ATOM 3358 N N . THR B 1 206 ? -12.844 -22.797 8.422 1 53.31 206 THR B N 1
ATOM 3359 C CA . THR B 1 206 ? -12 -23.891 7.98 1 53.31 206 THR B CA 1
ATOM 3360 C C . THR B 1 206 ? -10.617 -23.812 8.633 1 53.31 206 THR B C 1
ATOM 3362 O O . THR B 1 206 ? -9.984 -24.844 8.883 1 53.31 206 THR B O 1
ATOM 3365 N N . LYS B 1 207 ? -10.219 -22.75 8.797 1 55.06 207 LYS B N 1
ATOM 3366 C CA . LYS B 1 207 ? -8.914 -22.578 9.414 1 55.06 207 LYS B CA 1
ATOM 3367 C C . LYS B 1 207 ? -8.945 -22.969 10.891 1 55.06 207 LYS B C 1
ATOM 3369 O O . LYS B 1 207 ? -7.988 -23.547 11.406 1 55.06 207 LYS B O 1
ATOM 3374 N N . TYR B 1 208 ? -10.055 -22.484 11.555 1 46.03 208 TYR B N 1
ATOM 3375 C CA . TYR B 1 208 ? -10.094 -22.797 12.977 1 46.03 208 TYR B CA 1
ATOM 3376 C C . TYR B 1 208 ? -10.883 -24.078 13.234 1 46.03 208 TYR B C 1
ATOM 3378 O O . TYR B 1 208 ? -11.109 -24.453 14.391 1 46.03 208 TYR B O 1
ATOM 3386 N N . GLY B 1 209 ? -10.969 -25.109 12.297 1 36.12 209 GLY B N 1
ATOM 3387 C CA . GLY B 1 209 ? -11.617 -26.375 12.617 1 36.12 209 GLY B CA 1
ATOM 3388 C C . GLY B 1 209 ? -12.961 -26.188 13.289 1 36.12 209 GLY B C 1
ATOM 3389 O O . GLY B 1 209 ? -13.406 -27.062 14.047 1 36.12 209 GLY B O 1
ATOM 3390 N N . LYS B 1 210 ? -13.797 -25.312 13.375 1 31.39 210 LYS B N 1
ATOM 3391 C CA . LYS B 1 210 ? -15.055 -25.344 14.117 1 31.39 210 LYS B CA 1
ATOM 3392 C C . LYS B 1 210 ? -16.219 -25.734 13.211 1 31.39 210 LYS B C 1
ATOM 3394 O O . LYS B 1 210 ? -16.266 -25.344 12.039 1 31.39 210 LYS B O 1
#

Sequence (420 aa):
MTPPQKERIIDQAMQMFATQGIKSVRMDDIAQHLGVSKRTLYELFGDKEGLLYLAMERYFQRDRQRWTELTANARNVLEAMFMVLAQVMDKAEVSSRMMDNLKKFYPAVHDKLTREGMEKNRRSLRGMLDQGIVDGLFVDNINIDLAISVLYYTASALVTRKELMLPAGMTEREAFVQIISNFFRGISTAKGLRLIDDNLKRYELTKYGKMTPPQKERIIDQAMQMFATQGIKSVRMDDIAQHLGVSKRTLYELFGDKEGLLYLAMERYFQRDRQRWTELTANARNVLEAMFMVLAQVMDKAEVSSRMMDNLKKFYPAVHDKLTREGMEKNRRSLRGMLDQGIVDGLFVDNINIDLAISVLYYTASALVTRKELMLPAGMTEREAFVQIISNFFRGISTAKGLRLIDDNLKRYELTKYGK